Protein AF-0000000087413133 (afdb_homodimer)

Structure (mmCIF, N/CA/C/O backbone):
data_AF-0000000087413133-model_v1
#
loop_
_entity.id
_entity.type
_entity.pdbx_description
1 polymer 'Aminotransferase V'
#
loop_
_atom_site.group_PDB
_atom_site.id
_atom_site.type_symbol
_atom_site.label_atom_id
_atom_site.label_alt_id
_atom_site.label_comp_id
_atom_site.label_asym_id
_atom_site.label_entity_id
_atom_site.label_seq_id
_atom_site.pdbx_PDB_ins_code
_atom_site.Cartn_x
_atom_site.Cartn_y
_atom_site.Cartn_z
_atom_site.occupancy
_atom_site.B_iso_or_equiv
_atom_site.auth_seq_id
_atom_site.auth_comp_id
_atom_site.auth_asym_id
_atom_site.auth_atom_id
_atom_site.pdbx_PDB_model_num
ATOM 1 N N . MET A 1 1 ? 5.41 30.188 -11.672 1 93.44 1 MET A N 1
ATOM 2 C CA . MET A 1 1 ? 4.602 29.328 -10.82 1 93.44 1 MET A CA 1
ATOM 3 C C . MET A 1 1 ? 5.141 29.312 -9.398 1 93.44 1 MET A C 1
ATOM 5 O O . MET A 1 1 ? 6.34 29.141 -9.188 1 93.44 1 MET A O 1
ATOM 9 N N . ILE A 1 2 ? 4.328 29.734 -8.438 1 98 2 ILE A N 1
ATOM 10 C CA . ILE A 1 2 ? 4.648 29.672 -7.016 1 98 2 ILE A CA 1
ATOM 11 C C . ILE A 1 2 ? 3.85 28.547 -6.352 1 98 2 ILE A C 1
ATOM 13 O O . ILE A 1 2 ? 2.617 28.594 -6.32 1 98 2 ILE A O 1
ATOM 17 N N . TYR A 1 3 ? 4.539 27.5 -5.875 1 97.94 3 TYR A N 1
ATOM 18 C CA . TYR A 1 3 ? 3.891 26.344 -5.273 1 97.94 3 TYR A CA 1
ATOM 19 C C . TYR A 1 3 ? 4.043 26.359 -3.758 1 97.94 3 TYR A C 1
ATOM 21 O O . TYR A 1 3 ? 5.113 26.031 -3.232 1 97.94 3 TYR A O 1
ATOM 29 N N . PHE A 1 4 ? 2.949 26.656 -3.025 1 98.25 4 PHE A N 1
ATOM 30 C CA . PHE A 1 4 ? 2.922 26.75 -1.571 1 98.25 4 PHE A CA 1
ATOM 31 C C . PHE A 1 4 ? 1.966 25.734 -0.972 1 98.25 4 PHE A C 1
ATOM 33 O O . PHE A 1 4 ? 1.306 26 0.033 1 98.25 4 PHE A O 1
ATOM 40 N N . ASP A 1 5 ? 1.824 24.578 -1.614 1 97.69 5 ASP A N 1
ATOM 41 C CA . ASP A 1 5 ? 0.98 23.5 -1.133 1 97.69 5 ASP A CA 1
ATOM 42 C C . ASP A 1 5 ? 1.808 22.234 -0.857 1 97.69 5 ASP A C 1
ATOM 44 O O . ASP A 1 5 ? 1.371 21.125 -1.152 1 97.69 5 ASP A O 1
ATOM 48 N N . ASN A 1 6 ? 2.98 22.391 -0.258 1 97.94 6 ASN A N 1
ATOM 49 C CA . ASN A 1 6 ? 3.941 21.312 -0.059 1 97.94 6 ASN A CA 1
ATOM 50 C C . ASN A 1 6 ? 3.494 20.359 1.048 1 97.94 6 ASN A C 1
ATOM 52 O O . ASN A 1 6 ? 3.996 19.234 1.148 1 97.94 6 ASN A O 1
ATOM 56 N N . SER A 1 7 ? 2.545 20.75 1.895 1 97.5 7 SER A N 1
ATOM 57 C CA . SER A 1 7 ? 2.031 19.859 2.926 1 97.5 7 SER A CA 1
ATOM 58 C C . SER A 1 7 ? 0.991 18.891 2.357 1 97.5 7 SER A C 1
ATOM 60 O O . SER A 1 7 ? 0.641 17.906 2.998 1 97.5 7 SER A O 1
ATOM 62 N N . ALA A 1 8 ? 0.442 19.219 1.165 1 97.19 8 ALA A N 1
ATOM 63 C CA . ALA A 1 8 ? -0.363 18.234 0.439 1 97.19 8 ALA A CA 1
ATOM 64 C C . ALA A 1 8 ? 0.523 17.234 -0.281 1 97.19 8 ALA A C 1
ATOM 66 O O . ALA A 1 8 ? 0.269 16.016 -0.227 1 97.19 8 ALA A O 1
ATOM 67 N N . THR A 1 9 ? 1.498 17.75 -0.956 1 97.81 9 THR A N 1
ATOM 68 C CA . THR A 1 9 ? 2.506 16.906 -1.6 1 97.81 9 THR A CA 1
ATOM 69 C C . THR A 1 9 ? 3.666 17.766 -2.109 1 97.81 9 THR A C 1
ATOM 71 O O . THR A 1 9 ? 3.477 18.922 -2.49 1 97.81 9 THR A O 1
ATOM 74 N N . THR A 1 10 ? 4.836 17.266 -2.07 1 98.38 10 THR A N 1
ATOM 75 C CA . THR A 1 10 ? 6.004 17.938 -2.623 1 98.38 10 THR A CA 1
ATOM 76 C C . THR A 1 10 ? 6.297 17.438 -4.035 1 98.38 10 THR A C 1
ATOM 78 O O . THR A 1 10 ? 5.898 16.328 -4.402 1 98.38 10 THR A O 1
ATOM 81 N N . ARG A 1 11 ? 6.926 18.297 -4.809 1 97.88 11 ARG A N 1
ATOM 82 C CA . ARG A 1 11 ? 7.465 17.844 -6.086 1 97.88 11 ARG A CA 1
ATOM 83 C C . ARG A 1 11 ? 8.609 16.859 -5.871 1 97.88 11 ARG A C 1
ATOM 85 O O . ARG A 1 11 ? 9.562 17.141 -5.137 1 97.88 11 ARG A O 1
ATOM 92 N N . PRO A 1 12 ? 8.523 15.664 -6.504 1 98.56 12 PRO A N 1
ATOM 93 C CA . PRO A 1 12 ? 9.648 14.734 -6.336 1 98.56 12 PRO A CA 1
ATOM 94 C C . PRO A 1 12 ? 10.969 15.312 -6.836 1 98.56 12 PRO A C 1
ATOM 96 O O . PRO A 1 12 ? 11 15.992 -7.863 1 98.56 12 PRO A O 1
ATOM 99 N N . HIS A 1 13 ? 11.977 15.055 -6.043 1 98.62 13 HIS A N 1
ATOM 100 C CA . HIS A 1 13 ? 13.312 15.445 -6.492 1 98.62 13 HIS A CA 1
ATOM 101 C C . HIS A 1 13 ? 13.68 14.734 -7.793 1 98.62 13 HIS A C 1
ATOM 103 O O . HIS A 1 13 ? 13.438 13.531 -7.941 1 98.62 13 HIS A O 1
ATOM 109 N N . PRO A 1 14 ? 14.289 15.43 -8.773 1 98.25 14 PRO A N 1
ATOM 110 C CA . PRO A 1 14 ? 14.617 14.805 -10.055 1 98.25 14 PRO A CA 1
ATOM 111 C C . PRO A 1 14 ? 15.523 13.578 -9.898 1 98.25 14 PRO A C 1
ATOM 113 O O . PRO A 1 14 ? 15.359 12.586 -10.617 1 98.25 14 PRO A O 1
ATOM 116 N N . ASP A 1 15 ? 16.438 13.617 -8.961 1 98.5 15 ASP A N 1
ATOM 117 C CA . ASP A 1 15 ? 17.328 12.492 -8.727 1 98.5 15 ASP A CA 1
ATOM 118 C C . ASP A 1 15 ? 16.562 11.281 -8.203 1 98.5 15 ASP A C 1
ATOM 120 O O . ASP A 1 15 ? 16.938 10.133 -8.461 1 98.5 15 ASP A O 1
ATOM 124 N N . VAL A 1 16 ? 15.547 11.57 -7.438 1 98.81 16 VAL A N 1
ATOM 125 C CA . VAL A 1 16 ? 14.703 10.516 -6.883 1 98.81 16 VAL A CA 1
ATOM 126 C C . VAL A 1 16 ? 13.938 9.82 -8.008 1 98.81 16 VAL A C 1
ATOM 128 O O . VAL A 1 16 ? 13.867 8.586 -8.047 1 98.81 16 VAL A O 1
ATOM 131 N N . VAL A 1 17 ? 13.398 10.57 -8.977 1 98.75 17 VAL A N 1
ATOM 132 C CA . VAL A 1 17 ? 12.68 10.023 -10.117 1 98.75 17 VAL A CA 1
ATOM 133 C C . VAL A 1 17 ? 13.625 9.188 -10.977 1 98.75 17 VAL A C 1
ATOM 135 O O . VAL A 1 17 ? 13.273 8.094 -11.414 1 98.75 17 VAL A O 1
ATOM 138 N N . LYS A 1 18 ? 14.812 9.711 -11.172 1 98.56 18 LYS A N 1
ATOM 139 C CA . LYS A 1 18 ? 15.812 9.016 -11.977 1 98.56 18 LYS A CA 1
ATOM 140 C C . LYS A 1 18 ? 16.203 7.68 -11.344 1 98.56 18 LYS A C 1
ATOM 142 O O . LYS A 1 18 ? 16.297 6.664 -12.039 1 98.56 18 LYS A O 1
ATOM 147 N N . VAL A 1 19 ? 16.438 7.695 -10.062 1 98.56 19 VAL A N 1
ATOM 148 C CA . VAL A 1 19 ? 16.828 6.488 -9.336 1 98.56 19 VAL A CA 1
ATOM 149 C C . VAL A 1 19 ? 15.719 5.445 -9.438 1 98.56 19 VAL A C 1
ATOM 151 O O . VAL A 1 19 ? 15.992 4.258 -9.625 1 98.56 19 VAL A O 1
ATOM 154 N N . PHE A 1 20 ? 14.508 5.859 -9.328 1 98.75 20 PHE A N 1
ATOM 155 C CA . PHE A 1 20 ? 13.383 4.934 -9.469 1 98.75 20 PHE A CA 1
ATOM 156 C C . PHE A 1 20 ? 13.438 4.219 -10.812 1 98.75 20 PHE A C 1
ATOM 158 O O . PHE A 1 20 ? 13.328 2.992 -10.875 1 98.75 20 PHE A O 1
ATOM 165 N N . GLY A 1 21 ? 13.516 5.008 -11.883 1 98.5 21 GLY A N 1
ATOM 166 C CA . GLY A 1 21 ? 13.539 4.43 -13.219 1 98.5 21 GLY A CA 1
ATOM 167 C C . GLY A 1 21 ? 14.68 3.445 -13.414 1 98.5 21 GLY A C 1
ATOM 168 O O . GLY A 1 21 ? 14.477 2.363 -13.969 1 98.5 21 GLY A O 1
ATOM 169 N N . ASP A 1 22 ? 15.891 3.801 -12.93 1 98.38 22 ASP A N 1
ATOM 170 C CA . ASP A 1 22 ? 17.062 2.947 -13.062 1 98.38 22 ASP A CA 1
ATOM 171 C C . ASP A 1 22 ? 16.875 1.623 -12.32 1 98.38 22 ASP A C 1
ATOM 173 O O . ASP A 1 22 ? 17.125 0.553 -12.883 1 98.38 22 ASP A O 1
ATOM 177 N N . VAL A 1 23 ? 16.391 1.72 -11.141 1 98.69 23 VAL A N 1
ATOM 178 C CA . VAL A 1 23 ? 16.234 0.529 -10.312 1 98.69 23 VAL A CA 1
ATOM 179 C C . VAL A 1 23 ? 15.125 -0.351 -10.875 1 98.69 23 VAL A C 1
ATOM 181 O O . VAL A 1 23 ? 15.266 -1.574 -10.945 1 98.69 23 VAL A O 1
ATOM 184 N N . ALA A 1 24 ? 14.008 0.253 -11.305 1 98.56 24 ALA A N 1
ATOM 185 C CA . ALA A 1 24 ? 12.883 -0.49 -11.859 1 98.56 24 ALA A CA 1
ATOM 186 C C . ALA A 1 24 ? 13.305 -1.277 -13.102 1 98.56 24 ALA A C 1
ATOM 188 O O . ALA A 1 24 ? 12.805 -2.381 -13.336 1 98.56 24 ALA A O 1
ATOM 189 N N . SER A 1 25 ? 14.234 -0.739 -13.844 1 97.81 25 SER A N 1
ATOM 190 C CA . SER A 1 25 ? 14.648 -1.334 -15.109 1 97.81 25 SER A CA 1
AT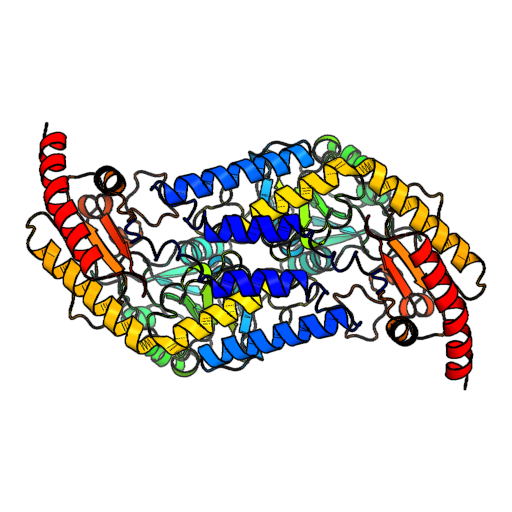OM 191 C C . SER A 1 25 ? 15.758 -2.357 -14.906 1 97.81 25 SER A C 1
ATOM 193 O O . SER A 1 25 ? 15.742 -3.43 -15.516 1 97.81 25 SER A O 1
ATOM 195 N N . GLN A 1 26 ? 16.641 -2.1 -13.945 1 97.25 26 GLN A N 1
ATOM 196 C CA . GLN A 1 26 ? 17.875 -2.877 -13.867 1 97.25 26 GLN A CA 1
ATOM 197 C C . GLN A 1 26 ? 17.781 -3.918 -12.75 1 97.25 26 GLN A C 1
ATOM 199 O O . GLN A 1 26 ? 18.5 -4.926 -12.781 1 97.25 26 GLN A O 1
ATOM 204 N N . TYR A 1 27 ? 17 -3.713 -11.781 1 97.31 27 TYR A N 1
ATOM 205 C CA . TYR A 1 27 ? 16.891 -4.59 -10.625 1 97.31 27 TYR A CA 1
ATOM 206 C C . TYR A 1 27 ? 15.453 -5.078 -10.445 1 97.31 27 TYR A C 1
ATOM 208 O O . TYR A 1 27 ? 14.883 -4.961 -9.359 1 97.31 27 TYR A O 1
ATOM 216 N N . PHE A 1 28 ? 14.93 -5.719 -11.5 1 95 28 PHE A N 1
ATOM 217 C CA . PHE A 1 28 ? 13.5 -6.016 -11.539 1 95 28 PHE A CA 1
ATOM 218 C C . PHE A 1 28 ? 13.203 -7.324 -10.812 1 95 28 PHE A C 1
ATOM 220 O O . PHE A 1 28 ? 12.039 -7.625 -10.523 1 95 28 PHE A O 1
ATOM 227 N N . GLY A 1 29 ? 14.203 -8.133 -10.445 1 95.94 29 GLY A N 1
ATOM 228 C CA . GLY A 1 29 ? 13.961 -9.422 -9.812 1 95.94 29 GLY A CA 1
ATOM 229 C C . GLY A 1 29 ? 13.203 -9.312 -8.5 1 95.94 29 GLY A C 1
ATOM 230 O O . GLY A 1 29 ? 13.32 -8.312 -7.793 1 95.94 29 GLY A O 1
ATOM 231 N N . ASN A 1 30 ? 12.422 -10.312 -8.195 1 96.12 30 ASN A N 1
ATOM 232 C CA . ASN A 1 30 ? 11.75 -10.406 -6.902 1 96.12 30 ASN A CA 1
ATOM 233 C C . ASN A 1 30 ? 12.742 -10.672 -5.777 1 96.12 30 ASN A C 1
ATOM 235 O O . ASN A 1 30 ? 13.469 -11.664 -5.805 1 96.12 30 ASN A O 1
ATOM 239 N N . PRO A 1 31 ? 12.727 -9.828 -4.75 1 96.81 31 PRO A N 1
ATOM 240 C CA . PRO A 1 31 ? 13.688 -10.039 -3.668 1 96.81 31 PRO A CA 1
ATOM 241 C C . PRO A 1 31 ? 13.562 -11.422 -3.027 1 96.81 31 PRO A C 1
ATOM 243 O O . PRO A 1 31 ? 14.508 -11.898 -2.4 1 96.81 31 PRO A O 1
ATOM 246 N N . SER A 1 32 ? 12.43 -12.062 -3.17 1 93.19 32 SER A N 1
ATOM 247 C CA . SER A 1 32 ? 12.18 -13.359 -2.547 1 93.19 32 SER A CA 1
ATOM 248 C C . SER A 1 32 ? 12.672 -14.5 -3.428 1 93.19 32 SER A C 1
ATOM 250 O O . SER A 1 32 ? 12.672 -15.664 -3.008 1 93.19 32 SER A O 1
ATOM 252 N N . SER A 1 33 ? 13.031 -14.211 -4.668 1 92.75 33 SER A N 1
ATOM 253 C CA . SER A 1 33 ? 13.547 -15.25 -5.551 1 92.75 33 SER A CA 1
ATOM 254 C C . SER A 1 33 ? 14.961 -15.672 -5.148 1 92.75 33 SER A C 1
ATOM 256 O O . SER A 1 33 ? 15.781 -14.828 -4.77 1 92.75 33 SER A O 1
ATOM 258 N N . LEU A 1 34 ? 15.297 -16.906 -5.312 1 89.69 34 LEU A N 1
ATOM 259 C CA . LEU A 1 34 ? 16.547 -17.484 -4.82 1 89.69 34 LEU A CA 1
ATOM 260 C C . LEU A 1 34 ? 17.688 -17.25 -5.812 1 89.69 34 LEU A C 1
ATOM 262 O O . LEU A 1 34 ? 18.859 -17.344 -5.457 1 89.69 34 LEU A O 1
ATOM 266 N N . HIS A 1 35 ? 17.328 -17 -7.027 1 92.06 35 HIS A N 1
ATOM 267 C CA . HIS A 1 35 ? 18.375 -16.797 -8.031 1 92.06 35 HIS A CA 1
ATOM 268 C C . HIS A 1 35 ? 19 -15.414 -7.902 1 92.06 35 HIS A C 1
ATOM 270 O O . HIS A 1 35 ? 18.516 -14.57 -7.152 1 92.06 35 HIS A O 1
ATOM 276 N N . HIS A 1 36 ? 19.984 -15.094 -8.656 1 93.25 36 HIS A N 1
ATOM 277 C CA . HIS A 1 36 ? 20.844 -13.938 -8.477 1 93.25 36 HIS A CA 1
ATOM 278 C C . HIS A 1 36 ? 20.094 -12.641 -8.734 1 93.25 36 HIS A C 1
ATOM 280 O O . HIS A 1 36 ? 20.375 -11.625 -8.094 1 93.25 36 HIS A O 1
ATOM 286 N N . LEU A 1 37 ? 19.172 -12.641 -9.641 1 94.69 37 LEU A N 1
ATOM 287 C CA . LEU A 1 37 ? 18.391 -11.43 -9.898 1 94.69 37 LEU A CA 1
ATOM 288 C C . LEU A 1 37 ? 17.594 -11.023 -8.656 1 94.69 37 LEU A C 1
ATOM 290 O O . LEU A 1 37 ? 17.516 -9.836 -8.336 1 94.69 37 LEU A O 1
ATOM 294 N N . GLY A 1 38 ? 17.031 -11.977 -7.969 1 95.31 38 GLY A N 1
ATOM 295 C CA . GLY A 1 38 ? 16.359 -11.719 -6.699 1 95.31 38 GLY A CA 1
ATOM 296 C C . GLY A 1 38 ? 17.312 -11.258 -5.613 1 95.31 38 GLY A C 1
ATOM 297 O O . GLY A 1 38 ? 17.016 -10.336 -4.852 1 95.31 38 GLY A O 1
ATOM 298 N N . GLY A 1 39 ? 18.438 -11.922 -5.594 1 96.12 39 GLY A N 1
ATOM 299 C CA . GLY A 1 39 ? 19.453 -11.555 -4.609 1 96.12 39 GLY A CA 1
ATOM 300 C C . GLY A 1 39 ? 19.922 -10.117 -4.738 1 96.12 39 GLY A C 1
ATOM 301 O O . GLY A 1 39 ? 20.094 -9.422 -3.734 1 96.12 39 GLY A O 1
ATOM 302 N N . LYS A 1 40 ? 20.109 -9.672 -5.953 1 97.25 40 LYS A N 1
ATOM 303 C CA . LYS A 1 40 ? 20.531 -8.297 -6.199 1 97.25 40 LYS A CA 1
ATOM 304 C C . LYS A 1 40 ? 19.469 -7.305 -5.738 1 97.25 40 LYS A C 1
ATOM 306 O O . LYS A 1 40 ? 19.781 -6.277 -5.137 1 97.25 40 LYS A O 1
ATOM 311 N N . ALA A 1 41 ? 18.266 -7.621 -6.047 1 97.88 41 ALA A N 1
ATOM 312 C CA . ALA A 1 41 ? 17.156 -6.781 -5.605 1 97.88 41 ALA A CA 1
ATOM 313 C C . ALA A 1 41 ? 17.062 -6.762 -4.082 1 97.88 41 ALA A C 1
ATOM 315 O O . ALA A 1 41 ? 16.828 -5.707 -3.484 1 97.88 41 ALA A O 1
ATOM 316 N N . ALA A 1 42 ? 17.234 -7.906 -3.469 1 97.94 42 ALA A N 1
ATOM 317 C CA . ALA A 1 42 ? 17.203 -8.008 -2.014 1 97.94 42 ALA A CA 1
ATOM 318 C C . ALA A 1 42 ? 18.297 -7.176 -1.375 1 97.94 42 ALA A C 1
ATOM 320 O O . ALA A 1 42 ? 18.094 -6.543 -0.338 1 97.94 42 ALA A O 1
ATOM 321 N N . GLN A 1 43 ? 19.453 -7.203 -1.971 1 98.25 43 GLN A N 1
ATOM 322 C CA . GLN A 1 43 ? 20.578 -6.422 -1.473 1 98.25 43 GLN A CA 1
ATOM 323 C C . GLN A 1 43 ? 20.266 -4.926 -1.523 1 98.25 43 GLN A C 1
ATOM 325 O O . GLN A 1 43 ? 20.578 -4.191 -0.584 1 98.25 43 GLN A O 1
ATOM 330 N N . LEU A 1 44 ? 19.703 -4.512 -2.592 1 98.44 44 LEU A N 1
ATOM 331 C CA . LEU A 1 44 ? 19.328 -3.109 -2.738 1 98.44 44 LEU A CA 1
ATOM 332 C C . LEU A 1 44 ? 18.281 -2.715 -1.702 1 98.44 44 LEU A C 1
ATOM 334 O O . LEU A 1 44 ? 18.328 -1.604 -1.166 1 98.44 44 LEU A O 1
ATOM 338 N N . LEU A 1 45 ? 17.359 -3.582 -1.502 1 98.62 45 LEU A N 1
ATOM 339 C CA . LEU A 1 45 ? 16.328 -3.367 -0.488 1 98.62 45 LEU A CA 1
ATOM 340 C C . LEU A 1 45 ? 16.953 -3.176 0.889 1 98.62 45 LEU A C 1
ATOM 342 O O . LEU A 1 45 ? 16.578 -2.258 1.624 1 98.62 45 LEU A O 1
ATOM 346 N N . GLU A 1 46 ? 17.875 -3.99 1.222 1 98.62 46 GLU A N 1
ATOM 347 C CA . GLU A 1 46 ? 18.547 -3.914 2.518 1 98.62 46 GLU A CA 1
ATOM 348 C C . GLU A 1 46 ? 19.391 -2.646 2.633 1 98.62 46 GLU A C 1
ATOM 350 O O . GLU A 1 46 ? 19.484 -2.053 3.707 1 98.62 46 GLU A O 1
ATOM 355 N N . GLN A 1 47 ? 20.016 -2.27 1.567 1 98.75 47 GLN A N 1
ATOM 356 C CA . GLN A 1 47 ? 20.781 -1.025 1.568 1 98.75 47 GLN A CA 1
ATOM 357 C C . GLN A 1 47 ? 19.859 0.178 1.799 1 98.75 47 GLN A C 1
ATOM 359 O O . GLN A 1 47 ? 20.203 1.089 2.555 1 98.75 47 GLN A O 1
ATOM 364 N N . ALA A 1 48 ? 18.766 0.161 1.132 1 98.88 48 ALA A N 1
ATOM 365 C CA . ALA A 1 48 ? 17.781 1.229 1.335 1 98.88 48 ALA A CA 1
ATOM 366 C C . ALA A 1 48 ? 17.297 1.261 2.781 1 98.88 48 ALA A C 1
ATOM 368 O O . ALA A 1 48 ? 17.125 2.336 3.357 1 98.88 48 ALA A O 1
ATOM 369 N N . ARG A 1 49 ? 17.062 0.09 3.342 1 98.88 49 ARG A N 1
ATOM 370 C CA . ARG A 1 49 ? 16.625 -0.021 4.734 1 98.88 49 ARG A CA 1
ATOM 371 C C . ARG A 1 49 ? 17.672 0.58 5.676 1 98.88 49 ARG A C 1
ATOM 373 O O . ARG A 1 49 ? 17.312 1.272 6.633 1 98.88 49 ARG A O 1
ATOM 380 N N . LYS A 1 50 ? 18.906 0.334 5.43 1 98.88 50 LYS A N 1
ATOM 381 C CA . LYS A 1 50 ? 20 0.882 6.234 1 98.88 50 LYS A CA 1
ATOM 382 C C . LYS A 1 50 ? 20.031 2.406 6.145 1 98.88 50 LYS A C 1
ATOM 384 O O . LYS A 1 50 ? 20.234 3.086 7.152 1 98.88 50 LYS A O 1
ATOM 389 N N . VAL A 1 51 ? 19.875 2.912 4.965 1 98.88 51 VAL A N 1
ATOM 390 C CA . VAL A 1 51 ? 19.859 4.359 4.77 1 98.88 51 VAL A CA 1
ATOM 391 C C . VAL A 1 51 ? 18.719 4.98 5.555 1 98.88 51 VAL A C 1
ATOM 393 O O . VAL A 1 51 ? 18.906 5.977 6.258 1 98.88 51 VAL A O 1
ATOM 396 N N . ALA A 1 52 ? 17.531 4.391 5.438 1 98.88 52 ALA A N 1
ATOM 397 C CA . ALA A 1 52 ? 16.359 4.895 6.16 1 98.88 52 ALA A CA 1
ATOM 398 C C . ALA A 1 52 ? 16.594 4.859 7.668 1 98.88 52 ALA A C 1
ATOM 400 O O . ALA A 1 52 ? 16.266 5.816 8.375 1 98.88 52 ALA A O 1
ATOM 401 N N . ALA A 1 53 ? 17.125 3.766 8.141 1 98.88 53 ALA A N 1
ATOM 402 C CA . ALA A 1 53 ? 17.406 3.602 9.562 1 98.88 53 ALA A CA 1
ATOM 403 C C . ALA A 1 53 ? 18.406 4.656 10.047 1 98.88 53 ALA A C 1
ATOM 405 O O . ALA A 1 53 ? 18.219 5.254 11.109 1 98.88 53 ALA A O 1
ATOM 406 N N . ASP A 1 54 ? 19.422 4.871 9.266 1 98.69 54 ASP A N 1
ATOM 407 C CA . ASP A 1 54 ? 20.438 5.875 9.602 1 98.69 54 ASP A CA 1
ATOM 408 C C . ASP A 1 54 ? 19.812 7.266 9.703 1 98.69 54 ASP A C 1
ATOM 410 O O . ASP A 1 54 ? 20.156 8.047 10.586 1 98.69 54 ASP A O 1
ATOM 414 N N . CYS A 1 55 ? 18.922 7.551 8.82 1 98.75 55 CYS A N 1
ATOM 415 C CA . CYS A 1 55 ? 18.266 8.852 8.781 1 98.75 55 CYS A CA 1
ATOM 416 C C . CYS A 1 55 ? 17.453 9.094 10.039 1 98.75 55 CYS A C 1
ATOM 418 O O . CYS A 1 55 ? 17.25 10.234 10.453 1 98.75 55 CYS A O 1
ATOM 420 N N . LEU A 1 56 ? 17 8.023 10.711 1 98.62 56 LEU A N 1
ATOM 421 C CA . LEU A 1 56 ? 16.156 8.141 11.891 1 98.62 56 LEU A CA 1
ATOM 422 C C . LEU A 1 56 ? 16.938 7.773 13.148 1 98.62 56 LEU A C 1
ATOM 424 O O . LEU A 1 56 ? 16.391 7.809 14.258 1 98.62 56 LEU A O 1
ATOM 428 N N . ASP A 1 57 ? 18.203 7.395 13 1 98.12 57 ASP A N 1
ATOM 429 C CA . ASP A 1 57 ? 19.062 6.969 14.094 1 98.12 57 ASP A CA 1
ATOM 430 C C . ASP A 1 57 ? 18.469 5.77 14.828 1 98.12 57 ASP A C 1
ATOM 432 O O . ASP A 1 57 ? 18.328 5.797 16.047 1 98.12 57 ASP A O 1
ATOM 436 N N . VAL A 1 58 ? 18.062 4.75 14.047 1 98.56 58 VAL A N 1
ATOM 437 C CA . VAL A 1 58 ? 17.531 3.506 14.586 1 98.56 58 VAL A CA 1
ATOM 438 C C . VAL A 1 58 ? 18.172 2.312 13.883 1 98.56 58 VAL A C 1
ATOM 440 O O . VAL A 1 58 ? 19.109 2.479 13.109 1 98.56 58 VAL A O 1
ATOM 443 N N . GLN A 1 59 ? 17.734 1.087 14.148 1 98.56 59 GLN A N 1
ATOM 444 C CA . GLN A 1 59 ? 18.297 -0.12 13.547 1 98.56 59 GLN A CA 1
ATOM 445 C C . GLN A 1 59 ? 17.531 -0.514 12.289 1 98.56 59 GLN A C 1
ATOM 447 O O . GLN A 1 59 ? 16.312 -0.36 12.227 1 98.56 59 GLN A O 1
ATOM 452 N N . PRO A 1 60 ? 18.234 -1.028 11.305 1 98.75 60 PRO A N 1
ATOM 453 C CA . PRO A 1 60 ? 17.578 -1.417 10.062 1 98.75 60 PRO A CA 1
ATOM 454 C C . PRO A 1 60 ? 16.391 -2.357 10.297 1 98.75 60 PRO A C 1
ATOM 456 O O . PRO A 1 60 ? 15.352 -2.215 9.648 1 98.75 60 PRO A O 1
ATOM 459 N N . ALA A 1 61 ? 16.484 -3.268 11.25 1 98.38 61 ALA A N 1
ATOM 460 C CA . ALA A 1 61 ? 15.445 -4.254 11.516 1 98.38 61 ALA A CA 1
ATOM 461 C C . ALA A 1 61 ? 14.172 -3.584 12.023 1 98.38 61 ALA A C 1
ATOM 463 O O . ALA A 1 61 ? 13.094 -4.191 12.023 1 98.38 61 ALA A O 1
ATOM 464 N N . GLU A 1 62 ? 14.25 -2.299 12.383 1 98.81 62 GLU A N 1
ATOM 465 C CA . GLU A 1 62 ? 13.125 -1.561 12.938 1 98.81 62 GLU A CA 1
ATOM 466 C C . GLU A 1 62 ? 12.367 -0.805 11.852 1 98.81 62 GLU A C 1
ATOM 468 O O . GLU A 1 62 ? 11.352 -0.167 12.117 1 98.81 62 GLU A O 1
ATOM 473 N N . ILE A 1 63 ? 12.875 -0.905 10.641 1 98.94 63 ILE A N 1
ATOM 474 C CA . ILE A 1 63 ? 12.273 -0.197 9.516 1 98.94 63 ILE A CA 1
ATOM 475 C C . ILE A 1 63 ? 11.398 -1.155 8.711 1 98.94 63 ILE A C 1
ATOM 477 O O . ILE A 1 63 ? 11.883 -2.164 8.195 1 98.94 63 ILE A O 1
ATOM 481 N N . ILE A 1 64 ? 10.086 -0.822 8.578 1 98.94 64 ILE A N 1
ATOM 482 C CA . ILE A 1 64 ? 9.148 -1.557 7.738 1 98.94 64 ILE A CA 1
ATOM 483 C C . ILE A 1 64 ? 8.633 -0.649 6.625 1 98.94 64 ILE A C 1
ATOM 485 O O . ILE A 1 64 ? 8.078 0.419 6.891 1 98.94 64 ILE A O 1
ATOM 489 N N . PHE A 1 65 ? 8.812 -1.062 5.402 1 98.94 65 PHE A N 1
ATOM 490 C CA . PHE A 1 65 ? 8.367 -0.245 4.277 1 98.94 65 PHE A CA 1
ATOM 491 C C . PHE A 1 65 ? 6.891 -0.471 3.996 1 98.94 65 PHE A C 1
ATOM 493 O O . PHE A 1 65 ? 6.402 -1.601 4.082 1 98.94 65 PHE A O 1
ATOM 500 N N . THR A 1 66 ? 6.148 0.596 3.76 1 98.88 66 THR A N 1
ATOM 501 C CA . THR A 1 66 ? 4.727 0.587 3.445 1 98.88 66 THR A CA 1
ATOM 502 C C . THR A 1 66 ? 4.449 1.391 2.178 1 98.88 66 THR A C 1
ATOM 504 O O . THR A 1 66 ? 5.379 1.835 1.501 1 98.88 66 THR A O 1
ATOM 507 N N . SER A 1 67 ? 3.184 1.547 1.844 1 98.81 67 SER A N 1
ATOM 508 C CA . SER A 1 67 ? 2.84 2.252 0.613 1 98.81 67 SER A CA 1
ATOM 509 C C . SER A 1 67 ? 2.549 3.725 0.882 1 98.81 67 SER A C 1
ATOM 511 O O . SER A 1 67 ? 2.162 4.461 -0.027 1 98.81 67 SER A O 1
ATOM 513 N N . GLY A 1 68 ? 2.695 4.211 2.121 1 98.75 68 GLY A N 1
ATOM 514 C CA . GLY A 1 68 ? 2.447 5.605 2.441 1 98.75 68 GLY A CA 1
ATOM 515 C C . GLY A 1 68 ? 2.139 5.836 3.908 1 98.75 68 GLY A C 1
ATOM 516 O O . GLY A 1 68 ? 2.002 4.883 4.676 1 98.75 68 GLY A O 1
ATOM 517 N N . GLY A 1 69 ? 2.002 7.078 4.254 1 98.81 69 GLY A N 1
ATOM 518 C CA . GLY A 1 69 ? 1.741 7.453 5.637 1 98.81 69 GLY A CA 1
ATOM 519 C C . GLY A 1 69 ? 0.415 6.93 6.152 1 98.81 69 GLY A C 1
ATOM 520 O O . GLY A 1 69 ? 0.319 6.5 7.305 1 98.81 69 GLY A O 1
ATOM 521 N N . THR A 1 70 ? -0.641 6.961 5.312 1 98.88 70 THR A N 1
ATOM 522 C CA . THR A 1 70 ? -1.957 6.48 5.719 1 98.88 70 THR A CA 1
ATOM 523 C C . THR A 1 70 ? -1.91 4.992 6.055 1 98.88 70 THR A C 1
ATOM 525 O O . THR A 1 70 ? -2.441 4.566 7.082 1 98.88 70 THR A O 1
ATOM 528 N N . GLU A 1 71 ? -1.242 4.215 5.238 1 98.94 71 GLU A N 1
ATOM 529 C CA . GLU A 1 71 ? -1.087 2.797 5.551 1 98.94 71 GLU A CA 1
ATOM 530 C C . GLU A 1 71 ? -0.287 2.598 6.836 1 98.94 71 GLU A C 1
ATOM 532 O O . GLU A 1 71 ? -0.629 1.747 7.66 1 98.94 71 GLU A O 1
ATOM 537 N N . SER A 1 72 ? 0.788 3.332 6.988 1 98.94 72 SER A N 1
ATOM 538 C CA . SER A 1 72 ? 1.625 3.215 8.18 1 98.94 72 SER A CA 1
ATOM 539 C C . SER A 1 72 ? 0.829 3.506 9.445 1 98.94 72 SER A C 1
ATOM 541 O O . SER A 1 72 ? 0.945 2.783 10.438 1 98.94 72 SER A O 1
ATOM 543 N N . ASN A 1 73 ? 0.021 4.59 9.414 1 98.94 73 ASN A N 1
ATOM 544 C CA . ASN A 1 73 ? -0.818 4.93 10.555 1 98.94 73 ASN A CA 1
ATOM 545 C C . ASN A 1 73 ? -1.817 3.82 10.867 1 98.94 73 ASN A C 1
ATOM 547 O O . ASN A 1 73 ? -1.98 3.434 12.031 1 98.94 73 ASN A O 1
ATOM 551 N N . ASN A 1 74 ? -2.504 3.334 9.82 1 98.94 74 ASN A N 1
ATOM 552 C CA . ASN A 1 74 ? -3.453 2.244 10.016 1 98.94 74 ASN A CA 1
ATOM 553 C C . ASN A 1 74 ? -2.773 1.006 10.594 1 98.94 74 ASN A C 1
ATOM 555 O O . ASN A 1 74 ? -3.289 0.387 11.531 1 98.94 74 ASN A O 1
ATOM 559 N N . ALA A 1 75 ? -1.619 0.647 9.984 1 98.94 75 ALA A N 1
ATOM 560 C CA . ALA A 1 75 ? -0.883 -0.532 10.43 1 98.94 75 ALA A CA 1
ATOM 561 C C . ALA A 1 75 ? -0.486 -0.406 11.898 1 98.94 75 ALA A C 1
ATOM 563 O O . ALA A 1 75 ? -0.567 -1.376 12.656 1 98.94 75 ALA A O 1
ATOM 564 N N . ALA A 1 76 ? -0.043 0.769 12.305 1 98.94 76 ALA A N 1
ATOM 565 C CA . ALA A 1 76 ? 0.386 0.995 13.68 1 98.94 76 ALA A CA 1
ATOM 566 C C . ALA A 1 76 ? -0.787 0.861 14.648 1 98.94 76 ALA A C 1
ATOM 568 O O . ALA A 1 76 ? -0.725 0.085 15.602 1 98.94 76 ALA A O 1
ATOM 569 N N . LEU A 1 77 ? -1.857 1.614 14.391 1 98.94 77 LEU A N 1
ATOM 570 C CA . LEU A 1 77 ? -2.969 1.687 15.336 1 98.94 77 LEU A CA 1
ATOM 571 C C . LEU A 1 77 ? -3.721 0.36 15.391 1 98.94 77 LEU A C 1
ATOM 573 O O . LEU A 1 77 ? -3.926 -0.196 16.469 1 98.94 77 LEU A O 1
ATOM 577 N N . LYS A 1 78 ? -4.105 -0.168 14.25 1 98.94 78 LYS A N 1
ATOM 578 C CA . LYS A 1 78 ? -4.84 -1.429 14.219 1 98.94 78 LYS A CA 1
ATOM 579 C C . LYS A 1 78 ? -3.957 -2.592 14.664 1 98.94 78 LYS A C 1
ATOM 581 O O . LYS A 1 78 ? -4.438 -3.541 15.289 1 98.94 78 LYS A O 1
ATOM 586 N N . GLY A 1 79 ? -2.684 -2.518 14.258 1 98.88 79 GLY A N 1
ATOM 587 C CA . GLY A 1 79 ? -1.749 -3.555 14.664 1 98.88 79 GLY A CA 1
ATOM 588 C C . GLY A 1 79 ? -1.636 -3.697 16.172 1 98.88 79 GLY A C 1
ATOM 589 O O . GLY A 1 79 ? -1.683 -4.809 16.703 1 98.88 79 GLY A O 1
ATOM 590 N N . VAL A 1 80 ? -1.457 -2.557 16.859 1 98.88 80 VAL A N 1
ATOM 591 C CA . VAL A 1 80 ? -1.378 -2.582 18.312 1 98.88 80 VAL A CA 1
ATOM 592 C C . VAL A 1 80 ? -2.717 -3.029 18.906 1 98.88 80 VAL A C 1
ATOM 594 O O . VAL A 1 80 ? -2.758 -3.875 19.797 1 98.88 80 VAL A O 1
ATOM 597 N N . ALA A 1 81 ? -3.826 -2.449 18.422 1 98.81 81 ALA A N 1
ATOM 598 C CA . ALA A 1 81 ? -5.156 -2.74 18.953 1 98.81 81 ALA A CA 1
ATOM 599 C C . ALA A 1 81 ? -5.445 -4.238 18.922 1 98.81 81 ALA A C 1
ATOM 601 O O . ALA A 1 81 ? -5.867 -4.82 19.922 1 98.81 81 ALA A O 1
ATOM 602 N N . LEU A 1 82 ? -5.164 -4.863 17.781 1 98.38 82 LEU A N 1
ATOM 603 C CA . LEU A 1 82 ? -5.484 -6.277 17.609 1 98.38 82 LEU A CA 1
ATOM 604 C C . LEU A 1 82 ? -4.5 -7.152 18.375 1 98.38 82 LEU A C 1
ATOM 606 O O . LEU A 1 82 ? -4.898 -8.141 18.984 1 98.38 82 LEU A O 1
ATOM 610 N N . GLN A 1 83 ? -3.256 -6.789 18.312 1 98.38 83 GLN A N 1
ATOM 611 C CA . GLN A 1 83 ? -2.213 -7.598 18.938 1 98.38 83 GLN A CA 1
ATOM 612 C C . GLN A 1 83 ? -2.404 -7.672 20.438 1 98.38 83 GLN A C 1
ATOM 614 O O . GLN A 1 83 ? -2.145 -8.711 21.062 1 98.38 83 GLN A O 1
ATOM 619 N N . TYR A 1 84 ? -2.867 -6.574 21.016 1 98.38 84 TYR A N 1
ATOM 620 C CA . TYR A 1 84 ? -2.889 -6.488 22.469 1 98.38 84 TYR A CA 1
ATOM 621 C C . TYR A 1 84 ? -4.316 -6.352 22.984 1 98.38 84 TYR A C 1
ATOM 623 O O . TYR A 1 84 ? -4.543 -5.789 24.062 1 98.38 84 TYR A O 1
ATOM 631 N N . ARG A 1 85 ? -5.277 -6.828 22.234 1 96.75 85 ARG A N 1
ATOM 632 C CA . ARG A 1 85 ? -6.695 -6.688 22.547 1 96.75 85 ARG A CA 1
ATOM 633 C C . ARG A 1 85 ? -7.031 -7.355 23.875 1 96.75 85 ARG A C 1
ATOM 635 O O . ARG A 1 85 ? -7.984 -6.953 24.547 1 96.75 85 ARG A O 1
ATOM 642 N N . ALA A 1 86 ? -6.285 -8.32 24.312 1 97 86 ALA A N 1
ATOM 643 C CA . ALA A 1 86 ? -6.531 -9.023 25.578 1 97 86 ALA A CA 1
ATOM 644 C C . ALA A 1 86 ? -6.047 -8.195 26.766 1 97 86 ALA A C 1
ATOM 646 O O . ALA A 1 86 ? -6.527 -8.367 27.875 1 97 86 ALA A O 1
ATOM 647 N N . ARG A 1 87 ? -5.102 -7.281 26.516 1 97.44 87 ARG A N 1
ATOM 648 C CA . ARG A 1 87 ? -4.531 -6.453 27.578 1 97.44 87 ARG A CA 1
ATOM 649 C C . ARG A 1 87 ? -5.434 -5.262 27.891 1 97.44 87 ARG A C 1
ATOM 651 O O . ARG A 1 87 ? -5.535 -4.84 29.047 1 97.44 87 ARG A O 1
ATOM 658 N N . GLY A 1 88 ? -5.992 -4.68 26.891 1 97.94 88 GLY A N 1
ATOM 659 C CA . GLY A 1 88 ? -6.859 -3.521 27.031 1 97.94 88 GLY A CA 1
ATOM 660 C C . GLY A 1 88 ? -7.43 -3.035 25.719 1 97.94 88 GLY A C 1
ATOM 661 O O . GLY A 1 88 ? -6.938 -3.406 24.656 1 97.94 88 GLY A O 1
ATOM 662 N N . LYS A 1 89 ? -8.43 -2.246 25.859 1 98.44 89 LYS A N 1
ATOM 663 C CA . LYS A 1 89 ? -9.109 -1.756 24.656 1 98.44 89 LYS A CA 1
ATOM 664 C C . LYS A 1 89 ? -9.289 -0.241 24.703 1 98.44 89 LYS A C 1
ATOM 666 O O . LYS A 1 89 ? -10.258 0.291 24.172 1 98.44 89 LYS A O 1
ATOM 671 N N . HIS A 1 90 ? -8.367 0.459 25.438 1 98.94 90 HIS A N 1
ATOM 672 C CA . HIS A 1 90 ? -8.43 1.914 25.5 1 98.94 90 HIS A CA 1
ATOM 673 C C . HIS A 1 90 ? -7.27 2.551 24.734 1 98.94 90 HIS A C 1
ATOM 675 O O . HIS A 1 90 ? -6.125 2.109 24.859 1 98.94 90 HIS A O 1
ATOM 681 N N . ILE A 1 91 ? -7.559 3.541 23.906 1 98.94 91 ILE A N 1
ATOM 682 C CA . ILE A 1 91 ? -6.594 4.289 23.109 1 98.94 91 ILE A CA 1
ATOM 683 C C . ILE A 1 91 ? -6.734 5.781 23.391 1 98.94 91 ILE A C 1
ATOM 685 O O . ILE A 1 91 ? -7.848 6.289 23.547 1 98.94 91 ILE A O 1
ATOM 689 N N . VAL A 1 92 ? -5.637 6.508 23.5 1 98.94 92 VAL A N 1
ATOM 690 C CA . VAL A 1 92 ? -5.613 7.957 23.672 1 98.94 92 VAL A CA 1
ATOM 691 C C . VAL A 1 92 ? -5.039 8.609 22.406 1 98.94 92 VAL A C 1
ATOM 693 O O . VAL A 1 92 ? -3.984 8.195 21.922 1 98.94 92 VAL A O 1
ATOM 696 N N . THR A 1 93 ? -5.719 9.508 21.859 1 98.94 93 THR A N 1
ATOM 697 C CA . THR A 1 93 ? -5.258 10.297 20.734 1 98.94 93 THR A CA 1
ATOM 698 C C . THR A 1 93 ? -5.68 11.758 20.891 1 98.94 93 THR A C 1
ATOM 700 O O . THR A 1 93 ? -6.004 12.203 21.984 1 98.94 93 THR A O 1
ATOM 703 N N . SER A 1 94 ? -5.48 12.57 19.891 1 98.81 94 SER A N 1
ATOM 704 C CA . SER A 1 94 ? -5.871 13.969 19.984 1 98.81 94 SER A CA 1
ATOM 705 C C . SER A 1 94 ? -6.984 14.305 19 1 98.81 94 SER A C 1
ATOM 707 O O . SER A 1 94 ? -7.172 13.602 18 1 98.81 94 SER A O 1
ATOM 709 N N . SER A 1 95 ? -7.691 15.352 19.25 1 98.31 95 SER A N 1
ATOM 710 C CA . SER A 1 95 ? -8.812 15.789 18.422 1 98.31 95 SER A CA 1
ATOM 711 C C . SER A 1 95 ? -8.328 16.438 17.125 1 98.31 95 SER A C 1
ATOM 713 O O . SER A 1 95 ? -9.117 16.656 16.203 1 98.31 95 SER A O 1
ATOM 715 N N . VAL A 1 96 ? -7.027 16.609 17 1 98.12 96 VAL A N 1
ATOM 716 C CA . VAL A 1 96 ? -6.539 17.375 15.844 1 98.12 96 VAL A CA 1
ATOM 717 C C . VAL A 1 96 ? -5.746 16.453 14.914 1 98.12 96 VAL A C 1
ATOM 719 O O . VAL A 1 96 ? -5.008 16.938 14.047 1 98.12 96 VAL A O 1
ATOM 722 N N . GLU A 1 97 ? -5.91 15.164 15.109 1 98.56 97 GLU A N 1
ATOM 723 C CA . GLU A 1 97 ? -5.125 14.211 14.328 1 98.56 97 GLU A CA 1
ATOM 724 C C . GLU A 1 97 ? -5.516 14.242 12.852 1 98.56 97 GLU A C 1
ATOM 726 O O . GLU A 1 97 ? -6.633 14.641 12.508 1 98.56 97 GLU A O 1
ATOM 731 N N . HIS A 1 98 ? -4.543 13.883 12.031 1 98.12 98 HIS A N 1
ATOM 732 C CA . HIS A 1 98 ? -4.828 13.617 10.625 1 98.12 98 HIS A CA 1
ATOM 733 C C . HIS A 1 98 ? -5.949 12.602 10.469 1 98.12 98 HIS A C 1
ATOM 735 O O . HIS A 1 98 ? -6.133 11.734 11.328 1 98.12 98 HIS A O 1
ATOM 741 N N . ALA A 1 99 ? -6.648 12.672 9.383 1 97.94 99 ALA A N 1
ATOM 742 C CA . ALA A 1 99 ? -7.785 11.797 9.109 1 97.94 99 ALA A CA 1
ATOM 743 C C . ALA A 1 99 ? -7.383 10.328 9.211 1 97.94 99 ALA A C 1
ATOM 745 O O . ALA A 1 99 ? -8.172 9.492 9.641 1 97.94 99 ALA A O 1
ATOM 746 N N . SER A 1 100 ? -6.18 9.953 8.789 1 98.62 100 SER A N 1
ATOM 747 C CA . SER A 1 100 ? -5.742 8.562 8.766 1 98.62 100 SER A CA 1
ATOM 748 C C . SER A 1 100 ? -5.602 8.008 10.188 1 98.62 100 SER A C 1
ATOM 750 O O . SER A 1 100 ? -5.625 6.793 10.383 1 98.62 100 SER A O 1
ATOM 752 N N . VAL A 1 101 ? -5.371 8.844 11.148 1 98.88 101 VAL A N 1
ATOM 753 C CA . VAL A 1 101 ? -5.355 8.414 12.547 1 98.88 101 VAL A CA 1
ATOM 754 C C . VAL A 1 101 ? -6.754 8.531 13.141 1 98.88 101 VAL A C 1
ATOM 756 O O . VAL A 1 101 ? -7.254 7.586 13.758 1 98.88 101 VAL A O 1
ATOM 759 N N . TYR A 1 102 ? -7.395 9.68 12.906 1 98.75 102 TYR A N 1
ATOM 760 C CA . TYR A 1 102 ? -8.703 9.977 13.477 1 98.75 102 TYR A CA 1
ATOM 761 C C . TYR A 1 102 ? -9.734 8.945 13.031 1 98.75 102 TYR A C 1
ATOM 763 O O . TYR A 1 102 ? -10.445 8.375 13.859 1 98.75 102 TYR A O 1
ATOM 771 N N . GLU A 1 103 ? -9.844 8.672 11.742 1 98.69 103 GLU A N 1
ATOM 772 C CA . GLU A 1 103 ? -10.836 7.746 11.203 1 98.69 103 GLU A CA 1
ATOM 773 C C . GLU A 1 103 ? -10.508 6.305 11.594 1 98.69 103 GLU A C 1
ATOM 775 O O . GLU A 1 103 ? -11.406 5.488 11.781 1 98.69 103 GLU A O 1
ATOM 780 N N . THR A 1 104 ? -9.234 5.969 11.68 1 98.88 104 THR A N 1
ATOM 781 C CA . THR A 1 104 ? -8.844 4.652 12.18 1 98.88 104 THR A CA 1
ATOM 782 C C . THR A 1 104 ? -9.367 4.43 13.594 1 98.88 104 THR A C 1
ATOM 784 O O . THR A 1 104 ? -9.891 3.355 13.906 1 98.88 104 THR A O 1
ATOM 787 N N . CYS A 1 105 ? -9.203 5.457 14.438 1 98.94 105 CYS A N 1
ATOM 788 C CA . CYS A 1 105 ? -9.719 5.367 15.805 1 98.94 105 CYS A CA 1
ATOM 789 C C . CYS A 1 105 ? -11.234 5.195 15.797 1 98.94 105 CYS A C 1
ATOM 791 O O . CYS A 1 105 ? -11.773 4.406 16.578 1 98.94 105 CYS A O 1
ATOM 793 N N . LYS A 1 106 ? -11.922 5.93 14.906 1 98.81 106 LYS A N 1
ATOM 794 C CA . LYS A 1 106 ? -13.375 5.781 14.797 1 98.81 106 LYS A CA 1
ATOM 795 C C . LYS A 1 106 ? -13.75 4.355 14.398 1 98.81 106 LYS A C 1
ATOM 797 O O . LYS A 1 106 ? -14.711 3.791 14.93 1 98.81 106 LYS A O 1
ATOM 802 N N . GLN A 1 107 ? -13.047 3.771 13.492 1 98.62 107 GLN A N 1
ATOM 803 C CA . GLN A 1 107 ? -13.289 2.393 13.078 1 98.62 107 GLN A CA 1
ATOM 804 C C . GLN A 1 107 ? -13.047 1.423 14.227 1 98.62 107 GLN A C 1
ATOM 806 O O . GLN A 1 107 ? -13.789 0.453 14.398 1 98.62 107 GLN A O 1
ATOM 811 N N . LEU A 1 108 ? -11.977 1.665 14.977 1 98.75 108 LEU A N 1
ATOM 812 C CA . LEU A 1 108 ? -11.68 0.82 16.125 1 98.75 108 LEU A CA 1
ATOM 813 C C . LEU A 1 108 ? -12.789 0.917 17.172 1 98.75 108 LEU A C 1
ATOM 815 O O . LEU A 1 108 ? -13.109 -0.073 17.828 1 98.75 108 LEU A O 1
ATOM 819 N N . GLU A 1 109 ? -13.391 2.154 17.328 1 98.81 109 GLU A N 1
ATOM 820 C CA . GLU A 1 109 ? -14.531 2.295 18.234 1 98.81 109 GLU A CA 1
ATOM 821 C C . GLU A 1 109 ? -15.688 1.396 17.797 1 98.81 109 GLU A C 1
ATOM 823 O O . GLU A 1 109 ? -16.359 0.788 18.641 1 98.81 109 GLU A O 1
ATOM 828 N N . GLU A 1 110 ? -15.883 1.259 16.5 1 97.12 110 GLU A N 1
ATOM 829 C CA . GLU A 1 110 ? -16.922 0.375 15.969 1 97.12 110 GLU A CA 1
ATOM 830 C C . GLU A 1 110 ? -16.625 -1.083 16.312 1 97.12 110 GLU A C 1
ATOM 832 O O . GLU A 1 110 ? -17.547 -1.915 16.344 1 97.12 110 GLU A O 1
ATOM 837 N N . LEU A 1 111 ? -15.406 -1.353 16.609 1 95.44 111 LEU A N 1
ATOM 838 C CA . LEU A 1 111 ? -14.992 -2.723 16.891 1 95.44 111 LEU A CA 1
ATOM 839 C C . LEU A 1 111 ? -14.898 -2.965 18.391 1 95.44 111 LEU A C 1
ATOM 841 O O . LEU A 1 111 ? -14.344 -3.975 18.828 1 95.44 111 LEU A O 1
ATOM 845 N N . GLY A 1 112 ? -15.266 -1.972 19.188 1 97.31 112 GLY A N 1
ATOM 846 C CA . GLY A 1 112 ? -15.414 -2.195 20.609 1 97.31 112 GLY A CA 1
ATOM 847 C C . GLY A 1 112 ? -14.328 -1.52 21.438 1 97.31 112 GLY A C 1
ATOM 848 O O . GLY A 1 112 ? -14.258 -1.698 22.656 1 97.31 112 GLY A O 1
ATOM 849 N N . TYR A 1 113 ? -13.492 -0.735 20.828 1 98.75 113 TYR A N 1
ATOM 850 C CA . TYR A 1 113 ? -12.484 0.02 21.562 1 98.75 113 TYR A CA 1
ATOM 851 C C . TYR A 1 113 ? -13.055 1.337 22.078 1 98.75 113 TYR A C 1
ATOM 853 O O . TYR A 1 113 ? -14.055 1.838 21.547 1 98.75 113 TYR A O 1
ATOM 861 N N . GLU A 1 114 ? -12.508 1.812 23.125 1 98.88 114 GLU A N 1
ATOM 862 C CA . GLU A 1 114 ? -12.797 3.154 23.625 1 98.88 114 GLU A CA 1
ATOM 863 C C . GLU A 1 114 ? -11.641 4.109 23.328 1 98.88 114 GLU A C 1
ATOM 865 O O . GLU A 1 114 ? -10.477 3.777 23.562 1 98.88 114 GLU A O 1
ATOM 870 N N . VAL A 1 115 ? -11.953 5.234 22.797 1 98.94 115 VAL A N 1
ATOM 871 C CA . VAL A 1 115 ? -10.914 6.184 22.438 1 98.94 115 VAL A CA 1
ATOM 872 C C . VAL A 1 115 ? -11.133 7.504 23.172 1 98.94 115 VAL A C 1
ATOM 874 O O . VAL A 1 115 ? -12.25 8.039 23.172 1 98.94 115 VAL A O 1
ATOM 877 N N . THR A 1 116 ? -10.133 8.008 23.828 1 98.94 116 THR A N 1
ATOM 878 C CA . THR A 1 116 ? -10.133 9.359 24.375 1 98.94 116 THR A CA 1
ATOM 879 C C . THR A 1 116 ? -9.477 10.336 23.406 1 98.94 116 THR A C 1
ATOM 881 O O . THR A 1 116 ? -8.305 10.188 23.062 1 98.94 116 THR A O 1
ATOM 884 N N . TYR A 1 117 ? -10.211 11.266 22.984 1 98.88 117 TYR A N 1
ATOM 885 C CA . TYR A 1 117 ? -9.703 12.344 22.141 1 98.88 117 TYR A CA 1
ATOM 886 C C . TYR A 1 117 ? -9.328 13.555 22.984 1 98.88 117 TYR A C 1
ATOM 888 O O . TYR A 1 117 ? -10.203 14.273 23.469 1 98.88 117 TYR A O 1
ATOM 896 N N . LEU A 1 118 ? -8.07 13.859 23.078 1 98.88 118 LEU A N 1
ATOM 897 C CA . LEU A 1 118 ? -7.574 14.938 23.922 1 98.88 118 LEU A CA 1
ATOM 898 C C . LEU A 1 118 ? -7.922 16.297 23.312 1 98.88 118 LEU A C 1
ATOM 900 O O . LEU A 1 118 ? -7.848 16.484 22.094 1 98.88 118 LEU A O 1
ATOM 904 N N . PRO A 1 119 ? -8.328 17.234 24.156 1 98.06 119 PRO A N 1
ATOM 905 C CA . PRO A 1 119 ? -8.43 18.609 23.688 1 98.06 119 PRO A CA 1
ATOM 906 C C . PRO A 1 119 ? -7.066 19.266 23.438 1 98.06 119 PRO A C 1
ATOM 908 O O . PRO A 1 119 ? -6.031 18.672 23.766 1 98.06 119 PRO A O 1
ATOM 911 N N . THR A 1 120 ? -7.074 20.359 22.828 1 98 120 THR A N 1
ATOM 912 C CA . THR A 1 120 ? -5.844 21.109 22.578 1 98 120 THR A CA 1
ATOM 913 C C . THR A 1 120 ? -5.996 22.562 23.031 1 98 120 THR A C 1
ATOM 915 O O . THR A 1 120 ? -7.098 23 23.359 1 98 120 THR A O 1
ATOM 918 N N . ASP A 1 121 ? -4.875 23.266 23.141 1 96 121 ASP A N 1
ATOM 919 C CA . ASP A 1 121 ? -4.938 24.719 23.328 1 96 121 ASP A CA 1
ATOM 920 C C . ASP A 1 121 ? -5.305 25.422 22.016 1 96 121 ASP A C 1
ATOM 922 O O . ASP A 1 121 ? -5.68 24.766 21.031 1 96 121 ASP A O 1
ATOM 926 N N . ALA A 1 122 ? -5.203 26.672 22 1 93.44 122 ALA A N 1
ATOM 927 C CA . ALA A 1 122 ? -5.672 27.469 20.859 1 93.44 122 ALA A CA 1
ATOM 928 C C . ALA A 1 122 ? -4.766 27.281 19.656 1 93.44 122 ALA A C 1
ATOM 930 O O . ALA A 1 122 ? -5.152 27.609 18.516 1 93.44 122 ALA A O 1
ATOM 931 N N . ASN A 1 123 ? -3.584 26.75 19.859 1 95.75 123 ASN A N 1
ATOM 932 C CA . ASN A 1 123 ? -2.664 26.5 18.766 1 95.75 123 ASN A CA 1
ATOM 933 C C . ASN A 1 123 ? -2.781 25.062 18.266 1 95.75 123 ASN A C 1
ATOM 935 O O . ASN A 1 123 ? -2.051 24.641 17.359 1 95.75 123 ASN A O 1
ATOM 939 N N . GLY A 1 124 ? -3.684 24.281 18.844 1 97.56 124 GLY A N 1
ATOM 940 C CA . GLY A 1 124 ? -3.824 22.891 18.453 1 97.56 124 GLY A CA 1
ATOM 941 C C . GLY A 1 124 ? -2.805 21.984 19.109 1 97.56 124 GLY A C 1
ATOM 942 O O . GLY A 1 124 ? -2.494 20.906 18.594 1 97.56 124 GLY A O 1
ATOM 943 N N . ARG A 1 125 ? -2.242 22.375 20.234 1 98.38 125 ARG A N 1
ATOM 944 C CA . ARG A 1 125 ? -1.204 21.609 20.906 1 98.38 125 ARG A CA 1
ATOM 945 C C . ARG A 1 125 ? -1.772 20.875 22.125 1 98.38 125 ARG A C 1
ATOM 947 O O . ARG A 1 125 ? -2.516 21.469 22.922 1 98.38 125 ARG A O 1
ATOM 954 N N . VAL A 1 126 ? -1.436 19.656 22.266 1 98.5 126 VAL A N 1
ATOM 955 C CA . VAL A 1 126 ? -1.903 18.859 23.391 1 98.5 126 VAL A CA 1
ATOM 956 C C . VAL A 1 126 ? -1.084 19.188 24.641 1 98.5 126 VAL A C 1
ATOM 958 O O . VAL A 1 126 ? 0.105 19.5 24.547 1 98.5 126 VAL A O 1
ATOM 961 N N . ARG A 1 127 ? -1.743 19.141 25.797 1 98.06 127 ARG A N 1
ATOM 962 C CA . ARG A 1 127 ? -1.037 19.266 27.062 1 98.06 127 ARG A CA 1
ATOM 963 C C . ARG A 1 127 ? -0.623 17.891 27.594 1 98.06 127 ARG A C 1
ATOM 965 O O . ARG A 1 127 ? -1.432 16.953 27.625 1 98.06 127 ARG A O 1
ATOM 972 N N . VAL A 1 128 ? 0.603 17.812 27.984 1 98.62 128 VAL A N 1
ATOM 973 C CA . VAL A 1 128 ? 1.132 16.562 28.5 1 98.62 128 VAL A CA 1
ATOM 974 C C . VAL A 1 128 ? 0.302 16.094 29.703 1 98.62 128 VAL A C 1
ATOM 976 O O . VAL A 1 128 ? 0.055 14.898 29.859 1 98.62 128 VAL A O 1
ATOM 979 N N . GLU A 1 129 ? -0.151 17.047 30.5 1 98.38 129 GLU A N 1
ATOM 980 C CA . GLU A 1 129 ? -0.963 16.734 31.672 1 98.38 129 GLU A CA 1
ATOM 981 C C . GLU A 1 129 ? -2.275 16.062 31.266 1 98.38 129 GLU A C 1
ATOM 983 O O . GLU A 1 129 ? -2.791 15.203 31.984 1 98.38 129 GLU A O 1
ATOM 988 N N . ASP A 1 130 ? -2.824 16.469 30.188 1 98.75 130 ASP A N 1
ATOM 989 C CA . ASP A 1 130 ? -4.062 15.859 29.703 1 98.75 130 ASP A CA 1
ATOM 990 C C . ASP A 1 130 ? -3.84 14.422 29.25 1 98.75 130 ASP A C 1
ATOM 992 O O . ASP A 1 130 ? -4.727 13.578 29.391 1 98.75 130 ASP A O 1
ATOM 996 N N . VAL A 1 131 ? -2.648 14.141 28.688 1 98.88 131 VAL A N 1
ATOM 997 C CA . VAL A 1 131 ? -2.299 12.758 28.359 1 98.88 131 VAL A CA 1
ATOM 998 C C . VAL A 1 131 ? -2.295 11.914 29.625 1 98.88 131 VAL A C 1
ATOM 1000 O O . VAL A 1 131 ? -2.92 10.852 29.672 1 98.88 131 VAL A O 1
ATOM 1003 N N . LYS A 1 132 ? -1.618 12.422 30.594 1 98.75 132 LYS A N 1
ATOM 1004 C CA . LYS A 1 132 ? -1.512 11.703 31.859 1 98.75 132 LYS A CA 1
ATOM 1005 C C . LYS A 1 132 ? -2.891 11.414 32.438 1 98.75 132 LYS A C 1
ATOM 1007 O O . LYS A 1 132 ? -3.168 10.289 32.875 1 98.75 132 LYS A O 1
ATOM 1012 N N . ARG A 1 133 ? -3.721 12.383 32.438 1 98.69 133 ARG A N 1
ATOM 1013 C CA . ARG A 1 133 ? -5.051 12.266 33.031 1 98.69 133 ARG A CA 1
ATOM 1014 C C . ARG A 1 133 ? -5.906 11.266 32.25 1 98.69 133 ARG A C 1
ATOM 1016 O O . ARG A 1 133 ? -6.801 10.641 32.812 1 98.69 133 ARG A O 1
ATOM 1023 N N . ALA A 1 134 ? -5.613 11.078 31 1 98.81 134 ALA A N 1
ATOM 1024 C CA . ALA A 1 134 ? -6.426 10.219 30.141 1 98.81 134 ALA A CA 1
ATOM 1025 C C . ALA A 1 134 ? -6.012 8.758 30.266 1 98.81 134 ALA A C 1
ATOM 1027 O O . ALA A 1 134 ? -6.754 7.859 29.875 1 98.81 134 ALA A O 1
ATOM 1028 N N . LEU A 1 135 ? -4.855 8.5 30.797 1 98.75 135 LEU A N 1
ATOM 1029 C CA . LEU A 1 135 ? -4.348 7.137 30.891 1 98.75 135 LEU A CA 1
ATOM 1030 C C . LEU A 1 135 ? -5.164 6.324 31.891 1 98.75 135 LEU A C 1
ATOM 1032 O O . LEU A 1 135 ? -5.559 6.84 32.938 1 98.75 135 LEU A O 1
ATOM 1036 N N . ARG A 1 136 ? -5.418 5.168 31.5 1 98.44 136 ARG A N 1
ATOM 1037 C CA . ARG A 1 136 ? -6.105 4.16 32.312 1 98.44 136 ARG A CA 1
ATOM 1038 C C . ARG A 1 136 ? -5.289 2.873 32.375 1 98.44 136 ARG A C 1
ATOM 1040 O O . ARG A 1 136 ? -4.293 2.719 31.672 1 98.44 136 ARG A O 1
ATOM 1047 N N . ASP A 1 137 ? -5.734 1.901 33.219 1 98 137 ASP A N 1
ATOM 1048 C CA . ASP A 1 137 ? -5.062 0.612 33.375 1 98 137 ASP A CA 1
ATOM 1049 C C . ASP A 1 137 ? -5.152 -0.193 32.062 1 98 137 ASP A C 1
ATOM 1051 O O . ASP A 1 137 ? -4.27 -1.003 31.766 1 98 137 ASP A O 1
ATOM 1055 N N . ASP A 1 138 ? -6.223 0.07 31.312 1 98.5 138 ASP A N 1
ATOM 1056 C CA . ASP A 1 138 ? -6.434 -0.728 30.109 1 98.5 138 ASP A CA 1
ATOM 1057 C C . ASP A 1 138 ? -6.012 0.042 28.859 1 98.5 138 ASP A C 1
ATOM 1059 O O . ASP A 1 138 ? -6.348 -0.35 27.75 1 98.5 138 ASP A O 1
ATOM 1063 N N . THR A 1 139 ? -5.297 1.201 29.031 1 98.88 139 THR A N 1
ATOM 1064 C CA . THR A 1 139 ? -4.754 1.921 27.891 1 98.88 139 THR A CA 1
ATOM 1065 C C . THR A 1 139 ? -3.609 1.14 27.25 1 98.88 139 THR A C 1
ATOM 1067 O O . THR A 1 139 ? -2.668 0.739 27.938 1 98.88 139 THR A O 1
ATOM 1070 N N . ILE A 1 140 ? -3.695 0.942 25.953 1 98.88 140 ILE A N 1
ATOM 1071 C CA . ILE A 1 140 ? -2.664 0.139 25.312 1 98.88 140 ILE A CA 1
ATOM 1072 C C . ILE A 1 140 ? -1.896 0.996 24.297 1 98.88 140 ILE A C 1
ATOM 1074 O O . ILE A 1 140 ? -0.827 0.602 23.828 1 98.88 140 ILE A O 1
ATOM 1078 N N . LEU A 1 141 ? -2.432 2.164 23.969 1 98.94 141 LEU A N 1
ATOM 1079 C CA . LEU A 1 141 ? -1.827 2.955 22.891 1 98.94 141 LEU A CA 1
ATOM 1080 C C . LEU A 1 141 ? -2.092 4.441 23.109 1 98.94 141 LEU A C 1
ATOM 1082 O O . LEU A 1 141 ? -3.207 4.836 23.453 1 98.94 141 LEU A O 1
ATOM 1086 N N . VAL A 1 142 ? -1.106 5.27 22.984 1 99 142 VAL A N 1
ATOM 1087 C CA . VAL A 1 142 ? -1.179 6.715 22.812 1 99 142 VAL A CA 1
ATOM 1088 C C . VAL A 1 142 ? -0.669 7.094 21.422 1 99 142 VAL A C 1
ATOM 1090 O O . VAL A 1 142 ? 0.44 6.715 21.031 1 99 142 VAL A O 1
ATOM 1093 N N . SER A 1 143 ? -1.479 7.738 20.641 1 98.94 143 SER A N 1
ATOM 1094 C CA . SER A 1 143 ? -1.108 8.188 19.297 1 98.94 143 SER A CA 1
ATOM 1095 C C . SER A 1 143 ? -1.254 9.703 19.156 1 98.94 143 SER A C 1
ATOM 1097 O O . SER A 1 143 ? -2.367 10.227 19.219 1 98.94 143 SER A O 1
ATOM 1099 N N . ILE A 1 144 ? -0.156 10.422 19 1 98.94 144 ILE A N 1
ATOM 1100 C CA . ILE A 1 144 ? -0.131 11.875 18.859 1 98.94 144 ILE A CA 1
ATOM 1101 C C . ILE A 1 144 ? 0.763 12.266 17.688 1 98.94 144 ILE A C 1
ATOM 1103 O O . ILE A 1 144 ? 1.913 11.836 17.609 1 98.94 144 ILE A O 1
ATOM 1107 N N . MET A 1 145 ? 0.273 13.062 16.766 1 98.81 145 MET A N 1
ATOM 1108 C CA . MET A 1 145 ? 1.059 13.445 15.594 1 98.81 145 MET A CA 1
ATOM 1109 C C . MET A 1 145 ? 2.201 14.375 15.992 1 98.81 145 MET A C 1
ATOM 1111 O O . MET A 1 145 ? 2.129 15.055 17.016 1 98.81 145 MET A O 1
ATOM 1115 N N . HIS A 1 146 ? 3.24 14.438 15.18 1 98.81 146 HIS A N 1
ATOM 1116 C CA . HIS A 1 146 ? 4.398 15.289 15.438 1 98.81 146 HIS A CA 1
ATOM 1117 C C . HIS A 1 146 ? 4.109 16.734 15.062 1 98.81 146 HIS A C 1
ATOM 1119 O O . HIS A 1 146 ? 4.238 17.641 15.898 1 98.81 146 HIS A O 1
ATOM 1125 N N . VAL A 1 147 ? 3.664 16.922 13.828 1 98.75 147 VAL A N 1
ATOM 1126 C CA . VAL A 1 147 ? 3.348 18.25 13.305 1 98.75 147 VAL A CA 1
ATOM 1127 C C . VAL A 1 147 ? 1.948 18.25 12.695 1 98.75 147 VAL A C 1
ATOM 1129 O O . VAL A 1 147 ? 1.618 17.375 11.891 1 98.75 147 VAL A O 1
ATOM 1132 N N . ASN A 1 148 ? 1.131 19.141 13.172 1 98.19 148 ASN A N 1
ATOM 1133 C CA . ASN A 1 148 ? -0.189 19.266 12.562 1 98.19 148 ASN A CA 1
ATOM 1134 C C . ASN A 1 148 ? -0.102 19.859 11.156 1 98.19 148 ASN A C 1
ATOM 1136 O O . ASN A 1 148 ? 0.488 20.922 10.953 1 98.19 148 ASN A O 1
ATOM 1140 N N . SER A 1 149 ? -0.687 19.188 10.242 1 96.38 149 SER A N 1
ATOM 1141 C CA . SER A 1 149 ? -0.521 19.547 8.836 1 96.38 149 SER A CA 1
ATOM 1142 C C . SER A 1 149 ? -1.329 20.781 8.477 1 96.38 149 SER A C 1
ATOM 1144 O O . SER A 1 149 ? -1.116 21.391 7.422 1 96.38 149 SER A O 1
ATOM 1146 N N . GLU A 1 150 ? -2.209 21.266 9.266 1 96.44 150 GLU A N 1
ATOM 1147 C CA . GLU A 1 150 ? -3.021 22.453 8.992 1 96.44 150 GLU A CA 1
ATOM 1148 C C . GLU A 1 150 ? -2.475 23.672 9.711 1 96.44 150 GLU A C 1
ATOM 1150 O O . GLU A 1 150 ? -2.197 24.703 9.086 1 96.44 150 GLU A O 1
ATOM 1155 N N . LEU A 1 151 ? -2.141 23.469 10.992 1 97.44 151 LEU A N 1
ATOM 1156 C CA . LEU A 1 151 ? -1.811 24.609 11.844 1 97.44 151 LEU A CA 1
ATOM 1157 C C . LEU A 1 151 ? -0.3 24.781 11.953 1 97.44 151 LEU A C 1
ATOM 1159 O O . LEU A 1 151 ? 0.176 25.844 12.375 1 97.44 151 LEU A O 1
ATOM 1163 N N . GLY A 1 152 ? 0.429 23.75 11.617 1 97.88 152 GLY A N 1
ATOM 1164 C CA . GLY A 1 152 ? 1.876 23.797 11.75 1 97.88 152 GLY A CA 1
ATOM 1165 C C . GLY A 1 152 ? 2.35 23.656 13.188 1 97.88 152 GLY A C 1
ATOM 1166 O O . GLY A 1 152 ? 3.504 23.938 13.5 1 97.88 152 GLY A O 1
ATOM 1167 N N . THR A 1 153 ? 1.487 23.203 14.062 1 98.62 153 THR A N 1
ATOM 1168 C CA . THR A 1 153 ? 1.813 23.078 15.477 1 98.62 153 THR A CA 1
ATOM 1169 C C . THR A 1 153 ? 2.668 21.844 15.734 1 98.62 153 THR A C 1
ATOM 1171 O O . THR A 1 153 ? 2.314 20.734 15.305 1 98.62 153 THR A O 1
ATOM 1174 N N . ILE A 1 154 ? 3.787 21.969 16.391 1 98.69 154 ILE A N 1
ATOM 1175 C CA . ILE A 1 154 ? 4.625 20.859 16.828 1 98.69 154 ILE A CA 1
ATOM 1176 C C . ILE A 1 154 ? 4.109 20.328 18.172 1 98.69 154 ILE A C 1
ATOM 1178 O O . ILE A 1 154 ? 3.969 21.094 19.125 1 98.69 154 ILE A O 1
ATOM 1182 N N . GLN A 1 155 ? 3.789 19.125 18.25 1 98.81 155 GLN A N 1
ATOM 1183 C CA . GLN A 1 155 ? 3.285 18.5 19.484 1 98.81 155 GLN A CA 1
ATOM 1184 C C . GLN A 1 155 ? 4.43 18.125 20.422 1 98.81 155 GLN A C 1
ATOM 1186 O O . GLN A 1 155 ? 5.57 17.969 19.984 1 98.81 155 GLN A O 1
ATOM 1191 N N . PRO A 1 156 ? 4.184 18.016 21.688 1 98.56 156 PRO A N 1
ATOM 1192 C CA . PRO A 1 156 ? 5.238 17.734 22.656 1 98.56 156 PRO A CA 1
ATOM 1193 C C . PRO A 1 156 ? 5.582 16.25 22.766 1 98.56 156 PRO A C 1
ATOM 1195 O O . PRO A 1 156 ? 5.457 15.664 23.844 1 98.56 156 PRO A O 1
ATOM 1198 N N . ILE A 1 157 ? 6.121 15.688 21.719 1 98.81 157 ILE A N 1
ATOM 1199 C CA . ILE A 1 157 ? 6.34 14.258 21.562 1 98.81 157 ILE A CA 1
ATOM 1200 C C . ILE A 1 157 ? 7.383 13.781 22.578 1 98.81 157 ILE A C 1
ATOM 1202 O O . ILE A 1 157 ? 7.207 12.75 23.234 1 98.81 157 ILE A O 1
ATOM 1206 N N . GLU A 1 158 ? 8.492 14.531 22.688 1 98.38 158 GLU A N 1
ATOM 1207 C CA . GLU A 1 158 ? 9.547 14.148 23.625 1 98.38 158 GLU A CA 1
ATOM 1208 C C . GLU A 1 158 ? 9.016 14.094 25.062 1 98.38 158 GLU A C 1
ATOM 1210 O O . GLU A 1 158 ? 9.32 13.156 25.797 1 98.38 158 GLU A O 1
ATOM 1215 N N . GLU A 1 159 ? 8.266 15.109 25.453 1 98.62 159 GLU A N 1
ATOM 1216 C CA . GLU A 1 159 ? 7.699 15.18 26.797 1 98.62 159 GLU A CA 1
ATOM 1217 C C . GLU A 1 159 ? 6.711 14.047 27.031 1 98.62 159 GLU A C 1
ATOM 1219 O O . GLU A 1 159 ? 6.68 13.461 28.125 1 98.62 159 GLU A O 1
ATOM 1224 N N . ILE A 1 160 ? 5.887 13.727 26.047 1 98.88 160 ILE A N 1
ATOM 1225 C CA . ILE A 1 160 ? 4.93 12.625 26.156 1 98.88 160 ILE A CA 1
ATOM 1226 C C . ILE A 1 160 ? 5.676 11.305 26.297 1 98.88 160 ILE A C 1
ATOM 1228 O O . ILE A 1 160 ? 5.301 10.453 27.109 1 98.88 160 ILE A O 1
ATOM 1232 N N . GLY A 1 161 ? 6.723 11.141 25.5 1 98.69 161 GLY A N 1
ATOM 1233 C CA . GLY A 1 161 ? 7.543 9.945 25.609 1 98.69 161 GLY A CA 1
ATOM 1234 C C . GLY A 1 161 ? 8.117 9.758 27 1 98.69 161 GLY A C 1
ATOM 1235 O O . GLY A 1 161 ? 8.125 8.648 27.531 1 98.69 161 GLY A O 1
ATOM 1236 N N . ARG A 1 162 ? 8.625 10.812 27.578 1 98.31 162 ARG A N 1
ATOM 1237 C CA . ARG A 1 162 ? 9.156 10.766 28.938 1 98.31 162 ARG A CA 1
ATOM 1238 C C . ARG A 1 162 ? 8.07 10.352 29.922 1 98.31 162 ARG A C 1
ATOM 1240 O O . ARG A 1 162 ? 8.328 9.555 30.828 1 98.31 162 ARG A O 1
ATOM 1247 N N . LEU A 1 163 ? 6.922 10.953 29.797 1 98.56 163 LEU A N 1
ATOM 1248 C CA . LEU A 1 163 ? 5.789 10.609 30.656 1 98.56 163 LEU A CA 1
ATOM 1249 C C . LEU A 1 163 ? 5.473 9.117 30.547 1 98.56 163 LEU A C 1
ATOM 1251 O O . LEU A 1 163 ? 5.273 8.453 31.578 1 98.56 163 LEU A O 1
ATOM 1255 N N . LEU A 1 164 ? 5.469 8.531 29.344 1 98.62 164 LEU A N 1
ATOM 1256 C CA . LEU A 1 164 ? 5.004 7.172 29.094 1 98.62 164 LEU A CA 1
ATOM 1257 C C . LEU A 1 164 ? 6.039 6.148 29.531 1 98.62 164 LEU A C 1
ATOM 1259 O O . LEU A 1 164 ? 5.738 4.957 29.641 1 98.62 164 LEU A O 1
ATOM 1263 N N . ALA A 1 165 ? 7.266 6.637 29.812 1 97.94 165 ALA A N 1
ATOM 1264 C CA . ALA A 1 165 ? 8.289 5.746 30.344 1 97.94 165 ALA A CA 1
ATOM 1265 C C . ALA A 1 165 ? 7.812 5.066 31.625 1 97.94 165 ALA A C 1
ATOM 1267 O O . ALA A 1 165 ? 8.227 3.951 31.938 1 97.94 165 ALA A O 1
ATOM 1268 N N . ALA A 1 166 ? 6.91 5.695 32.344 1 97.62 166 ALA A N 1
ATOM 1269 C CA . ALA A 1 166 ? 6.371 5.164 33.594 1 97.62 166 ALA A CA 1
ATOM 1270 C C . ALA A 1 166 ? 5.223 4.191 33.312 1 97.62 166 ALA A C 1
ATOM 1272 O O . ALA A 1 166 ? 4.734 3.527 34.219 1 97.62 166 ALA A O 1
ATOM 1273 N N . TYR A 1 167 ? 4.82 4.066 32.125 1 97.88 167 TYR A N 1
ATOM 1274 C CA . TYR A 1 167 ? 3.711 3.207 31.734 1 97.88 167 TYR A CA 1
ATOM 1275 C C . TYR A 1 167 ? 4.145 2.215 30.672 1 97.88 167 TYR A C 1
ATOM 1277 O O . TYR A 1 167 ? 3.691 2.287 29.516 1 97.88 167 TYR A O 1
ATOM 1285 N N . PRO A 1 168 ? 4.84 1.195 30.984 1 94.44 168 PRO A N 1
ATOM 1286 C CA . PRO A 1 168 ? 5.512 0.321 30.016 1 94.44 168 PRO A CA 1
ATOM 1287 C C . PRO A 1 168 ? 4.535 -0.508 29.188 1 94.44 168 PRO A C 1
ATOM 1289 O O . PRO A 1 168 ? 4.914 -1.062 28.156 1 94.44 168 PRO A O 1
ATOM 1292 N N . LYS A 1 169 ? 3.326 -0.551 29.547 1 96.12 169 LYS A N 1
ATOM 1293 C CA . LYS A 1 169 ? 2.35 -1.331 28.797 1 96.12 169 LYS A CA 1
ATOM 1294 C C . LYS A 1 169 ? 1.729 -0.5 27.672 1 96.12 169 LYS A C 1
ATOM 1296 O O . LYS A 1 169 ? 1.064 -1.042 26.797 1 96.12 169 LYS A O 1
ATOM 1301 N N . VAL A 1 170 ? 1.925 0.774 27.734 1 98.69 170 VAL A N 1
ATOM 1302 C CA . VAL A 1 170 ? 1.321 1.682 26.766 1 98.69 170 VAL A CA 1
ATOM 1303 C C . VAL A 1 170 ? 2.305 1.949 25.625 1 98.69 170 VAL A C 1
ATOM 1305 O O . VAL A 1 170 ? 3.422 2.416 25.859 1 98.69 170 VAL A O 1
ATOM 1308 N N . TYR A 1 171 ? 1.9 1.602 24.422 1 98.88 171 TYR A N 1
ATOM 1309 C CA . TYR A 1 171 ? 2.734 1.9 23.266 1 98.88 171 TYR A CA 1
ATOM 1310 C C . TYR A 1 171 ? 2.508 3.328 22.797 1 98.88 171 TYR A C 1
ATOM 1312 O O . TYR A 1 171 ? 1.407 3.867 22.922 1 98.88 171 TYR A O 1
ATOM 1320 N N . PHE A 1 172 ? 3.529 3.955 22.234 1 98.94 172 PHE A N 1
ATOM 1321 C CA . PHE A 1 172 ? 3.496 5.34 21.781 1 98.94 172 PHE A CA 1
ATOM 1322 C C . PHE A 1 172 ? 3.701 5.426 20.281 1 98.94 172 PHE A C 1
ATOM 1324 O O . PHE A 1 172 ? 4.781 5.102 19.781 1 98.94 172 PHE A O 1
ATOM 1331 N N . HIS A 1 173 ? 2.672 5.816 19.578 1 99 173 HIS A N 1
ATOM 1332 C CA . HIS A 1 173 ? 2.732 6.031 18.141 1 99 173 HIS A CA 1
ATOM 1333 C C . HIS A 1 173 ? 2.793 7.52 17.797 1 99 173 HIS A C 1
ATOM 1335 O O . HIS A 1 173 ? 2.084 8.32 18.406 1 99 173 HIS A O 1
ATOM 1341 N N . VAL A 1 174 ? 3.623 7.867 16.812 1 98.94 174 VAL A N 1
ATOM 1342 C CA . VAL A 1 174 ? 3.746 9.242 16.359 1 98.94 174 VAL A CA 1
ATOM 1343 C C . VAL A 1 174 ? 3.594 9.297 14.836 1 98.94 174 VAL A C 1
ATOM 1345 O O . VAL A 1 174 ? 4.371 8.672 14.109 1 98.94 174 VAL A O 1
ATOM 1348 N N . ASP A 1 175 ? 2.58 9.984 14.375 1 98.94 175 ASP A N 1
ATOM 1349 C CA . ASP A 1 175 ? 2.506 10.352 12.961 1 98.94 175 ASP A CA 1
ATOM 1350 C C . ASP A 1 175 ? 3.473 11.492 12.641 1 98.94 175 ASP A C 1
ATOM 1352 O O . ASP A 1 175 ? 3.189 12.656 12.922 1 98.94 175 ASP A O 1
ATOM 1356 N N . ALA A 1 176 ? 4.574 11.164 11.992 1 98.88 176 ALA A N 1
ATOM 1357 C CA . ALA A 1 176 ? 5.621 12.156 11.734 1 98.88 176 ALA A CA 1
ATOM 1358 C C . ALA A 1 176 ? 5.672 12.531 10.258 1 98.88 176 ALA A C 1
ATOM 1360 O O . ALA A 1 176 ? 6.688 13.039 9.773 1 98.88 176 ALA A O 1
ATOM 1361 N N . VAL A 1 177 ? 4.637 12.336 9.531 1 98.75 177 VAL A N 1
ATOM 1362 C CA . VAL A 1 177 ? 4.551 12.5 8.086 1 98.75 177 VAL A CA 1
ATOM 1363 C C . VAL A 1 177 ? 4.938 13.922 7.699 1 98.75 177 VAL A C 1
ATOM 1365 O O . VAL A 1 177 ? 5.656 14.133 6.719 1 98.75 177 VAL A O 1
ATOM 1368 N N . GLN A 1 178 ? 4.52 14.898 8.484 1 98.38 178 GLN A N 1
ATOM 1369 C CA . GLN A 1 178 ? 4.785 16.297 8.148 1 98.38 178 GLN A CA 1
ATOM 1370 C C . GLN A 1 178 ? 6.082 16.781 8.781 1 98.38 178 GLN A C 1
ATOM 1372 O O . GLN A 1 178 ? 6.602 17.844 8.422 1 98.38 178 GLN A O 1
ATOM 1377 N N . GLY A 1 179 ? 6.656 16.047 9.711 1 98.38 179 GLY A N 1
ATOM 1378 C CA . GLY A 1 179 ? 7.789 16.516 10.492 1 98.38 179 GLY A CA 1
ATOM 1379 C C . GLY A 1 179 ? 9.125 16.156 9.875 1 98.38 179 GLY A C 1
ATOM 1380 O O . GLY A 1 179 ? 10.109 16.891 10.031 1 98.38 179 GLY A O 1
ATOM 1381 N N . TYR A 1 180 ? 9.227 15.023 9.211 1 98.56 180 TYR A N 1
ATOM 1382 C CA . TYR A 1 180 ? 10.508 14.555 8.695 1 98.56 180 TYR A CA 1
ATOM 1383 C C . TYR A 1 180 ? 11.055 15.508 7.633 1 98.56 180 TYR A C 1
ATOM 1385 O O . TYR A 1 180 ? 10.312 15.945 6.75 1 98.56 180 TYR A O 1
ATOM 1393 N N . GLY A 1 181 ? 12.258 15.727 7.676 1 97.5 181 GLY A N 1
ATOM 1394 C CA . GLY A 1 181 ? 12.93 16.578 6.707 1 97.5 181 GLY A CA 1
ATOM 1395 C C . GLY A 1 181 ? 12.805 18.062 7.023 1 97.5 181 GLY A C 1
ATOM 1396 O O . GLY A 1 181 ? 13.406 18.891 6.352 1 97.5 181 GLY A O 1
ATOM 1397 N N . LYS A 1 182 ? 11.953 18.406 8.023 1 98.19 182 LYS A N 1
ATOM 1398 C CA . LYS A 1 182 ? 11.742 19.781 8.422 1 98.19 182 LYS A CA 1
ATOM 1399 C C . LYS A 1 182 ? 12.227 20.031 9.844 1 98.19 182 LYS A C 1
ATOM 1401 O O . LYS A 1 182 ? 12.648 21.141 10.18 1 98.19 182 LYS A O 1
ATOM 1406 N N . LEU A 1 183 ? 12.086 19.016 10.688 1 97.88 183 LEU A N 1
ATOM 1407 C CA . LEU A 1 183 ? 12.484 19.031 12.094 1 97.88 183 LEU A CA 1
ATOM 1408 C C . LEU A 1 183 ? 13.352 17.828 12.438 1 97.88 183 LEU A C 1
ATOM 1410 O O . LEU A 1 183 ? 13.289 16.797 11.758 1 97.88 183 LEU A O 1
ATOM 1414 N N . PRO A 1 184 ? 14.18 18 13.422 1 96.25 184 PRO A N 1
ATOM 1415 C CA . PRO A 1 184 ? 14.859 16.797 13.906 1 96.25 184 PRO A CA 1
ATOM 1416 C C . PRO A 1 184 ? 13.891 15.734 14.406 1 96.25 184 PRO A C 1
ATOM 1418 O O . PRO A 1 184 ? 12.883 16.062 15.039 1 96.25 184 PRO A O 1
ATOM 1421 N N . LEU A 1 185 ? 14.156 14.531 14.07 1 96.88 185 LEU A N 1
ATOM 1422 C CA . LEU A 1 185 ? 13.336 13.391 14.469 1 96.88 185 LEU A CA 1
ATOM 1423 C C . LEU A 1 185 ? 14.211 12.25 14.984 1 96.88 185 LEU A C 1
ATOM 1425 O O . LEU A 1 185 ? 14.984 11.664 14.219 1 96.88 185 LEU A O 1
ATOM 1429 N N . THR A 1 186 ? 14.156 11.945 16.234 1 96.62 186 THR A N 1
ATOM 1430 C CA . THR A 1 186 ? 14.883 10.852 16.859 1 96.62 186 THR A CA 1
ATOM 1431 C C . THR A 1 186 ? 13.953 9.992 17.703 1 96.62 186 THR A C 1
ATOM 1433 O O . THR A 1 186 ? 13.938 10.086 18.922 1 96.62 186 THR A O 1
ATOM 1436 N N . PRO A 1 187 ? 13.234 9.133 17.031 1 98.06 187 PRO A N 1
ATOM 1437 C CA . PRO A 1 187 ? 12.18 8.391 17.734 1 98.06 187 PRO A CA 1
ATOM 1438 C C . PRO A 1 187 ? 12.719 7.551 18.891 1 98.06 187 PRO A C 1
ATOM 1440 O O . PRO A 1 187 ? 12.102 7.492 19.953 1 98.06 187 PRO A O 1
ATOM 1443 N N . GLY A 1 188 ? 13.859 6.922 18.734 1 96.62 188 GLY A N 1
ATOM 1444 C CA . GLY A 1 188 ? 14.438 6.137 19.812 1 96.62 188 GLY A CA 1
ATOM 1445 C C . GLY A 1 188 ? 14.672 6.941 21.078 1 96.62 188 GLY A C 1
ATOM 1446 O O . GLY A 1 188 ? 14.336 6.5 22.172 1 96.62 188 GLY A O 1
ATOM 1447 N N . LYS A 1 189 ? 15.188 8.172 20.953 1 96.56 189 LYS A N 1
ATOM 1448 C CA . LYS A 1 189 ? 15.508 9.031 22.078 1 96.56 189 LYS A CA 1
ATOM 1449 C C . LYS A 1 189 ? 14.242 9.578 22.734 1 96.56 189 LYS A C 1
ATOM 1451 O O . LYS A 1 189 ? 14.25 9.906 23.922 1 96.56 189 LYS A O 1
ATOM 1456 N N . TRP A 1 190 ? 13.148 9.648 21.984 1 97.94 190 TRP A N 1
ATOM 1457 C CA . TRP A 1 190 ? 11.914 10.258 22.469 1 97.94 190 TRP A CA 1
ATOM 1458 C C . TRP A 1 190 ? 10.992 9.211 23.078 1 97.94 190 TRP A C 1
ATOM 1460 O O . TRP A 1 190 ? 9.867 9.516 23.469 1 97.94 190 TRP A O 1
ATOM 1470 N N . GLY A 1 191 ? 11.438 7.93 23.094 1 97.75 191 GLY A N 1
ATOM 1471 C CA . GLY A 1 191 ? 10.602 6.871 23.641 1 97.75 191 GLY A CA 1
ATOM 1472 C C . GLY A 1 191 ? 9.453 6.484 22.734 1 97.75 191 GLY A C 1
ATOM 1473 O O . GLY A 1 191 ? 8.453 5.922 23.188 1 97.75 191 GLY A O 1
ATOM 1474 N N . VAL A 1 192 ? 9.555 6.809 21.484 1 98.88 192 VAL A N 1
ATOM 1475 C CA . VAL A 1 192 ? 8.547 6.461 20.5 1 98.88 192 VAL A CA 1
ATOM 1476 C C . VAL A 1 192 ? 8.672 4.984 20.125 1 98.88 192 VAL A C 1
ATOM 1478 O O . VAL A 1 192 ? 9.781 4.48 19.922 1 98.88 192 VAL A O 1
ATOM 1481 N N . ASP A 1 193 ? 7.531 4.246 20.094 1 98.94 193 ASP A N 1
ATOM 1482 C CA . ASP A 1 193 ? 7.523 2.83 19.734 1 98.94 193 ASP A CA 1
ATOM 1483 C C . ASP A 1 193 ? 7.238 2.631 18.25 1 98.94 193 ASP A C 1
ATOM 1485 O O . ASP A 1 193 ? 7.715 1.669 17.656 1 98.94 193 ASP A O 1
ATOM 1489 N N . LEU A 1 194 ? 6.379 3.447 17.734 1 98.94 194 LEU A N 1
ATOM 1490 C CA . LEU A 1 194 ? 5.945 3.396 16.344 1 98.94 194 LEU A CA 1
ATOM 1491 C C . LEU A 1 194 ? 5.945 4.789 15.727 1 98.94 194 LEU A C 1
ATOM 1493 O O . LEU A 1 194 ? 5.539 5.762 16.375 1 98.94 194 LEU A O 1
ATOM 1497 N N . LEU A 1 195 ? 6.434 4.922 14.523 1 98.94 195 LEU A N 1
ATOM 1498 C CA . LEU A 1 195 ? 6.477 6.211 13.836 1 98.94 195 LEU A CA 1
ATOM 1499 C C . LEU A 1 195 ? 6.199 6.043 12.344 1 98.94 195 LEU A C 1
ATOM 1501 O O . LEU A 1 195 ? 6.762 5.156 11.703 1 98.94 195 LEU A O 1
ATOM 1505 N N . SER A 1 196 ? 5.359 6.879 11.789 1 98.94 196 SER A N 1
ATOM 1506 C CA . SER A 1 196 ? 4.926 6.785 10.398 1 98.94 196 SER A CA 1
ATOM 1507 C C . SER A 1 196 ? 5.531 7.898 9.547 1 98.94 196 SER A C 1
ATOM 1509 O O . SER A 1 196 ? 5.609 9.047 9.992 1 98.94 196 SER A O 1
ATOM 1511 N N . LEU A 1 197 ? 5.973 7.574 8.352 1 98.94 197 LEU A N 1
ATOM 1512 C CA . LEU A 1 197 ? 6.457 8.539 7.371 1 98.94 197 LEU A CA 1
ATOM 1513 C C . LEU A 1 197 ? 5.809 8.297 6.012 1 98.94 197 LEU A C 1
ATOM 1515 O O . LEU A 1 197 ? 5.281 7.215 5.754 1 98.94 197 LEU A O 1
ATOM 1519 N N . SER A 1 198 ? 5.812 9.289 5.168 1 98.75 198 SER A N 1
ATOM 1520 C CA . SER A 1 198 ? 5.34 9.219 3.791 1 98.75 198 SER A CA 1
ATOM 1521 C C . SER A 1 198 ? 6.297 9.938 2.842 1 98.75 198 SER A C 1
ATOM 1523 O O . SER A 1 198 ? 6.574 11.125 3.008 1 98.75 198 SER A O 1
ATOM 1525 N N . ALA A 1 199 ? 6.699 9.297 1.817 1 98.88 199 ALA A N 1
ATOM 1526 C CA . ALA A 1 199 ? 7.781 9.766 0.953 1 98.88 199 ALA A CA 1
ATOM 1527 C C . ALA A 1 199 ? 7.387 11.055 0.232 1 98.88 199 ALA A C 1
ATOM 1529 O O . ALA A 1 199 ? 8.211 11.953 0.066 1 98.88 199 ALA A O 1
ATOM 1530 N N . HIS A 1 200 ? 6.121 11.188 -0.164 1 98.56 200 HIS A N 1
ATOM 1531 C CA . HIS A 1 200 ? 5.742 12.289 -1.047 1 98.56 200 HIS A CA 1
ATOM 1532 C C . HIS A 1 200 ? 5.641 13.602 -0.281 1 98.56 200 HIS A C 1
ATOM 1534 O O . HIS A 1 200 ? 5.285 14.633 -0.854 1 98.56 200 HIS A O 1
ATOM 1540 N N . LYS A 1 201 ? 6.008 13.594 1.028 1 98.62 201 LYS A N 1
ATOM 1541 C CA . LYS A 1 201 ? 6 14.828 1.816 1 98.62 201 LYS A CA 1
ATOM 1542 C C . LYS A 1 201 ? 7.41 15.398 1.953 1 98.62 201 LYS A C 1
ATOM 1544 O O . LYS A 1 201 ? 7.594 16.484 2.518 1 98.62 201 LYS A O 1
ATOM 1549 N N . PHE A 1 202 ? 8.383 14.656 1.461 1 98.62 202 PHE A N 1
ATOM 1550 C CA . PHE A 1 202 ? 9.758 15.141 1.532 1 98.62 202 PHE A CA 1
ATOM 1551 C C . PHE A 1 202 ? 10.492 14.875 0.222 1 98.62 202 PHE A C 1
ATOM 1553 O O . PHE A 1 202 ? 11.617 14.383 0.224 1 98.62 202 PHE A O 1
ATOM 1560 N N . HIS A 1 203 ? 9.773 15.117 -0.866 1 98.69 203 HIS A N 1
ATOM 1561 C CA . HIS A 1 203 ? 10.297 15.141 -2.229 1 98.69 203 HIS A CA 1
ATOM 1562 C C . HIS A 1 203 ? 10.617 13.734 -2.719 1 98.69 203 HIS A C 1
ATOM 1564 O O . HIS A 1 203 ? 11.492 13.555 -3.572 1 98.69 203 HIS A O 1
ATOM 1570 N N . GLY A 1 204 ? 10.023 12.742 -2.088 1 98.75 204 GLY A N 1
ATOM 1571 C CA . GLY A 1 204 ? 9.984 11.383 -2.6 1 98.75 204 GLY A CA 1
ATOM 1572 C C . GLY A 1 204 ? 8.781 11.109 -3.482 1 98.75 204 GLY A C 1
ATOM 1573 O O . GLY A 1 204 ? 8.086 12.039 -3.891 1 98.75 204 GLY A O 1
ATOM 1574 N N . LEU A 1 205 ? 8.586 9.883 -3.809 1 98.62 205 LEU A N 1
ATOM 1575 C CA . LEU A 1 205 ? 7.52 9.477 -4.719 1 98.62 205 LEU A CA 1
ATOM 1576 C C . LEU A 1 205 ? 6.297 9 -3.941 1 98.62 205 LEU A C 1
ATOM 1578 O O . LEU A 1 205 ? 6.43 8.492 -2.826 1 98.62 205 LEU A O 1
ATOM 1582 N N . ARG A 1 206 ? 5.109 9.211 -4.512 1 97.56 206 ARG A N 1
ATOM 1583 C CA . ARG A 1 206 ? 3.889 8.625 -3.967 1 97.56 206 ARG A CA 1
ATOM 1584 C C . ARG A 1 206 ? 3.943 7.102 -4.012 1 97.56 206 ARG A C 1
ATOM 1586 O O . ARG A 1 206 ? 4.629 6.527 -4.859 1 97.56 206 ARG A O 1
ATOM 1593 N N . GLY A 1 207 ? 3.215 6.473 -3.062 1 98 207 GLY A N 1
ATOM 1594 C CA . GLY A 1 207 ? 3.15 5.02 -3.061 1 98 207 GLY A CA 1
ATOM 1595 C C . GLY A 1 207 ? 4.211 4.379 -2.186 1 98 207 GLY A C 1
ATOM 1596 O O . GLY A 1 207 ? 4.391 3.158 -2.215 1 98 207 GLY A O 1
ATOM 1597 N N . CYS A 1 208 ? 4.91 5.207 -1.425 1 98.56 208 CYS A N 1
ATOM 1598 C CA . CYS A 1 208 ? 5.938 4.676 -0.541 1 98.56 208 CYS A CA 1
ATOM 1599 C C . CYS A 1 208 ? 5.906 5.371 0.815 1 98.56 208 CYS A C 1
ATOM 1601 O O . CYS A 1 208 ? 5.695 6.582 0.891 1 98.56 208 CYS A O 1
ATOM 1603 N N . GLY A 1 209 ? 6.055 4.672 1.85 1 98.75 209 GLY A N 1
ATOM 1604 C CA . GLY A 1 209 ? 6.18 5.125 3.225 1 98.75 209 GLY A CA 1
ATOM 1605 C C . GLY A 1 209 ? 6.934 4.148 4.109 1 98.75 209 GLY A C 1
ATOM 1606 O O . GLY A 1 209 ? 7.535 3.191 3.615 1 98.75 209 GLY A O 1
ATOM 1607 N N . LEU A 1 210 ? 7.055 4.43 5.32 1 98.69 210 LEU A N 1
ATOM 1608 C CA . LEU A 1 210 ? 7.688 3.498 6.246 1 98.69 210 LEU A CA 1
ATOM 1609 C C . LEU A 1 210 ? 7.078 3.617 7.641 1 98.69 210 LEU A C 1
ATOM 1611 O O . LEU A 1 210 ? 6.523 4.66 7.992 1 98.69 210 LEU A O 1
ATOM 1615 N N . LEU A 1 211 ? 7.055 2.562 8.305 1 98.94 211 LEU A N 1
ATOM 1616 C CA . LEU A 1 211 ? 6.695 2.443 9.711 1 98.94 211 LEU A CA 1
ATOM 1617 C C . LEU A 1 211 ? 7.887 1.977 10.539 1 98.94 211 LEU A C 1
ATOM 1619 O O . LEU A 1 211 ? 8.422 0.888 10.312 1 98.94 211 LEU A O 1
ATOM 1623 N N . TYR A 1 212 ? 8.352 2.902 11.375 1 98.94 212 TYR A N 1
ATOM 1624 C CA . TYR A 1 212 ? 9.312 2.49 12.391 1 98.94 212 TYR A CA 1
ATOM 1625 C C . TYR A 1 212 ? 8.625 1.677 13.484 1 98.94 212 TYR A C 1
ATOM 1627 O O . TYR A 1 212 ? 7.598 2.088 14.023 1 98.94 212 TYR A O 1
ATOM 1635 N N . ILE A 1 213 ? 9.125 0.521 13.781 1 98.94 213 ILE A N 1
ATOM 1636 C CA . ILE A 1 213 ? 8.695 -0.338 14.875 1 98.94 213 ILE A CA 1
ATOM 1637 C C . ILE A 1 213 ? 9.867 -0.629 15.805 1 98.94 213 ILE A C 1
ATOM 1639 O O . ILE A 1 213 ? 10.789 -1.362 15.438 1 98.94 213 ILE A O 1
ATOM 1643 N N . ARG A 1 214 ? 9.812 -0.088 16.938 1 98.81 214 ARG A N 1
ATOM 1644 C CA . ARG A 1 214 ? 10.898 -0.306 17.891 1 98.81 214 ARG A CA 1
ATOM 1645 C C . ARG A 1 214 ? 11.117 -1.794 18.141 1 98.81 214 ARG A C 1
ATOM 1647 O O . ARG A 1 214 ? 10.148 -2.555 18.25 1 98.81 214 ARG A O 1
ATOM 1654 N N . ARG A 1 215 ? 12.383 -2.186 18.281 1 97.56 215 ARG A N 1
ATOM 1655 C CA . ARG A 1 215 ? 12.703 -3.58 18.562 1 97.56 215 ARG A CA 1
ATOM 1656 C C . ARG A 1 215 ? 11.906 -4.09 19.766 1 97.56 215 ARG A C 1
ATOM 1658 O O . ARG A 1 215 ? 11.812 -3.408 20.781 1 97.56 215 ARG A O 1
ATOM 1665 N N . GLY A 1 216 ? 11.328 -5.262 19.578 1 97.19 216 GLY A N 1
ATOM 1666 C CA . GLY A 1 216 ? 10.586 -5.871 20.672 1 97.19 216 GLY A CA 1
ATOM 1667 C C . GLY A 1 216 ? 9.094 -5.621 20.594 1 97.19 216 GLY A C 1
ATOM 1668 O O . GLY A 1 216 ? 8.305 -6.328 21.219 1 97.19 216 GLY A O 1
ATOM 1669 N N . VAL A 1 217 ? 8.664 -4.57 19.906 1 98.31 217 VAL A N 1
ATOM 1670 C CA . VAL A 1 217 ? 7.242 -4.293 19.734 1 98.31 217 VAL A CA 1
ATOM 1671 C C . VAL A 1 217 ? 6.66 -5.219 18.672 1 98.31 217 VAL A C 1
ATOM 1673 O O . VAL A 1 217 ? 7.238 -5.371 17.578 1 98.31 217 VAL A O 1
ATOM 1676 N N . MET A 1 218 ? 5.582 -5.875 18.922 1 98.31 218 MET A N 1
ATOM 1677 C CA . MET A 1 218 ? 4.895 -6.754 17.984 1 98.31 218 MET A CA 1
ATOM 1678 C C . MET A 1 218 ? 3.576 -6.133 17.531 1 98.31 218 MET A C 1
ATOM 1680 O O . MET A 1 218 ? 2.871 -5.512 18.328 1 98.31 218 MET A O 1
ATOM 1684 N N . LEU A 1 219 ? 3.322 -6.25 16.281 1 98.75 219 LEU A N 1
ATOM 1685 C CA . LEU A 1 219 ? 2.061 -5.797 15.711 1 98.75 219 LEU A CA 1
ATOM 1686 C C . LEU A 1 219 ? 1.341 -6.941 15.008 1 98.75 219 LEU A C 1
ATOM 1688 O O . LEU A 1 219 ? 1.98 -7.793 14.383 1 98.75 219 LEU A O 1
ATOM 1692 N N . SER A 1 220 ? 0.025 -7.051 15.164 1 98.69 220 SER A N 1
ATOM 1693 C CA . SER A 1 220 ? -0.738 -7.84 14.203 1 98.69 220 SER A CA 1
ATOM 1694 C C . SER A 1 220 ? -0.674 -7.227 12.805 1 98.69 220 SER A C 1
ATOM 1696 O O . SER A 1 220 ? -0.968 -6.043 12.625 1 98.69 220 SER A O 1
ATOM 1698 N N . PRO A 1 221 ? -0.243 -7.973 11.828 1 98.81 221 PRO A N 1
ATOM 1699 C CA . PRO A 1 221 ? -0.086 -7.371 10.5 1 98.81 221 PRO A CA 1
ATOM 1700 C C . PRO A 1 221 ? -1.414 -6.918 9.898 1 98.81 221 PRO A C 1
ATOM 1702 O O . PRO A 1 221 ? -2.396 -7.664 9.93 1 98.81 221 PRO A O 1
ATOM 1705 N N . LEU A 1 222 ? -1.409 -5.672 9.414 1 98.88 222 LEU A N 1
ATOM 1706 C CA . LEU A 1 222 ? -2.562 -5.164 8.68 1 98.88 222 LEU A CA 1
ATOM 1707 C C . LEU A 1 222 ? -2.734 -5.906 7.359 1 98.88 222 LEU A C 1
ATOM 1709 O O . LEU A 1 222 ? -3.848 -6.301 7.008 1 98.88 222 LEU A O 1
ATOM 1713 N N . ILE A 1 223 ? -1.664 -6.039 6.605 1 98.88 223 ILE A N 1
ATOM 1714 C CA . ILE A 1 223 ? -1.569 -6.773 5.352 1 98.88 223 ILE A CA 1
ATOM 1715 C C . ILE A 1 223 ? -0.712 -8.023 5.547 1 98.88 223 ILE A C 1
ATOM 1717 O O . ILE A 1 223 ? 0.509 -7.93 5.691 1 98.88 223 ILE A O 1
ATOM 1721 N N . ILE A 1 224 ? -1.343 -9.18 5.488 1 98.69 224 ILE A N 1
ATOM 1722 C CA . ILE A 1 224 ? -0.664 -10.438 5.789 1 98.69 224 ILE A CA 1
ATOM 1723 C C . ILE A 1 224 ? -0.589 -11.297 4.527 1 98.69 224 ILE A C 1
ATOM 1725 O O . ILE A 1 224 ? -1.394 -11.133 3.607 1 98.69 224 ILE A O 1
ATOM 1729 N N . GLY A 1 225 ? 0.434 -12.156 4.418 1 97.81 225 GLY A N 1
ATOM 1730 C CA . GLY A 1 225 ? 0.61 -13.008 3.254 1 97.81 225 GLY A CA 1
ATOM 1731 C C . GLY A 1 225 ? 1.931 -13.758 3.254 1 97.81 225 GLY A C 1
ATOM 1732 O O . GLY A 1 225 ? 2.234 -14.492 4.199 1 97.81 225 GLY A O 1
ATOM 1733 N N . GLY A 1 226 ? 2.807 -13.383 2.311 1 95.75 226 GLY A N 1
ATOM 1734 C CA . GLY A 1 226 ? 4.008 -14.148 2.006 1 95.75 226 GLY A CA 1
ATOM 1735 C C . GLY A 1 226 ? 5.121 -13.938 3.016 1 95.75 226 GLY A C 1
ATOM 1736 O O . GLY A 1 226 ? 6.156 -14.602 2.955 1 95.75 226 GLY A O 1
ATOM 1737 N N . GLY A 1 227 ? 4.949 -13.055 3.941 1 96.56 227 GLY A N 1
ATOM 1738 C CA . GLY A 1 227 ? 5.902 -12.938 5.031 1 96.56 227 GLY A CA 1
ATOM 1739 C C . GLY A 1 227 ? 6.922 -11.828 4.812 1 96.56 227 GLY A C 1
ATOM 1740 O O . GLY A 1 227 ? 7.828 -11.648 5.629 1 96.56 227 GLY A O 1
ATOM 1741 N N . GLN A 1 228 ? 6.82 -11.023 3.727 1 96.38 228 GLN A N 1
ATOM 1742 C CA . GLN A 1 228 ? 7.742 -9.922 3.463 1 96.38 228 GLN A CA 1
ATOM 1743 C C . GLN A 1 228 ? 7.77 -8.938 4.629 1 96.38 228 GLN A C 1
ATOM 1745 O O . GLN A 1 228 ? 6.871 -8.945 5.473 1 96.38 228 GLN A O 1
ATOM 1750 N N . GLU A 1 229 ? 8.867 -8.086 4.699 1 97.94 229 GLU A N 1
ATOM 1751 C CA . GLU A 1 229 ? 9.031 -7.043 5.703 1 97.94 229 GLU A CA 1
ATOM 1752 C C . GLU A 1 229 ? 8.859 -7.602 7.113 1 97.94 229 GLU A C 1
ATOM 1754 O O . GLU A 1 229 ? 8.078 -7.074 7.906 1 97.94 229 GLU A O 1
ATOM 1759 N N . SER A 1 230 ? 9.5 -8.719 7.375 1 96.44 230 SER A N 1
ATOM 1760 C CA . SER A 1 230 ? 9.523 -9.375 8.68 1 96.44 230 SER A CA 1
ATOM 1761 C C . SER A 1 230 ? 8.125 -9.773 9.133 1 96.44 230 SER A C 1
ATOM 1763 O O . SER A 1 230 ? 7.816 -9.734 10.32 1 96.44 230 SER A O 1
ATOM 1765 N N . SER A 1 231 ? 7.199 -9.992 8.117 1 97.25 231 SER A N 1
ATOM 1766 C CA . SER A 1 231 ? 5.836 -10.477 8.305 1 97.25 231 SER A CA 1
ATOM 1767 C C . SER A 1 231 ? 4.93 -9.375 8.852 1 97.25 231 SER A C 1
ATOM 1769 O O . SER A 1 231 ? 3.785 -9.641 9.227 1 97.25 231 SER A O 1
ATOM 1771 N N . TYR A 1 232 ? 5.453 -8.133 8.852 1 98.44 232 TYR A N 1
ATOM 1772 C CA . TYR A 1 232 ? 4.625 -7.02 9.312 1 98.44 232 TYR A CA 1
ATOM 1773 C C . TYR A 1 232 ? 3.811 -6.438 8.164 1 98.44 232 TYR A C 1
ATOM 1775 O O . TYR A 1 232 ? 2.748 -5.848 8.383 1 98.44 232 TYR A O 1
ATOM 1783 N N . ARG A 1 233 ? 4.332 -6.551 7 1 98.69 233 ARG A N 1
ATOM 1784 C CA . ARG A 1 233 ? 3.68 -6.004 5.812 1 98.69 233 ARG A CA 1
ATOM 1785 C C . ARG A 1 233 ? 3.986 -6.848 4.582 1 98.69 233 ARG A C 1
ATOM 1787 O O . ARG A 1 233 ? 4.914 -6.543 3.83 1 98.69 233 ARG A O 1
ATOM 1794 N N . SER A 1 234 ? 3.133 -7.789 4.27 1 98.5 234 SER A N 1
ATOM 1795 C CA . SER A 1 234 ? 3.369 -8.742 3.189 1 98.5 234 SER A CA 1
ATOM 1796 C C . SER A 1 234 ? 3.107 -8.109 1.828 1 98.5 234 SER A C 1
ATOM 1798 O O . SER A 1 234 ? 2.484 -7.047 1.74 1 98.5 234 SER A O 1
ATOM 1800 N N . GLY A 1 235 ? 3.566 -8.805 0.763 1 97.81 235 GLY A N 1
ATOM 1801 C CA . GLY A 1 235 ? 3.521 -8.367 -0.622 1 97.81 235 GLY A CA 1
ATOM 1802 C C . GLY A 1 235 ? 4.895 -8.102 -1.208 1 97.81 235 GLY A C 1
ATOM 1803 O O . GLY A 1 235 ? 5.793 -7.625 -0.511 1 97.81 235 GLY A O 1
ATOM 1804 N N . THR A 1 236 ? 5.031 -8.367 -2.496 1 97.44 236 THR A N 1
ATOM 1805 C CA . THR A 1 236 ? 6.312 -8.117 -3.145 1 97.44 236 THR A CA 1
ATOM 1806 C C . THR A 1 236 ? 6.762 -6.676 -2.916 1 97.44 236 THR A C 1
ATOM 1808 O O . THR A 1 236 ? 6.016 -5.734 -3.197 1 97.44 236 THR A O 1
ATOM 1811 N N . GLU A 1 237 ? 7.941 -6.539 -2.395 1 98.38 237 GLU A N 1
ATOM 1812 C CA . GLU A 1 237 ? 8.438 -5.223 -2.002 1 98.38 237 GLU A CA 1
ATOM 1813 C C . GLU A 1 237 ? 8.648 -4.328 -3.221 1 98.38 237 GLU A C 1
ATOM 1815 O O . GLU A 1 237 ? 9.133 -4.785 -4.258 1 98.38 237 GLU A O 1
ATOM 1820 N N . ASN A 1 238 ? 8.242 -3.092 -3.109 1 98.56 238 ASN A N 1
ATOM 1821 C CA . ASN A 1 238 ? 8.445 -2.059 -4.121 1 98.56 238 ASN A CA 1
ATOM 1822 C C . ASN A 1 238 ? 9.875 -1.516 -4.086 1 98.56 238 ASN A C 1
ATOM 1824 O O . ASN A 1 238 ? 10.086 -0.351 -3.742 1 98.56 238 ASN A O 1
ATOM 1828 N N . VAL A 1 239 ? 10.836 -2.303 -4.516 1 98.75 239 VAL A N 1
ATOM 1829 C CA . VAL A 1 239 ? 12.266 -2.016 -4.371 1 98.75 239 VAL A CA 1
ATOM 1830 C C . VAL A 1 239 ? 12.586 -0.67 -5.016 1 98.75 239 VAL A C 1
ATOM 1832 O O . VAL A 1 239 ? 13.227 0.184 -4.395 1 98.75 239 VAL A O 1
ATOM 1835 N N . PRO A 1 240 ? 12.148 -0.392 -6.297 1 98.81 240 PRO A N 1
ATOM 1836 C CA . PRO A 1 240 ? 12.469 0.92 -6.863 1 98.81 240 PRO A CA 1
ATOM 1837 C C . PRO A 1 240 ? 11.922 2.074 -6.027 1 98.81 240 PRO A C 1
ATOM 1839 O O . PRO A 1 240 ? 12.617 3.08 -5.832 1 98.81 240 PRO A O 1
ATOM 1842 N N . GLY A 1 241 ? 10.688 1.949 -5.543 1 98.81 241 GLY A N 1
ATOM 1843 C CA . GLY A 1 241 ? 10.094 2.979 -4.703 1 98.81 241 GLY A CA 1
ATOM 1844 C C . GLY A 1 241 ? 10.836 3.174 -3.391 1 98.81 241 GLY A C 1
ATOM 1845 O O . GLY A 1 241 ? 11.062 4.309 -2.961 1 98.81 241 GLY A O 1
ATOM 1846 N N . VAL A 1 242 ? 11.219 2.051 -2.76 1 98.88 242 VAL A N 1
ATOM 1847 C CA . VAL A 1 242 ? 11.898 2.057 -1.468 1 98.88 242 VAL A CA 1
ATOM 1848 C C . VAL A 1 242 ? 13.266 2.707 -1.606 1 98.88 242 VAL A C 1
ATOM 1850 O O . VAL A 1 242 ? 13.656 3.537 -0.781 1 98.88 242 VAL A O 1
ATOM 1853 N N . VAL A 1 243 ? 13.969 2.332 -2.656 1 98.88 243 VAL A N 1
ATOM 1854 C CA . VAL A 1 243 ? 15.297 2.887 -2.9 1 98.88 243 VAL A CA 1
ATOM 1855 C C . VAL A 1 243 ? 15.188 4.383 -3.184 1 98.88 243 VAL A C 1
ATOM 1857 O O . VAL A 1 243 ? 15.984 5.18 -2.674 1 98.88 243 VAL A O 1
ATOM 1860 N N . ALA A 1 244 ? 14.227 4.754 -3.963 1 98.94 244 ALA A N 1
ATOM 1861 C CA . ALA A 1 244 ? 13.984 6.164 -4.258 1 98.94 244 ALA A CA 1
ATOM 1862 C C . ALA A 1 244 ? 13.648 6.938 -2.986 1 98.94 244 ALA A C 1
ATOM 1864 O O . ALA A 1 244 ? 14.125 8.062 -2.791 1 98.94 244 ALA A O 1
ATOM 1865 N N . MET A 1 245 ? 12.828 6.395 -2.133 1 98.88 245 MET A N 1
ATOM 1866 C CA . MET A 1 245 ? 12.469 7.055 -0.882 1 98.88 245 MET A CA 1
ATOM 1867 C C . MET A 1 245 ? 13.688 7.238 0.011 1 98.88 245 MET A C 1
ATOM 1869 O O . MET A 1 245 ? 13.867 8.297 0.623 1 98.88 245 MET A O 1
ATOM 1873 N N . ALA A 1 246 ? 14.5 6.18 0.09 1 98.94 246 ALA A N 1
ATOM 1874 C CA . ALA A 1 246 ? 15.719 6.273 0.892 1 98.94 246 ALA A CA 1
ATOM 1875 C C . ALA A 1 246 ? 16.609 7.41 0.404 1 98.94 246 ALA A C 1
ATOM 1877 O O . ALA A 1 246 ? 17.203 8.133 1.209 1 98.94 246 ALA A O 1
ATOM 1878 N N . LYS A 1 247 ? 16.703 7.555 -0.903 1 98.88 247 LYS A N 1
ATOM 1879 C CA . LYS A 1 247 ? 17.469 8.664 -1.469 1 98.88 247 LYS A CA 1
ATOM 1880 C C . LYS A 1 247 ? 16.891 10.008 -1.038 1 98.88 247 LYS A C 1
ATOM 1882 O O . LYS A 1 247 ? 17.625 10.906 -0.637 1 98.88 247 LYS A O 1
ATOM 1887 N N . ALA A 1 248 ? 15.602 10.148 -1.113 1 98.94 248 ALA A N 1
ATOM 1888 C CA . ALA A 1 248 ? 14.945 11.375 -0.687 1 98.94 248 ALA A CA 1
ATOM 1889 C C . ALA A 1 248 ? 15.195 11.656 0.792 1 98.94 248 ALA A C 1
ATOM 1891 O O . ALA A 1 248 ? 15.453 12.797 1.183 1 98.94 248 ALA A O 1
ATOM 1892 N N . MET A 1 249 ? 15.117 10.609 1.62 1 98.88 249 MET A N 1
ATOM 1893 C CA . MET A 1 249 ? 15.352 10.75 3.055 1 98.88 249 MET A CA 1
ATOM 1894 C C . MET A 1 249 ? 16.75 11.289 3.328 1 98.88 249 MET A C 1
ATOM 1896 O O . MET A 1 249 ? 16.922 12.195 4.145 1 98.88 249 MET A O 1
ATOM 1900 N N . ARG A 1 250 ? 17.672 10.742 2.623 1 98.75 250 ARG A N 1
ATOM 1901 C CA . ARG A 1 250 ? 19.047 11.164 2.812 1 98.75 250 ARG A CA 1
ATOM 1902 C C . ARG A 1 250 ? 19.25 12.617 2.404 1 98.75 250 ARG A C 1
ATOM 1904 O O . ARG A 1 250 ? 19.891 13.391 3.115 1 98.75 250 ARG A O 1
ATOM 1911 N N . ILE A 1 251 ? 18.688 13.008 1.271 1 98.62 251 ILE A N 1
ATOM 1912 C CA . ILE A 1 251 ? 18.781 14.383 0.784 1 98.62 251 ILE A CA 1
ATOM 1913 C C . ILE A 1 251 ? 18.234 15.344 1.833 1 98.62 251 ILE A C 1
ATOM 1915 O O . ILE A 1 251 ? 18.859 16.359 2.156 1 98.62 251 ILE A O 1
ATOM 1919 N N . MET A 1 252 ? 17.078 15.016 2.432 1 98.38 252 MET A N 1
ATOM 1920 C CA . MET A 1 252 ? 16.438 15.883 3.414 1 98.38 252 MET A CA 1
ATOM 1921 C C . MET A 1 252 ? 17.234 15.922 4.711 1 98.38 252 MET A C 1
ATOM 1923 O O . MET A 1 252 ? 17.359 16.969 5.336 1 98.38 252 MET A O 1
ATOM 1927 N N . ARG A 1 253 ? 17.734 14.766 5.109 1 98.06 253 ARG A N 1
ATOM 1928 C CA . ARG A 1 253 ? 18.516 14.688 6.336 1 98.06 253 ARG A CA 1
ATOM 1929 C C . ARG A 1 253 ? 19.781 15.523 6.223 1 98.06 253 ARG A C 1
ATOM 1931 O O . ARG A 1 253 ? 20.125 16.266 7.141 1 98.06 253 ARG A O 1
ATOM 1938 N N . ASP A 1 254 ? 20.469 15.461 5.105 1 97.94 254 ASP A N 1
ATOM 1939 C CA . ASP A 1 254 ? 21.734 16.141 4.902 1 97.94 254 ASP A CA 1
ATOM 1940 C C . ASP A 1 254 ? 21.562 17.656 4.871 1 97.94 254 ASP A C 1
ATOM 1942 O O . ASP A 1 254 ? 22.469 18.406 5.227 1 97.94 254 ASP A O 1
ATOM 1946 N N . GLY A 1 255 ? 20.391 18.125 4.473 1 98.06 255 GLY A N 1
ATOM 1947 C CA . GLY A 1 255 ? 20.141 19.547 4.387 1 98.06 255 GLY A CA 1
ATOM 1948 C C . GLY A 1 255 ? 19.25 20.062 5.5 1 98.06 255 GLY A C 1
ATOM 1949 O O . GLY A 1 255 ? 18.766 21.203 5.445 1 98.06 255 GLY A O 1
ATOM 1950 N N . LEU A 1 256 ? 19.062 19.328 6.566 1 98.38 256 LEU A N 1
ATOM 1951 C CA . LEU A 1 256 ? 18.016 19.578 7.551 1 98.38 256 LEU A CA 1
ATOM 1952 C C . LEU A 1 256 ? 18.203 20.953 8.195 1 98.38 256 LEU A C 1
ATOM 1954 O O . LEU A 1 256 ? 17.266 21.766 8.211 1 98.38 256 LEU A O 1
ATOM 1958 N N . ASP A 1 257 ? 19.359 21.312 8.688 1 98 257 ASP A N 1
ATOM 1959 C CA . ASP A 1 257 ? 19.609 22.547 9.422 1 98 257 ASP A CA 1
ATOM 1960 C C . ASP A 1 257 ? 19.406 23.766 8.523 1 98 257 ASP A C 1
ATOM 1962 O O . ASP A 1 257 ? 18.703 24.719 8.898 1 98 257 ASP A O 1
ATOM 1966 N N . THR A 1 258 ? 20 23.703 7.328 1 98.19 258 THR A N 1
ATOM 1967 C CA . THR A 1 258 ? 19.906 24.797 6.379 1 98.19 258 THR A CA 1
ATOM 1968 C C . THR A 1 258 ? 18.453 24.984 5.914 1 98.19 258 THR A C 1
ATOM 1970 O O . THR A 1 258 ? 17.953 26.109 5.852 1 98.19 258 THR A O 1
ATOM 1973 N N . ASN A 1 259 ? 17.812 23.859 5.613 1 98.06 259 ASN A N 1
ATOM 1974 C CA . ASN A 1 259 ? 16.422 23.906 5.148 1 98.06 259 ASN A CA 1
ATOM 1975 C C . ASN A 1 259 ? 15.492 24.438 6.227 1 98.06 259 ASN A C 1
ATOM 1977 O O . ASN A 1 259 ? 14.594 25.234 5.938 1 98.06 259 ASN A O 1
ATOM 1981 N N . HIS A 1 260 ? 15.703 23.969 7.438 1 97.75 260 HIS A N 1
ATOM 1982 C CA . HIS A 1 260 ? 14.906 24.422 8.57 1 97.75 260 HIS A CA 1
ATOM 1983 C C . HIS A 1 260 ? 15 25.938 8.734 1 97.75 260 HIS A C 1
ATOM 1985 O O . HIS A 1 260 ? 13.977 26.625 8.844 1 97.75 260 HIS A O 1
ATOM 1991 N N . LYS A 1 261 ? 16.172 26.5 8.789 1 97.56 261 LYS A N 1
ATOM 1992 C CA . LYS A 1 261 ? 16.391 27.938 8.953 1 97.56 261 LYS A CA 1
ATOM 1993 C C . LYS A 1 261 ? 15.773 28.734 7.805 1 97.56 261 LYS A C 1
ATOM 1995 O O . LYS A 1 261 ? 15.148 29.766 8.023 1 97.56 261 LYS A O 1
ATOM 2000 N N . HIS A 1 262 ? 15.984 28.172 6.621 1 98.5 262 HIS A N 1
ATOM 2001 C CA . HIS A 1 262 ? 15.469 28.828 5.426 1 98.5 262 HIS A CA 1
ATOM 2002 C C . HIS A 1 262 ? 13.945 28.891 5.441 1 98.5 262 HIS A C 1
ATOM 2004 O O . HIS A 1 262 ? 13.367 29.969 5.246 1 98.5 262 HIS A O 1
ATOM 2010 N N . MET A 1 263 ? 13.289 27.797 5.734 1 98.31 263 MET A N 1
ATOM 2011 C CA . MET A 1 263 ? 11.828 27.75 5.746 1 98.31 263 MET A CA 1
ATOM 2012 C C . MET A 1 263 ? 11.266 28.594 6.883 1 98.31 263 MET A C 1
ATOM 2014 O O . MET A 1 263 ? 10.219 29.234 6.73 1 98.31 263 MET A O 1
ATOM 2018 N N . LYS A 1 264 ? 11.953 28.578 8.016 1 97.69 264 LYS A N 1
ATOM 2019 C CA . LYS A 1 264 ? 11.539 29.438 9.125 1 97.69 264 LYS A CA 1
ATOM 2020 C C . LYS A 1 264 ? 11.562 30.906 8.719 1 97.69 264 LYS A C 1
ATOM 2022 O O . LYS A 1 264 ? 10.664 31.672 9.07 1 97.69 264 LYS A O 1
ATOM 2027 N N . LYS A 1 265 ? 12.594 31.297 8.008 1 97.94 265 LYS A N 1
ATOM 2028 C CA . LYS A 1 265 ? 12.703 32.656 7.504 1 97.94 265 LYS A CA 1
ATOM 2029 C C . LYS A 1 265 ? 11.531 33 6.582 1 97.94 265 LYS A C 1
ATOM 2031 O O . LYS A 1 265 ? 10.953 34.094 6.68 1 97.94 265 LYS A O 1
ATOM 2036 N N . LEU A 1 266 ? 11.234 32.094 5.645 1 98.38 266 LEU A N 1
ATOM 2037 C CA . LEU A 1 266 ? 10.109 32.312 4.738 1 98.38 266 LEU A CA 1
ATOM 2038 C C . LEU A 1 266 ? 8.805 32.438 5.512 1 98.38 266 LEU A C 1
ATOM 2040 O O . LEU A 1 266 ? 8 33.344 5.234 1 98.38 266 LEU A O 1
ATOM 2044 N N . ARG A 1 267 ? 8.586 31.562 6.473 1 97.94 267 ARG A N 1
ATOM 2045 C CA . ARG A 1 267 ? 7.375 31.562 7.281 1 97.94 267 ARG A CA 1
ATOM 2046 C C . ARG A 1 267 ? 7.211 32.875 8.023 1 97.94 267 ARG A C 1
ATOM 2048 O O . ARG A 1 267 ? 6.129 33.469 8.016 1 97.94 267 ARG A O 1
ATOM 2055 N N . ASN A 1 268 ? 8.266 33.344 8.656 1 97.19 268 ASN A N 1
ATOM 2056 C CA . ASN A 1 268 ? 8.227 34.594 9.398 1 97.19 268 ASN A CA 1
ATOM 2057 C C . ASN A 1 268 ? 7.941 35.781 8.469 1 97.19 268 ASN A C 1
ATOM 2059 O O . ASN A 1 268 ? 7.207 36.688 8.844 1 97.19 268 ASN A O 1
ATOM 2063 N N . ARG A 1 269 ? 8.516 35.719 7.34 1 97 269 ARG A N 1
ATOM 2064 C CA . ARG A 1 269 ? 8.32 36.812 6.367 1 97 269 ARG A CA 1
ATOM 2065 C C . ARG A 1 269 ? 6.859 36.906 5.93 1 97 269 ARG A C 1
ATOM 2067 O O . ARG A 1 269 ? 6.309 38 5.797 1 97 269 ARG A O 1
ATOM 2074 N N . ILE A 1 270 ? 6.227 35.781 5.738 1 96.94 270 ILE A N 1
ATOM 2075 C CA . ILE A 1 270 ? 4.82 35.75 5.352 1 96.94 270 ILE A CA 1
ATOM 2076 C C . ILE A 1 270 ? 3.963 36.281 6.496 1 96.94 270 ILE A C 1
ATOM 2078 O O . ILE A 1 270 ? 3.031 37.062 6.27 1 96.94 270 ILE A O 1
ATOM 2082 N N . ILE A 1 271 ? 4.262 35.844 7.695 1 96.94 271 ILE A N 1
ATOM 2083 C CA . ILE A 1 271 ? 3.496 36.281 8.859 1 96.94 271 ILE A CA 1
ATOM 2084 C C . ILE A 1 271 ? 3.621 37.781 9.016 1 96.94 271 ILE A C 1
ATOM 2086 O O . ILE A 1 271 ? 2.623 38.469 9.227 1 96.94 271 ILE A O 1
ATOM 2090 N N . ASP A 1 272 ? 4.812 38.312 8.828 1 96.06 272 ASP A N 1
ATOM 2091 C CA . ASP A 1 272 ? 5.039 39.75 8.922 1 96.06 272 ASP A CA 1
ATOM 2092 C C . ASP A 1 272 ? 4.281 40.5 7.824 1 96.06 272 ASP A C 1
ATOM 2094 O O . ASP A 1 272 ? 3.688 41.531 8.078 1 96.06 272 ASP A O 1
ATOM 2098 N N . GLY A 1 273 ? 4.367 39.938 6.656 1 95.44 273 GLY A N 1
ATOM 2099 C CA . GLY A 1 273 ? 3.703 40.562 5.523 1 95.44 273 GLY A CA 1
ATOM 2100 C C . GLY A 1 273 ? 2.193 40.625 5.664 1 95.44 273 GLY A C 1
ATOM 2101 O O . GLY A 1 273 ? 1.558 41.594 5.289 1 95.44 273 GLY A O 1
ATOM 2102 N N . LEU A 1 274 ? 1.621 39.594 6.254 1 94.31 274 LEU A N 1
ATOM 2103 C CA . LEU A 1 274 ? 0.17 39.5 6.367 1 94.31 274 LEU A CA 1
ATOM 2104 C C . LEU A 1 274 ? -0.327 40.156 7.637 1 94.31 274 LEU A C 1
ATOM 2106 O O . LEU A 1 274 ? -1.499 40.531 7.727 1 94.31 274 LEU A O 1
ATOM 2110 N N . ALA A 1 275 ? 0.511 40.25 8.633 1 90.31 275 ALA A N 1
ATOM 2111 C CA . ALA A 1 275 ? 0.148 40.844 9.914 1 90.31 275 ALA A CA 1
ATOM 2112 C C . ALA A 1 275 ? -0.297 42.312 9.727 1 90.31 275 ALA A C 1
ATOM 2114 O O . ALA A 1 275 ? -1.085 42.812 10.516 1 90.31 275 ALA A O 1
ATOM 2115 N N . SER A 1 276 ? 0.142 42.844 8.703 1 85.75 276 SER A N 1
ATOM 2116 C CA . SER A 1 276 ? -0.179 44.25 8.438 1 85.75 276 SER A CA 1
ATOM 2117 C C . SER A 1 276 ? -1.609 44.406 7.934 1 85.75 276 SER A C 1
ATOM 2119 O O . SER A 1 276 ? -2.15 45.531 7.91 1 85.75 276 SER A O 1
ATOM 2121 N N . LEU A 1 277 ? -2.17 43.312 7.625 1 89.38 277 LEU A N 1
ATOM 2122 C CA . LEU A 1 277 ? -3.535 43.312 7.109 1 89.38 277 LEU A CA 1
ATOM 2123 C C . LEU A 1 277 ? -4.539 43.062 8.234 1 89.38 277 LEU A C 1
ATOM 2125 O O . LEU A 1 277 ? -4.711 41.906 8.672 1 89.38 277 LEU A O 1
ATOM 2129 N N . ALA A 1 278 ? -5.273 44.062 8.578 1 85.38 278 ALA A N 1
ATOM 2130 C CA . ALA A 1 278 ? -6.156 44.031 9.742 1 85.38 278 ALA A CA 1
ATOM 2131 C C . ALA A 1 278 ? -7.207 42.938 9.586 1 85.38 278 ALA A C 1
ATOM 2133 O O . ALA A 1 278 ? -7.656 42.344 10.578 1 85.38 278 ALA A O 1
ATOM 2134 N N . TYR A 1 279 ? -7.52 42.562 8.414 1 88.12 279 TYR A N 1
ATOM 2135 C CA . TYR A 1 279 ? -8.586 41.625 8.156 1 88.12 279 TYR A CA 1
ATOM 2136 C C . TYR A 1 279 ? -8.055 40.188 8.133 1 88.12 279 TYR A C 1
ATOM 2138 O O . TYR A 1 279 ? -8.812 39.219 7.977 1 88.12 279 TYR A O 1
ATOM 2146 N N . CYS A 1 280 ? -6.77 40.031 8.273 1 94 280 CYS A N 1
ATOM 2147 C CA . CYS A 1 280 ? -6.137 38.719 8.25 1 94 280 CYS A CA 1
ATOM 2148 C C . CYS A 1 280 ? -5.953 38.188 9.672 1 94 280 CYS A C 1
ATOM 2150 O O . CYS A 1 280 ? -5.516 38.938 10.562 1 94 280 CYS A O 1
ATOM 2152 N N . LYS A 1 281 ? -6.348 36.969 9.898 1 95.69 281 LYS A N 1
ATOM 2153 C CA . LYS A 1 281 ? -6.168 36.312 11.195 1 95.69 281 LYS A CA 1
ATOM 2154 C C . LYS A 1 281 ? -5.254 35.094 11.078 1 95.69 281 LYS A C 1
ATOM 2156 O O . LYS A 1 281 ? -5.516 34.188 10.281 1 95.69 281 LYS A O 1
ATOM 2161 N N . LEU A 1 282 ? -4.195 35.094 11.859 1 96.06 282 LEU A N 1
ATOM 2162 C CA . LEU A 1 282 ? -3.295 33.938 11.922 1 96.06 282 LEU A CA 1
ATOM 2163 C C . LEU A 1 282 ? -3.922 32.812 12.719 1 96.06 282 LEU A C 1
ATOM 2165 O O . LEU A 1 282 ? -4.52 33.031 13.773 1 96.06 282 LEU A O 1
ATOM 2169 N N . ASN A 1 283 ? -3.92 31.594 12.219 1 96.25 283 ASN A N 1
ATOM 2170 C CA . ASN A 1 283 ? -4.328 30.391 12.93 1 96.25 283 ASN A CA 1
ATOM 2171 C C . ASN A 1 283 ? -3.129 29.531 13.305 1 96.25 283 ASN A C 1
ATOM 2173 O O . ASN A 1 283 ? -2.324 29.172 12.445 1 96.25 283 ASN A O 1
ATOM 2177 N N . GLY A 1 284 ? -2.988 29.172 14.578 1 95.44 284 GLY A N 1
ATOM 2178 C CA . GLY A 1 284 ? -1.853 28.375 15.008 1 95.44 284 GLY A CA 1
ATOM 2179 C C . GLY A 1 284 ? -0.739 29.203 15.625 1 95.44 284 GLY A C 1
ATOM 2180 O O . GLY A 1 284 ? -0.96 30.344 16.047 1 95.44 284 GLY A O 1
ATOM 2181 N N . PRO A 1 285 ? 0.472 28.641 15.688 1 96.31 285 PRO A N 1
ATOM 2182 C CA . PRO A 1 285 ? 1.56 29.297 16.422 1 96.31 285 PRO A CA 1
ATOM 2183 C C . PRO A 1 285 ? 2.115 30.516 15.695 1 96.31 285 PRO A C 1
ATOM 2185 O O . PRO A 1 285 ? 2.215 30.516 14.469 1 96.31 285 PRO A O 1
ATOM 2188 N N . GLY A 1 286 ? 2.514 31.484 16.516 1 93.69 286 GLY A N 1
ATOM 2189 C CA . GLY A 1 286 ? 3.121 32.688 15.977 1 93.69 286 GLY A CA 1
ATOM 2190 C C . GLY A 1 286 ? 4.594 32.531 15.656 1 93.69 286 GLY A C 1
ATOM 2191 O O . GLY A 1 286 ? 5.148 31.422 15.805 1 93.69 286 GLY A O 1
ATOM 2192 N N . LYS A 1 287 ? 5.254 33.531 15.242 1 88.75 287 LYS A N 1
ATOM 2193 C CA . LYS A 1 287 ? 6.609 33.531 14.695 1 88.75 287 LYS A CA 1
ATOM 2194 C C . LYS A 1 287 ? 7.625 33.062 15.734 1 88.75 287 LYS A C 1
ATOM 2196 O O . LYS A 1 287 ? 8.57 32.375 15.406 1 88.75 287 LYS A O 1
ATOM 2201 N N . GLU A 1 288 ? 7.395 33.406 16.969 1 86.12 288 GLU A N 1
ATOM 2202 C CA . GLU A 1 288 ? 8.461 33.156 17.938 1 86.12 288 GLU A CA 1
ATOM 2203 C C . GLU A 1 288 ? 8.125 31.984 18.844 1 86.12 288 GLU A C 1
ATOM 2205 O O . GLU A 1 288 ? 8.875 31.672 19.766 1 86.12 288 GLU A O 1
ATOM 2210 N N . GLU A 1 289 ? 7.148 31.297 18.438 1 89.81 289 GLU A N 1
ATOM 2211 C CA . GLU A 1 289 ? 6.766 30.172 19.297 1 89.81 289 GLU A CA 1
ATOM 2212 C C . GLU A 1 289 ? 7.562 28.922 18.938 1 89.81 289 GLU A C 1
ATOM 2214 O O . GLU A 1 289 ? 7.742 28.594 17.766 1 89.81 289 GLU A O 1
ATOM 2219 N N . ALA A 1 290 ? 7.988 28.234 19.969 1 91.38 290 ALA A N 1
ATOM 2220 C CA . ALA A 1 290 ? 8.797 27.031 19.797 1 91.38 290 ALA A CA 1
ATOM 2221 C C . ALA A 1 290 ? 7.988 25.906 19.156 1 91.38 290 ALA A C 1
ATOM 2223 O O . ALA A 1 290 ? 8.555 25.016 18.531 1 91.38 290 ALA A O 1
ATOM 2224 N N . SER A 1 291 ? 6.711 25.984 19.281 1 96.5 291 SER A N 1
ATOM 2225 C CA . SER A 1 291 ? 5.836 24.938 18.766 1 96.5 291 SER A CA 1
ATOM 2226 C C . SER A 1 291 ? 5.453 25.203 17.312 1 96.5 291 SER A C 1
ATOM 2228 O O . SER A 1 291 ? 4.566 24.531 16.766 1 96.5 291 SER A O 1
ATOM 2230 N N . ALA A 1 292 ? 6.109 26.125 16.688 1 97.56 292 ALA A N 1
ATOM 2231 C CA . ALA A 1 292 ? 5.789 26.469 15.312 1 97.56 292 ALA A CA 1
ATOM 2232 C C . ALA A 1 292 ? 6.695 25.719 14.336 1 97.56 292 ALA A C 1
ATOM 2234 O O . ALA A 1 292 ? 7.914 25.906 14.336 1 97.56 292 ALA A O 1
ATOM 2235 N N . ALA A 1 293 ? 6.09 24.828 13.523 1 98.12 293 ALA A N 1
ATOM 2236 C CA . ALA A 1 293 ? 6.859 24.203 12.453 1 98.12 293 ALA A CA 1
ATOM 2237 C C . ALA A 1 293 ? 7.352 25.234 11.445 1 98.12 293 ALA A C 1
ATOM 2239 O O . ALA A 1 293 ? 6.676 26.234 11.188 1 98.12 293 ALA A O 1
ATOM 2240 N N . PRO A 1 294 ? 8.445 25.062 10.859 1 98.12 294 PRO A N 1
ATOM 2241 C CA . PRO A 1 294 ? 9.055 26.094 10.023 1 98.12 294 PRO A CA 1
ATOM 2242 C C . PRO A 1 294 ? 8.375 26.219 8.656 1 98.12 294 PRO A C 1
ATOM 2244 O O . PRO A 1 294 ? 8.602 27.203 7.945 1 98.12 294 PRO A O 1
ATOM 2247 N N . HIS A 1 295 ? 7.504 25.266 8.258 1 98.19 295 HIS A N 1
ATOM 2248 C CA . HIS A 1 295 ? 7.145 25.203 6.848 1 98.19 295 HIS A CA 1
ATOM 2249 C C . HIS A 1 295 ? 5.648 25.406 6.648 1 98.19 295 HIS A C 1
ATOM 2251 O O . HIS A 1 295 ? 5.145 25.297 5.527 1 98.19 295 HIS A O 1
ATOM 2257 N N . ILE A 1 296 ? 4.898 25.672 7.703 1 98 296 ILE A N 1
ATOM 2258 C CA . ILE A 1 296 ? 3.451 25.766 7.555 1 98 296 ILE A CA 1
ATOM 2259 C C . ILE A 1 296 ? 2.939 27.031 8.219 1 98 296 ILE A C 1
ATOM 2261 O O . ILE A 1 296 ? 3.312 27.344 9.352 1 98 296 ILE A O 1
ATOM 2265 N N . VAL A 1 297 ? 2.117 27.781 7.523 1 96.94 297 VAL A N 1
ATOM 2266 C CA . VAL A 1 297 ? 1.38 28.922 8.07 1 96.94 297 VAL A CA 1
ATOM 2267 C C . VAL A 1 297 ? -0.09 28.812 7.668 1 96.94 297 VAL A C 1
ATOM 2269 O O . VAL A 1 297 ? -0.407 28.5 6.523 1 96.94 297 VAL A O 1
ATOM 2272 N N . ASN A 1 298 ? -0.941 29.016 8.602 1 97.19 298 ASN A N 1
ATOM 2273 C CA . ASN A 1 298 ? -2.381 29.016 8.367 1 97.19 298 ASN A CA 1
ATOM 2274 C C . ASN A 1 298 ? -3.004 30.375 8.719 1 97.19 298 ASN A C 1
ATOM 2276 O O . ASN A 1 298 ? -2.668 30.969 9.742 1 97.19 298 ASN A O 1
ATOM 2280 N N . PHE A 1 299 ? -3.809 30.906 7.859 1 96.25 299 PHE A N 1
ATOM 2281 C CA . PHE A 1 299 ? -4.453 32.188 8.094 1 96.25 299 PHE A CA 1
ATOM 2282 C C . PHE A 1 299 ? -5.879 32.188 7.551 1 96.25 299 PHE A C 1
ATOM 2284 O O . PHE A 1 299 ? -6.242 31.328 6.75 1 96.25 299 PHE A O 1
ATOM 2291 N N . SER A 1 300 ? -6.656 33.125 8.023 1 95.75 300 SER A N 1
ATOM 2292 C CA . SER A 1 300 ? -8.039 33.25 7.59 1 95.75 300 SER A CA 1
ATOM 2293 C C . SER A 1 300 ? -8.359 34.688 7.199 1 95.75 300 SER A C 1
ATOM 2295 O O . SER A 1 300 ? -7.762 35.625 7.734 1 95.75 300 SER A O 1
ATOM 2297 N N . PHE A 1 301 ? -9.195 34.844 6.246 1 94.25 301 PHE A N 1
ATOM 2298 C CA . PHE A 1 301 ? -9.859 36.125 5.902 1 94.25 301 PHE A CA 1
ATOM 2299 C C . PHE A 1 301 ? -11.359 36 6.145 1 94.25 301 PHE A C 1
ATOM 2301 O O . PHE A 1 301 ? -12.141 35.875 5.203 1 94.25 301 PHE A O 1
ATOM 2308 N N . PRO A 1 302 ? -11.711 36.25 7.445 1 92.62 302 PRO A N 1
ATOM 2309 C CA . PRO A 1 302 ? -13.133 36.062 7.762 1 92.62 302 PRO A CA 1
ATOM 2310 C C . PRO A 1 302 ? -14.047 36.875 6.863 1 92.62 302 PRO A C 1
ATOM 2312 O O . PRO A 1 302 ? -13.766 38.062 6.598 1 92.62 302 PRO A O 1
ATOM 2315 N N . GLY A 1 303 ? -15.125 36.25 6.445 1 89.75 303 GLY A N 1
ATOM 2316 C CA . GLY A 1 303 ? -16.078 36.906 5.586 1 89.75 303 GLY A CA 1
ATOM 2317 C C . GLY A 1 303 ? -15.852 36.656 4.113 1 89.75 303 GLY A C 1
ATOM 2318 O O . GLY A 1 303 ? -16.719 36.938 3.279 1 89.75 303 GLY A O 1
ATOM 2319 N N . ILE A 1 304 ? -14.719 36.125 3.785 1 92.12 304 ILE A N 1
ATOM 2320 C CA . ILE A 1 304 ? -14.414 35.781 2.404 1 92.12 304 ILE A CA 1
ATOM 2321 C C . ILE A 1 304 ? -14.258 34.25 2.283 1 92.12 304 ILE A C 1
ATOM 2323 O O . ILE A 1 304 ? -13.523 33.625 3.055 1 92.12 304 ILE A O 1
ATOM 2327 N N . LYS A 1 305 ? -14.922 33.719 1.305 1 90.81 305 LYS A N 1
ATOM 2328 C CA . LYS A 1 305 ? -14.805 32.281 1.1 1 90.81 305 LYS A CA 1
ATOM 2329 C C . LYS A 1 305 ? -13.383 31.875 0.707 1 90.81 305 LYS A C 1
ATOM 2331 O O . LYS A 1 305 ? -12.812 32.469 -0.219 1 90.81 305 LYS A O 1
ATOM 2336 N N . ALA A 1 306 ? -12.844 30.906 1.39 1 93.12 306 ALA A N 1
ATOM 2337 C CA . ALA A 1 306 ? -11.469 30.469 1.174 1 93.12 306 ALA A CA 1
ATOM 2338 C C . ALA A 1 306 ? -11.242 30.062 -0.282 1 93.12 306 ALA A C 1
ATOM 2340 O O . ALA A 1 306 ? -10.203 30.391 -0.863 1 93.12 306 ALA A O 1
ATOM 2341 N N . GLU A 1 307 ? -12.188 29.344 -0.901 1 92.75 307 GLU A N 1
ATOM 2342 C CA . GLU A 1 307 ? -12.055 28.859 -2.268 1 92.75 307 GLU A CA 1
ATOM 2343 C C . GLU A 1 307 ? -11.945 30 -3.266 1 92.75 307 GLU A C 1
ATOM 2345 O O . GLU A 1 307 ? -11.258 29.891 -4.281 1 92.75 307 GLU A O 1
ATOM 2350 N N . VAL A 1 308 ? -12.602 31.062 -2.975 1 92.88 308 VAL A N 1
ATOM 2351 C CA . VAL A 1 308 ? -12.57 32.219 -3.855 1 92.88 308 VAL A CA 1
ATOM 2352 C C . VAL A 1 308 ? -11.172 32.844 -3.848 1 92.88 308 VAL A C 1
ATOM 2354 O O . VAL A 1 308 ? -10.641 33.188 -4.902 1 92.88 308 VAL A O 1
ATOM 2357 N N . VAL A 1 309 ? -10.648 32.969 -2.656 1 94.25 309 VAL A N 1
ATOM 2358 C CA . VAL A 1 309 ? -9.297 33.5 -2.533 1 94.25 309 VAL A CA 1
ATOM 2359 C C . VAL A 1 309 ? -8.312 32.562 -3.24 1 94.25 309 VAL A C 1
ATOM 2361 O O . VAL A 1 309 ? -7.434 33.031 -3.977 1 94.25 309 VAL A O 1
ATOM 2364 N N . LEU A 1 310 ? -8.422 31.281 -3.01 1 95 310 LEU A N 1
ATOM 2365 C CA . LEU A 1 310 ? -7.559 30.281 -3.607 1 95 310 LEU A CA 1
ATOM 2366 C C . LEU A 1 310 ? -7.551 30.391 -5.129 1 95 310 LEU A C 1
ATOM 2368 O O . LEU A 1 310 ? -6.484 30.438 -5.746 1 95 310 LEU A O 1
ATOM 2372 N N . HIS A 1 311 ? -8.695 30.516 -5.738 1 94 311 HIS A N 1
ATOM 2373 C CA . HIS A 1 311 ? -8.805 30.578 -7.191 1 94 311 HIS A CA 1
ATOM 2374 C C . HIS A 1 311 ? -8.273 31.906 -7.727 1 94 311 HIS A C 1
ATOM 2376 O O . HIS A 1 311 ? -7.691 31.953 -8.812 1 94 311 HIS A O 1
ATOM 2382 N N . ALA A 1 312 ? -8.508 32.969 -6.977 1 95.12 312 ALA A N 1
ATOM 2383 C CA . ALA A 1 312 ? -7.969 34.25 -7.383 1 95.12 312 ALA A CA 1
ATOM 2384 C C . ALA A 1 312 ? -6.445 34.219 -7.426 1 95.12 312 ALA A C 1
ATOM 2386 O O . ALA A 1 312 ? -5.832 34.812 -8.328 1 95.12 312 ALA A O 1
ATOM 2387 N N . LEU A 1 313 ? -5.887 33.594 -6.449 1 96.81 313 LEU A N 1
ATOM 2388 C CA . LEU A 1 313 ? -4.434 33.469 -6.41 1 96.81 313 LEU A CA 1
ATOM 2389 C C . LEU A 1 313 ? -3.938 32.562 -7.52 1 96.81 313 LEU A C 1
ATOM 2391 O O . LEU A 1 313 ? -2.869 32.781 -8.094 1 96.81 313 LEU A O 1
ATOM 2395 N N . GLU A 1 314 ? -4.695 31.531 -7.734 1 95.69 314 GLU A N 1
ATOM 2396 C CA . GLU A 1 314 ? -4.363 30.578 -8.789 1 95.69 314 GLU A CA 1
ATOM 2397 C C . GLU A 1 314 ? -4.254 31.266 -10.148 1 95.69 314 GLU A C 1
ATOM 2399 O O . GLU A 1 314 ? -3.424 30.891 -10.977 1 95.69 314 GLU A O 1
ATOM 2404 N N . GLU A 1 315 ? -5.062 32.25 -10.406 1 95.62 315 GLU A N 1
ATOM 2405 C CA . GLU A 1 315 ? -5.008 33.031 -11.641 1 95.62 315 GLU A CA 1
ATOM 2406 C C . GLU A 1 315 ? -3.666 33.719 -11.781 1 95.62 315 GLU A C 1
ATOM 2408 O O . GLU A 1 315 ? -3.27 34.094 -12.891 1 95.62 315 GLU A O 1
ATOM 2413 N N . LYS A 1 316 ? -3.049 33.969 -10.68 1 96.69 316 LYS A N 1
ATOM 2414 C CA . LYS A 1 316 ? -1.725 34.562 -10.68 1 96.69 316 LYS A CA 1
ATOM 2415 C C . LYS A 1 316 ? -0.627 33.531 -10.586 1 96.69 316 LYS A C 1
ATOM 2417 O O . LYS A 1 316 ? 0.519 33.844 -10.258 1 96.69 316 LYS A O 1
ATOM 2422 N N . ASP A 1 317 ? -0.985 32.219 -10.688 1 97.31 317 ASP A N 1
ATOM 2423 C CA . ASP A 1 317 ? -0.093 31.062 -10.688 1 97.31 317 ASP A CA 1
ATOM 2424 C C . ASP A 1 317 ? 0.519 30.828 -9.312 1 97.31 317 ASP A C 1
ATOM 2426 O O . ASP A 1 317 ? 1.692 30.469 -9.195 1 97.31 317 ASP A O 1
ATOM 2430 N N . ILE A 1 318 ? -0.249 31.219 -8.289 1 98.12 318 ILE A N 1
ATOM 2431 C CA . ILE A 1 318 ? 0.105 30.938 -6.902 1 98.12 318 ILE A CA 1
ATOM 2432 C C . ILE A 1 318 ? -0.81 29.844 -6.344 1 98.12 318 ILE A C 1
ATOM 2434 O O . ILE A 1 318 ? -2.031 30 -6.316 1 98.12 318 ILE A O 1
ATOM 2438 N N . TYR A 1 319 ? -0.201 28.75 -5.895 1 97.56 319 TYR A N 1
ATOM 2439 C CA . TYR A 1 319 ? -0.969 27.578 -5.473 1 97.56 319 TYR A CA 1
ATOM 2440 C C . TYR A 1 319 ? -0.839 27.359 -3.971 1 97.56 319 TYR A C 1
ATOM 2442 O O . TYR A 1 319 ? 0.259 27.109 -3.465 1 97.56 319 TYR A O 1
ATOM 2450 N N . ILE A 1 320 ? -1.927 27.484 -3.275 1 97.06 320 ILE A N 1
ATOM 2451 C CA . ILE A 1 320 ? -2.012 27.234 -1.838 1 97.06 320 ILE A CA 1
ATOM 2452 C C . ILE A 1 320 ? -3.139 26.25 -1.542 1 97.06 320 ILE A C 1
ATOM 2454 O O . ILE A 1 320 ? -3.652 25.594 -2.451 1 97.06 320 ILE A O 1
ATOM 2458 N N . SER A 1 321 ? -3.426 26.031 -0.286 1 94.88 321 SER A N 1
ATOM 2459 C CA . SER A 1 321 ? -4.422 25.016 0.052 1 94.88 321 SER A CA 1
ATOM 2460 C C . SER A 1 321 ? -5.527 25.594 0.926 1 94.88 321 SER A C 1
ATOM 2462 O O . SER A 1 321 ? -5.324 26.609 1.597 1 94.88 321 SER A O 1
ATOM 2464 N N . THR A 1 322 ? -6.719 25.125 0.557 1 81.38 322 THR A N 1
ATOM 2465 C CA . THR A 1 322 ? -7.828 25.297 1.483 1 81.38 322 THR A CA 1
ATOM 2466 C C . THR A 1 322 ? -8.141 23.984 2.209 1 81.38 322 THR A C 1
ATOM 2468 O O . THR A 1 322 ? -7.676 22.922 1.805 1 81.38 322 THR A O 1
ATOM 2471 N N . ARG A 1 323 ? -8.68 23.688 3.16 1 66.38 323 ARG A N 1
ATOM 2472 C CA . ARG A 1 323 ? -9.055 22.531 3.953 1 66.38 323 ARG A CA 1
ATOM 2473 C C . ARG A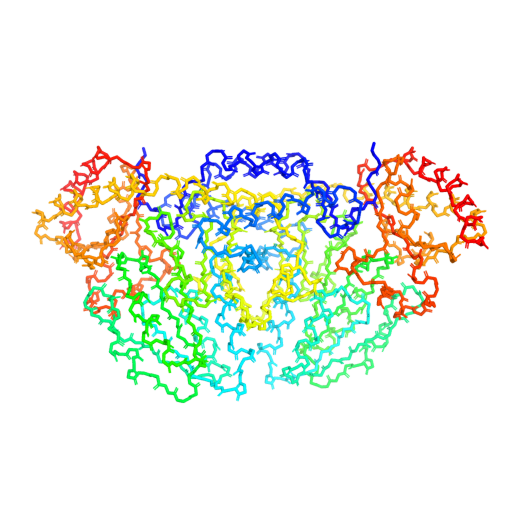 1 323 ? -8.07 21.391 3.746 1 66.38 323 ARG A C 1
ATOM 2475 O O . ARG A 1 323 ? -7.375 21.328 2.727 1 66.38 323 ARG A O 1
ATOM 2482 N N . SER A 1 324 ? -7.812 20.703 4.691 1 49.31 324 SER A N 1
ATOM 2483 C CA . SER A 1 324 ? -7.02 19.531 4.363 1 49.31 324 SER A CA 1
ATOM 2484 C C . SER A 1 324 ? -7.523 18.859 3.086 1 49.31 324 SER A C 1
ATOM 2486 O O . SER A 1 324 ? -8.734 18.75 2.871 1 49.31 324 SER A O 1
ATOM 2488 N N . ALA A 1 325 ? -6.867 19.141 1.991 1 42.88 325 ALA A N 1
ATOM 2489 C CA . ALA A 1 325 ? -7.152 18.562 0.677 1 42.88 325 ALA A CA 1
ATOM 2490 C C . ALA A 1 325 ? -8.031 17.328 0.798 1 42.88 325 ALA A C 1
ATOM 2492 O O . ALA A 1 325 ? -8.734 16.969 -0.144 1 42.88 325 ALA A O 1
ATOM 2493 N N . CYS A 1 326 ? -7.895 16.531 1.881 1 43.88 326 CYS A N 1
ATOM 2494 C CA . CYS A 1 326 ? -8.602 15.258 1.99 1 43.88 326 CYS A CA 1
ATOM 2495 C C . CYS A 1 326 ? -10.109 15.484 2.061 1 43.88 326 CYS A C 1
ATOM 2497 O O . CYS A 1 326 ? -10.883 14.555 1.827 1 43.88 326 CYS A O 1
ATOM 2499 N N . SER A 1 327 ? -10.625 16.75 2.672 1 43.72 327 SER A N 1
ATOM 2500 C CA . SER A 1 327 ? -12.047 16.984 2.902 1 43.72 327 SER A CA 1
ATOM 2501 C C . SER A 1 327 ? -12.602 18.016 1.923 1 43.72 327 SER A C 1
ATOM 2503 O O . SER A 1 327 ? -13.656 18.594 2.168 1 43.72 327 SER A O 1
ATOM 2505 N N . SER A 1 328 ? -12.18 18.359 0.873 1 41.62 328 SER A N 1
ATOM 2506 C CA . SER A 1 328 ? -12.477 19.531 0.071 1 41.62 328 SER A CA 1
ATOM 2507 C C . SER A 1 328 ? -13.914 19.516 -0.433 1 41.62 328 SER A C 1
ATOM 2509 O O . SER A 1 328 ? -14.422 20.531 -0.916 1 41.62 328 SER A O 1
ATOM 2511 N N . LYS A 1 329 ? -14.586 18.453 -0.571 1 47.91 329 LYS A N 1
ATOM 2512 C CA . LYS A 1 329 ? -15.859 18.469 -1.272 1 47.91 329 LYS A CA 1
ATOM 2513 C C . LYS A 1 329 ? -16.984 18.984 -0.363 1 47.91 329 LYS A C 1
ATOM 2515 O O . LYS A 1 329 ? -18.094 19.266 -0.825 1 47.91 329 LYS A O 1
ATOM 2520 N N . SER A 1 330 ? -16.734 19 0.88 1 52.12 330 SER A N 1
ATOM 2521 C CA . SER A 1 330 ? -17.844 19.406 1.742 1 52.12 330 SER A CA 1
ATOM 2522 C C . SER A 1 330 ? -17.594 20.797 2.318 1 52.12 330 SER A C 1
ATOM 2524 O O . SER A 1 330 ? -16.453 21.172 2.596 1 52.12 330 SER A O 1
ATOM 2526 N N . ASN A 1 331 ? -18.422 21.797 2.045 1 61.34 331 ASN A N 1
ATOM 2527 C CA . ASN A 1 331 ? -18.438 23.141 2.623 1 61.34 331 ASN A CA 1
ATOM 2528 C C . ASN A 1 331 ? -18.312 23.094 4.145 1 61.34 331 ASN A C 1
ATOM 2530 O O . ASN A 1 331 ? -18.703 24.031 4.832 1 61.34 331 ASN A O 1
ATOM 2534 N N . LYS A 1 332 ? -17.719 22.031 4.617 1 78.19 332 LYS A N 1
ATOM 2535 C CA . LYS A 1 332 ? -17.625 21.906 6.066 1 78.19 332 LYS A CA 1
ATOM 2536 C C . LYS A 1 332 ? -16.281 22.453 6.566 1 78.19 332 LYS A C 1
ATOM 2538 O O . LYS A 1 332 ? -15.242 22.203 5.957 1 78.19 332 LYS A O 1
ATOM 2543 N N . PRO A 1 333 ? -16.391 23.219 7.648 1 88.25 333 PRO A N 1
ATOM 2544 C CA . PRO A 1 333 ? -15.164 23.75 8.242 1 88.25 333 PRO A CA 1
ATOM 2545 C C . PRO A 1 333 ? -14.211 22.641 8.695 1 88.25 333 PRO A C 1
ATOM 2547 O O . PRO A 1 333 ? -14.625 21.5 8.883 1 88.25 333 PRO A O 1
ATOM 2550 N N . SER A 1 334 ? -12.977 23 8.758 1 91.69 334 SER A N 1
ATOM 2551 C CA . SER A 1 334 ? -11.938 22.078 9.195 1 91.69 334 SER A CA 1
ATOM 2552 C C . SER A 1 334 ? -12.211 21.562 10.602 1 91.69 334 SER A C 1
ATOM 2554 O O . SER A 1 334 ? -12.359 22.344 11.547 1 91.69 334 SER A O 1
ATOM 2556 N N . ARG A 1 335 ? -12.289 20.25 10.727 1 93.12 335 ARG A N 1
ATOM 2557 C CA . ARG A 1 335 ? -12.43 19.625 12.031 1 93.12 335 ARG A CA 1
ATOM 2558 C C . ARG A 1 335 ? -11.266 20 12.953 1 93.12 335 ARG A C 1
ATOM 2560 O O . ARG A 1 335 ? -11.461 20.203 14.156 1 93.12 335 ARG A O 1
ATOM 2567 N N . VAL A 1 336 ? -10.102 20.156 12.422 1 95.69 336 VAL A N 1
ATOM 2568 C CA . VAL A 1 336 ? -8.875 20.438 13.164 1 95.69 336 VAL A CA 1
ATOM 2569 C C . VAL A 1 336 ? -8.938 21.859 13.742 1 95.69 336 VAL A C 1
ATOM 2571 O O . VAL A 1 336 ? -8.648 22.062 14.93 1 95.69 336 VAL A O 1
ATOM 2574 N N . LEU A 1 337 ? -9.305 22.844 12.906 1 96.25 337 LEU A N 1
ATOM 2575 C CA . LEU A 1 337 ? -9.398 24.219 13.367 1 96.25 337 LEU A CA 1
ATOM 2576 C C . LEU A 1 337 ? -10.477 24.375 14.438 1 96.25 337 LEU A C 1
ATOM 2578 O O . LEU A 1 337 ? -10.273 25.047 15.445 1 96.25 337 LEU A O 1
ATOM 2582 N N . LEU A 1 338 ? -11.594 23.688 14.18 1 96.44 338 LEU A N 1
ATOM 2583 C CA . LEU A 1 338 ? -12.664 23.719 15.172 1 96.44 338 LEU A CA 1
ATOM 2584 C C . LEU A 1 338 ? -12.203 23.109 16.484 1 96.44 338 LEU A C 1
ATOM 2586 O O . LEU A 1 338 ? -12.492 23.656 17.562 1 96.44 338 LEU A O 1
ATOM 2590 N N . ALA A 1 339 ? -11.484 22.047 16.406 1 95.94 339 ALA A N 1
ATOM 2591 C CA . ALA A 1 339 ? -10.984 21.375 17.594 1 95.94 339 ALA A CA 1
ATOM 2592 C C . ALA A 1 339 ? -10 22.25 18.359 1 95.94 339 ALA A C 1
ATOM 2594 O O . ALA A 1 339 ? -9.883 22.141 19.578 1 95.94 339 ALA A O 1
ATOM 2595 N N . ALA A 1 340 ? -9.328 23.125 17.656 1 95.75 340 ALA A N 1
ATOM 2596 C CA . ALA A 1 340 ? -8.367 24.031 18.281 1 95.75 340 ALA A CA 1
ATOM 2597 C C . ALA A 1 340 ? -9.07 25.25 18.859 1 95.75 340 ALA A C 1
ATOM 2599 O O . ALA A 1 340 ? -8.414 26.172 19.375 1 95.75 340 ALA A O 1
ATOM 2600 N N . GLY A 1 341 ? -10.398 25.375 18.688 1 95.5 341 GLY A N 1
ATOM 2601 C CA . GLY A 1 341 ? -11.172 26.438 19.312 1 95.5 341 GLY A CA 1
ATOM 2602 C C . GLY A 1 341 ? -11.406 27.625 18.391 1 95.5 341 GLY A C 1
ATOM 2603 O O . GLY A 1 341 ? -11.906 28.656 18.812 1 95.5 341 GLY A O 1
ATOM 2604 N N . ILE A 1 342 ? -11.016 27.469 17.188 1 95.19 342 ILE A N 1
ATOM 2605 C CA . ILE A 1 342 ? -11.266 28.516 16.203 1 95.19 342 ILE A CA 1
ATOM 2606 C C . ILE A 1 342 ? -12.734 28.5 15.789 1 95.19 342 ILE A C 1
ATOM 2608 O O . ILE A 1 342 ? -13.305 27.422 15.547 1 95.19 342 ILE A O 1
ATOM 2612 N N . ASP A 1 343 ? -13.344 29.672 15.781 1 94.38 343 ASP A N 1
ATOM 2613 C CA . ASP A 1 343 ? -14.773 29.719 15.484 1 94.38 343 ASP A CA 1
ATOM 2614 C C . ASP A 1 343 ? -15.055 29.328 14.039 1 94.38 343 ASP A C 1
ATOM 2616 O O . ASP A 1 343 ? -14.148 29.328 13.203 1 94.38 343 ASP A O 1
ATOM 2620 N N . GLU A 1 344 ? -16.266 29.047 13.727 1 94.25 344 GLU A N 1
ATOM 2621 C CA . GLU A 1 344 ? -16.688 28.469 12.461 1 94.25 344 GLU A CA 1
ATOM 2622 C C . GLU A 1 344 ? -16.375 29.406 11.289 1 94.25 344 GLU A C 1
ATOM 2624 O O . GLU A 1 344 ? -15.898 28.953 10.242 1 94.25 344 GLU A O 1
ATOM 2629 N N . GLU A 1 345 ? -16.688 30.641 11.5 1 92.69 345 GLU A N 1
ATOM 2630 C CA . GLU A 1 345 ? -16.469 31.609 10.422 1 92.69 345 GLU A CA 1
ATOM 2631 C C . GLU A 1 345 ? -15 31.688 10.031 1 92.69 345 GLU A C 1
ATOM 2633 O O . GLU A 1 345 ? -14.664 31.656 8.852 1 92.69 345 GLU A O 1
ATOM 2638 N N . ARG A 1 346 ? -14.188 31.797 11 1 94.31 346 ARG A N 1
ATOM 2639 C CA . ARG A 1 346 ? -12.742 31.828 10.781 1 94.31 346 ARG A CA 1
ATOM 2640 C C . ARG A 1 346 ? -12.242 30.516 10.203 1 94.31 346 ARG A C 1
ATOM 2642 O O . ARG A 1 346 ? -11.43 30.516 9.266 1 94.31 346 ARG A O 1
ATOM 2649 N N . ALA A 1 347 ? -12.75 29.422 10.688 1 94.94 347 ALA A N 1
ATOM 2650 C CA . ALA A 1 347 ? -12.328 28.109 10.219 1 94.94 347 ALA A CA 1
ATOM 2651 C C . ALA A 1 347 ? -12.719 27.891 8.758 1 94.94 347 ALA A C 1
ATOM 2653 O O . ALA A 1 347 ? -11.961 27.312 7.984 1 94.94 347 ALA A O 1
ATOM 2654 N N . LYS A 1 348 ? -13.836 28.406 8.344 1 92.62 348 LYS A N 1
ATOM 2655 C CA . LYS A 1 348 ? -14.336 28.234 6.984 1 92.62 348 LYS A CA 1
ATOM 2656 C C . LYS A 1 348 ? -13.5 29.031 5.988 1 92.62 348 LYS A C 1
ATOM 2658 O O . LYS A 1 348 ? -13.445 28.688 4.805 1 92.62 348 LYS A O 1
ATOM 2663 N N . SER A 1 349 ? -12.844 30.062 6.477 1 93.75 349 SER A N 1
ATOM 2664 C CA . SER A 1 349 ? -12.086 30.953 5.602 1 93.75 349 SER A CA 1
ATOM 2665 C C . SER A 1 349 ? -10.594 30.656 5.668 1 93.75 349 SER A C 1
ATOM 2667 O O . SER A 1 349 ? -9.773 31.422 5.156 1 93.75 349 SER A O 1
ATOM 2669 N N . ALA A 1 350 ? -10.211 29.547 6.242 1 95.88 350 ALA A N 1
ATOM 2670 C CA . ALA A 1 350 ? -8.812 29.219 6.5 1 95.88 350 ALA A CA 1
ATOM 2671 C C . ALA A 1 350 ? -8.078 28.859 5.207 1 95.88 350 ALA A C 1
ATOM 2673 O O . ALA A 1 350 ? -8.641 28.188 4.34 1 95.88 350 ALA A O 1
ATOM 2674 N N . LEU A 1 351 ? -6.91 29.359 5.062 1 96.25 351 LEU A N 1
ATOM 2675 C CA . LEU A 1 351 ? -5.961 29.062 3.994 1 96.25 351 LEU A CA 1
ATOM 2676 C C . LEU A 1 351 ? -4.609 28.641 4.566 1 96.25 351 LEU A C 1
ATOM 2678 O O . LEU A 1 351 ? -4.199 29.125 5.625 1 96.25 351 LEU A O 1
ATOM 2682 N N . ARG A 1 352 ? -3.973 27.734 3.889 1 97.31 352 ARG A N 1
ATOM 2683 C CA . ARG A 1 35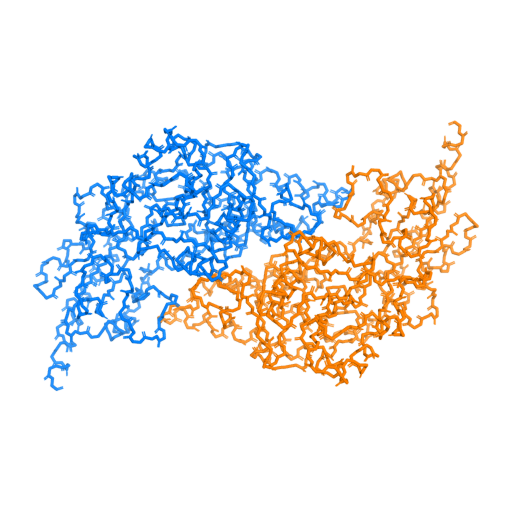2 ? -2.68 27.25 4.355 1 97.31 352 ARG A CA 1
ATOM 2684 C C . ARG A 1 352 ? -1.605 27.438 3.289 1 97.31 352 ARG A C 1
ATOM 2686 O O . ARG A 1 352 ? -1.815 27.094 2.123 1 97.31 352 ARG A O 1
ATOM 2693 N N . VAL A 1 353 ? -0.553 27.984 3.721 1 97.5 353 VAL A N 1
ATOM 2694 C CA . VAL A 1 353 ? 0.672 28.047 2.932 1 97.5 353 VAL A CA 1
ATOM 2695 C C . VAL A 1 353 ? 1.705 27.078 3.514 1 97.5 353 VAL A C 1
ATOM 2697 O O . VAL A 1 353 ? 1.944 27.062 4.723 1 97.5 353 VAL A O 1
ATOM 2700 N N . SER A 1 354 ? 2.266 26.25 2.697 1 98.06 354 SER A N 1
ATOM 2701 C CA . SER A 1 354 ? 3.332 25.344 3.115 1 98.06 354 SER A CA 1
ATOM 2702 C C . SER A 1 354 ? 4.52 25.406 2.16 1 98.06 354 SER A C 1
ATOM 2704 O O . SER A 1 354 ? 4.34 25.406 0.94 1 98.06 354 SER A O 1
ATOM 2706 N N . PHE A 1 355 ? 5.719 25.375 2.775 1 96 355 PHE A N 1
ATOM 2707 C CA . PHE A 1 355 ? 6.961 25.625 2.053 1 96 355 PHE A CA 1
ATOM 2708 C C . PHE A 1 355 ? 7.754 24.328 1.892 1 96 355 PHE A C 1
ATOM 2710 O O . PHE A 1 355 ? 7.527 23.359 2.621 1 96 355 PHE A O 1
ATOM 2717 N N . SER A 1 356 ? 8.594 24.359 0.874 1 97.69 356 SER A N 1
ATOM 2718 C CA . SER A 1 356 ? 9.727 23.453 0.754 1 97.69 356 SER A CA 1
ATOM 2719 C C . SER A 1 356 ? 11.047 24.219 0.683 1 97.69 356 SER A C 1
ATOM 2721 O O . SER A 1 356 ? 11.047 25.453 0.617 1 97.69 356 SER A O 1
ATOM 2723 N N . PRO A 1 357 ? 12.133 23.5 0.762 1 97.44 357 PRO A N 1
ATOM 2724 C CA . PRO A 1 357 ? 13.43 24.156 0.648 1 97.44 357 PRO A CA 1
ATOM 2725 C C . PRO A 1 357 ? 13.609 24.891 -0.685 1 97.44 357 PRO A C 1
ATOM 2727 O O . PRO A 1 357 ? 14.469 25.766 -0.808 1 97.44 357 PRO A O 1
ATOM 2730 N N . ASP A 1 358 ? 12.805 24.609 -1.65 1 97.12 358 ASP A N 1
ATOM 2731 C CA . ASP A 1 358 ? 12.961 25.141 -2.998 1 97.12 358 ASP A CA 1
ATOM 2732 C C . ASP A 1 358 ? 12.297 26.516 -3.123 1 97.12 358 ASP A C 1
ATOM 2734 O O . ASP A 1 358 ? 12.539 27.234 -4.086 1 97.12 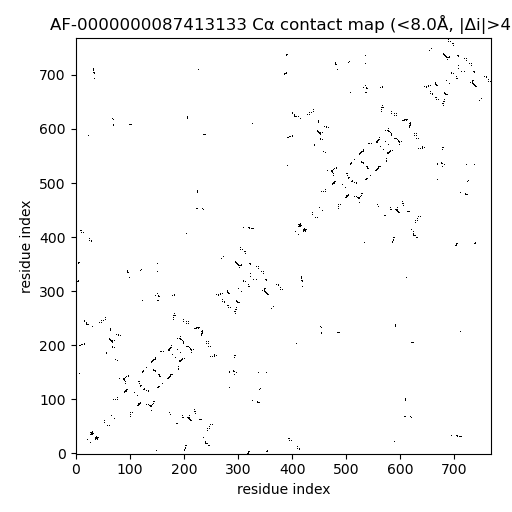358 ASP A O 1
ATOM 2738 N N . ASN A 1 359 ? 11.445 26.953 -2.166 1 98.56 359 ASN A N 1
ATOM 2739 C CA . ASN A 1 359 ? 10.766 28.234 -2.215 1 98.56 359 ASN A CA 1
ATOM 2740 C C . ASN A 1 359 ? 11.703 29.391 -1.854 1 98.56 359 ASN A C 1
ATOM 2742 O O . ASN A 1 359 ? 12.734 29.172 -1.218 1 98.56 359 ASN A O 1
ATOM 2746 N N . THR A 1 360 ? 11.297 30.609 -2.281 1 98.56 360 THR A N 1
ATOM 2747 C CA . THR A 1 360 ? 12.211 31.734 -2.119 1 98.56 360 THR A CA 1
ATOM 2748 C C . THR A 1 360 ? 11.508 32.906 -1.445 1 98.56 360 THR A C 1
ATOM 2750 O O . THR A 1 360 ? 10.281 32.938 -1.379 1 98.56 360 THR A O 1
ATOM 2753 N N . GLU A 1 361 ? 12.352 33.844 -0.949 1 98.38 361 GLU A N 1
ATOM 2754 C CA . GLU A 1 361 ? 11.82 35.062 -0.359 1 98.38 361 GLU A CA 1
ATOM 2755 C C . GLU A 1 361 ? 11.055 35.906 -1.39 1 98.38 361 GLU A C 1
ATOM 2757 O O . GLU A 1 361 ? 10.039 36.531 -1.065 1 98.38 361 GLU A O 1
ATOM 2762 N N . ALA A 1 362 ? 11.562 35.844 -2.609 1 98.5 362 ALA A N 1
ATOM 2763 C CA . ALA A 1 362 ? 10.891 36.562 -3.684 1 98.5 362 ALA A CA 1
ATOM 2764 C C . ALA A 1 362 ? 9.477 36.031 -3.912 1 98.5 362 ALA A C 1
ATOM 2766 O O . ALA A 1 362 ? 8.555 36.812 -4.176 1 98.5 362 ALA A O 1
ATOM 2767 N N . GLU A 1 363 ? 9.352 34.75 -3.832 1 98.62 363 GLU A N 1
ATOM 2768 C CA . GLU A 1 363 ? 8.031 34.125 -3.977 1 98.62 363 GLU A CA 1
ATOM 2769 C C . GLU A 1 363 ? 7.102 34.562 -2.842 1 98.62 363 GLU A C 1
ATOM 2771 O O . GLU A 1 363 ? 5.91 34.781 -3.061 1 98.62 363 GLU A O 1
ATOM 2776 N N . VAL A 1 364 ? 7.617 34.688 -1.647 1 98.31 364 VAL A N 1
ATOM 2777 C CA . VAL A 1 364 ? 6.84 35.125 -0.491 1 98.31 364 VAL A CA 1
ATOM 2778 C C . VAL A 1 364 ? 6.344 36.531 -0.706 1 98.31 364 VAL A C 1
ATOM 2780 O O . VAL A 1 364 ? 5.172 36.844 -0.466 1 98.31 364 VAL A O 1
ATOM 2783 N N . ASP A 1 365 ? 7.219 37.406 -1.18 1 97.94 365 ASP A N 1
ATOM 2784 C CA . ASP A 1 365 ? 6.852 38.781 -1.434 1 97.94 365 ASP A CA 1
ATOM 2785 C C . ASP A 1 365 ? 5.754 38.875 -2.492 1 97.94 365 ASP A C 1
ATOM 2787 O O . ASP A 1 365 ? 4.816 39.656 -2.354 1 97.94 365 ASP A O 1
ATOM 2791 N N . ALA A 1 366 ? 5.941 38.062 -3.523 1 98.12 366 ALA A N 1
ATOM 2792 C CA . ALA A 1 366 ? 4.938 38.031 -4.586 1 98.12 366 ALA A CA 1
ATOM 2793 C C . ALA A 1 366 ? 3.586 37.562 -4.051 1 98.12 366 ALA A C 1
ATOM 2795 O O . ALA A 1 366 ? 2.541 38.094 -4.445 1 98.12 366 ALA A O 1
ATOM 2796 N N . PHE A 1 367 ? 3.594 36.656 -3.227 1 98 367 PHE A N 1
ATOM 2797 C CA . PHE A 1 367 ? 2.375 36.125 -2.619 1 98 367 PHE A CA 1
ATOM 2798 C C . PHE A 1 367 ? 1.69 37.188 -1.777 1 98 367 PHE A C 1
ATOM 2800 O O . PHE A 1 367 ? 0.489 37.438 -1.921 1 98 367 PHE A O 1
ATOM 2807 N N . VAL A 1 368 ? 2.463 37.844 -0.866 1 97.38 368 VAL A N 1
ATOM 2808 C CA . VAL A 1 368 ? 1.915 38.844 0.019 1 97.38 368 VAL A CA 1
ATOM 2809 C C . VAL A 1 368 ? 1.318 40 -0.81 1 97.38 368 VAL A C 1
ATOM 2811 O O . VAL A 1 368 ? 0.229 40.5 -0.507 1 97.38 368 VAL A O 1
ATOM 2814 N N . GLN A 1 369 ? 2.01 40.375 -1.827 1 97 369 GLN A N 1
ATOM 2815 C CA . GLN A 1 369 ? 1.516 41.406 -2.715 1 97 369 GLN A CA 1
ATOM 2816 C C . GLN A 1 369 ? 0.22 41 -3.4 1 97 369 GLN A C 1
ATOM 2818 O O . GLN A 1 369 ? -0.715 41.781 -3.521 1 97 369 GLN A O 1
ATOM 2823 N N . ALA A 1 370 ? 0.211 39.781 -3.883 1 97.25 370 ALA A N 1
ATOM 2824 C CA . ALA A 1 370 ? -0.993 39.25 -4.52 1 97.25 370 ALA A CA 1
ATOM 2825 C C . ALA A 1 370 ? -2.178 39.25 -3.561 1 97.25 370 ALA A C 1
ATOM 2827 O O . ALA A 1 370 ? -3.303 39.562 -3.957 1 97.25 370 ALA A O 1
ATOM 2828 N N . VAL A 1 371 ? -1.966 38.938 -2.328 1 96.75 371 VAL A N 1
ATOM 2829 C CA . VAL A 1 371 ? -3.016 38.938 -1.314 1 96.75 371 VAL A CA 1
ATOM 2830 C C . VAL A 1 371 ? -3.523 40.375 -1.104 1 96.75 371 VAL A C 1
ATOM 2832 O O . VAL A 1 371 ? -4.734 40.594 -1.073 1 96.75 371 VAL A O 1
ATOM 2835 N N . LYS A 1 372 ? -2.645 41.281 -1.002 1 94.69 372 LYS A N 1
ATOM 2836 C CA . LYS A 1 372 ? -2.99 42.688 -0.777 1 94.69 372 LYS A CA 1
ATOM 2837 C C . LYS A 1 372 ? -3.842 43.25 -1.919 1 94.69 372 LYS A C 1
ATOM 2839 O O . LYS A 1 372 ? -4.707 44.094 -1.703 1 94.69 372 LYS A O 1
ATOM 2844 N N . GLU A 1 373 ? -3.604 42.688 -3.014 1 94.06 373 GLU A N 1
ATOM 2845 C CA . GLU A 1 373 ? -4.316 43.156 -4.199 1 94.06 373 GLU A CA 1
ATOM 2846 C C . GLU A 1 373 ? -5.656 42.438 -4.352 1 94.06 373 GLU A C 1
ATOM 2848 O O . GLU A 1 373 ? -6.648 43.062 -4.754 1 94.06 373 GLU A O 1
ATOM 2853 N N . THR A 1 374 ? -5.672 41.219 -4.047 1 93.12 374 THR A N 1
ATOM 2854 C CA . THR A 1 374 ? -6.793 40.375 -4.387 1 93.12 374 THR A CA 1
ATOM 2855 C C . THR A 1 374 ? -7.863 40.406 -3.299 1 93.12 374 THR A C 1
ATOM 2857 O O . THR A 1 374 ? -9.055 40.531 -3.596 1 93.12 374 THR A O 1
ATOM 2860 N N . VAL A 1 375 ? -7.527 40.375 -2.059 1 91.75 375 VAL A N 1
ATOM 2861 C CA . VAL A 1 375 ? -8.445 40.094 -0.96 1 91.75 375 VAL A CA 1
ATOM 2862 C C . VAL A 1 375 ? -9.375 41.312 -0.763 1 91.75 375 VAL A C 1
ATOM 2864 O O . VAL A 1 375 ? -10.594 41.125 -0.637 1 91.75 375 VAL A O 1
ATOM 2867 N N . PRO A 1 376 ? -8.883 42.531 -0.784 1 88.5 376 PRO A N 1
ATOM 2868 C CA . PRO A 1 376 ? -9.789 43.688 -0.626 1 88.5 376 PRO A CA 1
ATOM 2869 C C . PRO A 1 376 ? -10.836 43.781 -1.736 1 88.5 376 PRO A C 1
ATOM 2871 O O . PRO A 1 376 ? -11.977 44.156 -1.483 1 88.5 376 PRO A O 1
ATOM 2874 N N . ASN A 1 377 ? -10.438 43.406 -2.869 1 89 377 ASN A N 1
ATOM 2875 C CA . ASN A 1 377 ? -11.359 43.438 -3.994 1 89 377 ASN A CA 1
ATOM 2876 C C . ASN A 1 377 ? -12.453 42.375 -3.842 1 89 377 ASN A C 1
ATOM 2878 O O . ASN A 1 377 ? -13.602 42.594 -4.203 1 89 377 ASN A O 1
ATOM 2882 N N . LEU A 1 378 ? -12.078 41.25 -3.359 1 89.12 378 LEU A N 1
ATOM 2883 C CA . LEU A 1 378 ? -13.031 40.156 -3.139 1 89.12 378 LEU A CA 1
ATOM 2884 C C . LEU A 1 378 ? -14.008 40.531 -2.023 1 89.12 378 LEU A C 1
ATOM 2886 O O . LEU A 1 378 ? -15.195 40.188 -2.105 1 89.12 378 LEU A O 1
ATOM 2890 N N . ALA A 1 379 ? -13.539 41.188 -1 1 84.25 379 ALA A N 1
ATOM 2891 C CA . ALA A 1 379 ? -14.375 41.562 0.127 1 84.25 379 ALA A CA 1
ATOM 2892 C C . ALA A 1 379 ? -15.453 42.562 -0.314 1 84.25 379 ALA A C 1
ATOM 2894 O O . ALA A 1 379 ? -16.578 42.531 0.191 1 84.25 379 ALA A O 1
ATOM 2895 N N . LYS A 1 380 ? -15.133 43.375 -1.202 1 82.38 380 LYS A N 1
ATOM 2896 C CA . LYS A 1 380 ? -16.078 44.344 -1.727 1 82.38 380 LYS A CA 1
ATOM 2897 C C . LYS A 1 380 ? -17.188 43.688 -2.518 1 82.38 380 LYS A C 1
ATOM 2899 O O . LYS A 1 380 ? -18.359 44.062 -2.42 1 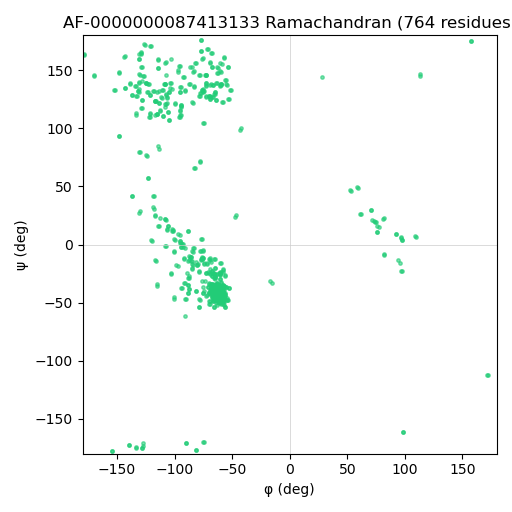82.38 380 LYS A O 1
ATOM 2904 N N . ILE A 1 381 ? -16.844 42.656 -3.244 1 75.31 381 ILE A N 1
ATOM 2905 C CA . ILE A 1 381 ? -17.797 41.969 -4.105 1 75.31 381 ILE A CA 1
ATOM 2906 C C . ILE A 1 381 ? -18.734 41.125 -3.258 1 75.31 381 ILE A C 1
ATOM 2908 O O . ILE A 1 381 ? -19.922 41 -3.566 1 75.31 381 ILE A O 1
ATOM 2912 N N . MET A 1 382 ? -18.266 40.5 -2.273 1 71.12 382 MET A N 1
ATOM 2913 C CA . MET A 1 382 ? -19.062 39.594 -1.449 1 71.12 382 MET A CA 1
ATOM 2914 C C . MET A 1 382 ? -20.016 40.375 -0.544 1 71.12 382 MET A C 1
ATOM 2916 O O . MET A 1 382 ? -21.031 39.844 -0.085 1 71.12 382 MET A O 1
ATOM 2920 N N . ARG A 1 383 ? -19.734 41.625 -0.042 1 61.19 383 ARG A N 1
ATOM 2921 C CA . ARG A 1 383 ? -20.641 42.5 0.713 1 61.19 383 ARG A CA 1
ATOM 2922 C C . ARG A 1 383 ? -21.766 43 -0.165 1 61.19 383 ARG A C 1
ATOM 2924 O O . ARG A 1 383 ? -22.781 43.469 0.342 1 61.19 383 ARG A O 1
ATOM 2931 N N . VAL A 1 384 ? -21.656 42.875 -1.5 1 50.22 384 VAL A N 1
ATOM 2932 C CA . VAL A 1 384 ? -22.781 43.281 -2.342 1 50.22 384 VAL A CA 1
ATOM 2933 C C . VAL A 1 384 ? -23.688 42.094 -2.59 1 50.22 384 VAL A C 1
ATOM 2935 O O . VAL A 1 384 ? -23.203 41 -2.912 1 50.22 384 VAL A O 1
ATOM 2938 N N . MET B 1 1 ? 20.812 -14.297 -21.203 1 93.44 1 MET B N 1
ATOM 2939 C CA . MET B 1 1 ? 19.984 -14.438 -20.016 1 93.44 1 MET B CA 1
ATOM 2940 C C . MET B 1 1 ? 18.594 -14.938 -20.375 1 93.44 1 MET B C 1
ATOM 2942 O O . MET B 1 1 ? 17.953 -14.422 -21.297 1 93.44 1 MET B O 1
ATOM 2946 N N . ILE B 1 2 ? 18.203 -16.094 -19.844 1 98 2 ILE B N 1
ATOM 2947 C CA . ILE B 1 2 ? 16.859 -16.656 -20 1 98 2 ILE B CA 1
ATOM 2948 C C . ILE B 1 2 ? 16.094 -16.5 -18.703 1 98 2 ILE B C 1
ATOM 2950 O O . ILE B 1 2 ? 16.469 -17.062 -17.672 1 98 2 ILE B O 1
ATOM 2954 N N . TYR B 1 3 ? 15.023 -15.664 -18.719 1 97.94 3 TYR B N 1
ATOM 2955 C CA . TYR B 1 3 ? 14.227 -15.391 -17.516 1 97.94 3 TYR B CA 1
ATOM 2956 C C . TYR B 1 3 ? 12.898 -16.125 -17.562 1 97.94 3 TYR B C 1
ATOM 2958 O O . TYR B 1 3 ? 11.977 -15.719 -18.281 1 97.94 3 TYR B O 1
ATOM 2966 N N . PHE B 1 4 ? 12.75 -17.188 -16.75 1 98.25 4 PHE B N 1
ATOM 2967 C CA . PHE B 1 4 ? 11.57 -18.047 -16.688 1 98.25 4 PHE B CA 1
ATOM 2968 C C . PHE B 1 4 ? 10.93 -18 -15.305 1 98.25 4 PHE B C 1
ATOM 2970 O O . PHE B 1 4 ? 10.398 -19 -14.828 1 98.25 4 PHE B O 1
ATOM 2977 N N . ASP B 1 5 ? 11.047 -16.859 -14.617 1 97.62 5 ASP B N 1
ATOM 2978 C CA . ASP B 1 5 ? 10.445 -16.656 -13.297 1 97.62 5 ASP B CA 1
ATOM 2979 C C . ASP B 1 5 ? 9.422 -15.523 -13.328 1 97.62 5 ASP B C 1
ATOM 2981 O O . ASP B 1 5 ? 9.344 -14.727 -12.398 1 97.62 5 ASP B O 1
ATOM 2985 N N . ASN B 1 6 ? 8.609 -15.469 -14.367 1 97.94 6 ASN B N 1
ATOM 2986 C CA . ASN B 1 6 ? 7.684 -14.367 -14.609 1 97.94 6 ASN B CA 1
ATOM 2987 C C . ASN B 1 6 ? 6.484 -14.422 -13.672 1 97.94 6 ASN B C 1
ATOM 2989 O O . ASN B 1 6 ? 5.766 -13.43 -13.516 1 97.94 6 ASN B O 1
ATOM 2993 N N . SER B 1 7 ? 6.223 -15.547 -13.016 1 97.44 7 SER B N 1
ATOM 2994 C CA . SER B 1 7 ? 5.133 -15.641 -12.047 1 97.44 7 SER B CA 1
ATOM 2995 C C . SER B 1 7 ? 5.547 -15.062 -10.695 1 97.44 7 SER B C 1
ATOM 2997 O O . SER B 1 7 ? 4.699 -14.812 -9.836 1 97.44 7 SER B O 1
ATOM 2999 N N . ALA B 1 8 ? 6.875 -14.914 -10.469 1 97.12 8 ALA B N 1
ATOM 3000 C CA . ALA B 1 8 ? 7.344 -14.148 -9.32 1 97.12 8 ALA B CA 1
ATOM 3001 C C . ALA B 1 8 ? 7.25 -12.648 -9.586 1 97.12 8 ALA B C 1
ATOM 3003 O O . ALA B 1 8 ? 6.773 -11.883 -8.742 1 97.12 8 ALA B O 1
ATOM 3004 N N . THR B 1 9 ? 7.734 -12.273 -10.727 1 97.81 9 THR B N 1
ATOM 3005 C CA . THR B 1 9 ? 7.609 -10.891 -11.188 1 97.81 9 THR B CA 1
ATOM 3006 C C . THR B 1 9 ? 8.031 -10.766 -12.648 1 97.81 9 THR B C 1
ATOM 3008 O O . THR B 1 9 ? 8.914 -11.5 -13.109 1 97.81 9 THR B O 1
ATOM 3011 N N . THR B 1 10 ? 7.414 -9.93 -13.375 1 98.38 10 THR B N 1
ATOM 3012 C CA . THR B 1 10 ? 7.793 -9.648 -14.758 1 98.38 10 THR B CA 1
ATOM 3013 C C . THR B 1 10 ? 8.695 -8.422 -14.836 1 98.38 10 THR B C 1
ATOM 3015 O O . THR B 1 10 ? 8.672 -7.574 -13.938 1 98.38 10 THR B O 1
ATOM 3018 N N . ARG B 1 11 ? 9.508 -8.391 -15.875 1 97.88 11 ARG B N 1
ATOM 3019 C CA . ARG B 1 11 ? 10.234 -7.156 -16.172 1 97.88 11 ARG B CA 1
ATOM 3020 C C . ARG B 1 11 ? 9.273 -6.055 -16.625 1 97.88 11 ARG B C 1
ATOM 3022 O O . ARG B 1 11 ? 8.477 -6.258 -17.531 1 97.88 11 ARG B O 1
ATOM 3029 N N . PRO B 1 12 ? 9.336 -4.883 -15.961 1 98.56 12 PRO B N 1
ATOM 3030 C CA . PRO B 1 12 ? 8.453 -3.811 -16.422 1 98.56 12 PRO B CA 1
ATOM 3031 C C . PRO B 1 12 ? 8.695 -3.424 -17.875 1 98.56 12 PRO B C 1
ATOM 3033 O O . PRO B 1 12 ? 9.844 -3.385 -18.328 1 98.56 12 PRO B O 1
ATOM 3036 N N . HIS B 1 13 ? 7.602 -3.223 -18.562 1 98.62 13 HIS B N 1
ATOM 3037 C CA . HIS B 1 13 ? 7.727 -2.715 -19.922 1 98.62 13 HIS B CA 1
ATOM 3038 C C . HIS B 1 13 ? 8.422 -1.356 -19.953 1 98.62 13 HIS B C 1
ATOM 3040 O O . HIS B 1 13 ? 8.117 -0.489 -19.125 1 98.62 13 HIS B O 1
ATOM 3046 N N . PRO B 1 14 ? 9.352 -1.109 -20.875 1 98.25 14 PRO B N 1
ATOM 3047 C CA . PRO B 1 14 ? 10.078 0.165 -20.906 1 98.25 14 PRO B CA 1
ATOM 3048 C C . PRO B 1 14 ? 9.148 1.369 -21.031 1 98.25 14 PRO B C 1
ATOM 3050 O O . PRO B 1 14 ? 9.398 2.41 -20.422 1 98.25 14 PRO B O 1
ATOM 3053 N N . ASP B 1 15 ? 8.078 1.238 -21.766 1 98.5 15 ASP B N 1
ATOM 3054 C CA . ASP B 1 15 ? 7.113 2.326 -21.922 1 98.5 15 ASP B CA 1
ATOM 3055 C C . ASP B 1 15 ? 6.414 2.629 -20.594 1 98.5 15 ASP B C 1
ATOM 3057 O O . ASP B 1 15 ? 6.031 3.773 -20.344 1 98.5 15 ASP B O 1
ATOM 3061 N N . VAL B 1 16 ? 6.199 1.591 -19.844 1 98.81 16 VAL B N 1
ATOM 3062 C CA . VAL B 1 16 ? 5.555 1.728 -18.547 1 98.81 16 VAL B CA 1
ATOM 3063 C C . VAL B 1 16 ? 6.461 2.512 -17.609 1 98.81 16 VAL B C 1
ATOM 3065 O O . VAL B 1 16 ? 6 3.414 -16.891 1 98.81 16 VAL B O 1
ATOM 3068 N N . VAL B 1 17 ? 7.77 2.234 -17.609 1 98.75 17 VAL B N 1
ATOM 3069 C CA . VAL B 1 17 ? 8.75 2.934 -16.781 1 98.75 17 VAL B CA 1
ATOM 3070 C C . VAL B 1 17 ? 8.828 4.398 -17.203 1 98.75 17 VAL B C 1
ATOM 3072 O O . VAL B 1 17 ? 8.852 5.293 -16.344 1 98.75 17 VAL B O 1
ATOM 3075 N N . LYS B 1 18 ? 8.828 4.617 -18.484 1 98.56 18 LYS B N 1
ATOM 3076 C CA . LYS B 1 18 ? 8.906 5.973 -19.016 1 98.56 18 LYS B CA 1
ATOM 3077 C C . LYS B 1 18 ? 7.688 6.793 -18.609 1 98.56 18 LYS B C 1
ATOM 3079 O O . LYS B 1 18 ? 7.82 7.949 -18.203 1 98.56 18 LYS B O 1
ATOM 3084 N N . VAL B 1 19 ? 6.527 6.207 -18.734 1 98.56 19 VAL B N 1
ATOM 3085 C CA . VAL B 1 19 ? 5.281 6.891 -18.391 1 98.56 19 VAL B CA 1
ATOM 3086 C C . VAL B 1 19 ? 5.281 7.254 -16.906 1 98.56 19 VAL B C 1
ATOM 3088 O O . VAL B 1 19 ? 4.863 8.352 -16.531 1 98.56 19 VAL B O 1
ATOM 3091 N N . PHE B 1 20 ? 5.746 6.379 -16.094 1 98.75 20 PHE B N 1
ATOM 3092 C CA . PHE B 1 20 ? 5.836 6.668 -14.672 1 98.75 20 PHE B CA 1
ATOM 3093 C C . PHE B 1 20 ? 6.664 7.926 -14.422 1 98.75 20 PHE B C 1
ATOM 3095 O O . PHE B 1 20 ? 6.234 8.82 -13.695 1 98.75 20 PHE B O 1
ATOM 3102 N N . GLY B 1 21 ? 7.875 7.93 -14.969 1 98.44 21 GLY B N 1
ATOM 3103 C CA . GLY B 1 21 ? 8.758 9.062 -14.773 1 98.44 21 GLY B CA 1
ATOM 3104 C C . GLY B 1 21 ? 8.156 10.375 -15.234 1 98.44 21 GLY B C 1
ATOM 3105 O O . GLY B 1 21 ? 8.242 11.383 -14.531 1 98.44 21 GLY B O 1
ATOM 3106 N N . ASP B 1 22 ? 7.508 10.367 -16.422 1 98.38 22 ASP B N 1
ATOM 3107 C CA . ASP B 1 22 ? 6.887 11.562 -16.984 1 98.38 22 ASP B CA 1
ATOM 3108 C C . ASP B 1 22 ? 5.77 12.086 -16.078 1 98.38 22 ASP B C 1
ATOM 3110 O O . ASP B 1 22 ? 5.711 13.273 -15.773 1 98.38 22 ASP B O 1
ATOM 3114 N N . VAL B 1 23 ? 4.949 11.195 -15.648 1 98.69 23 VAL B N 1
ATOM 3115 C CA . VAL B 1 23 ? 3.797 11.578 -14.844 1 98.69 23 VAL B CA 1
ATOM 3116 C C . VAL B 1 23 ? 4.262 12.062 -13.477 1 98.69 23 VAL B C 1
ATOM 3118 O O . VAL B 1 23 ? 3.762 13.062 -12.961 1 98.69 23 VAL B O 1
ATOM 3121 N N . ALA B 1 24 ? 5.238 11.367 -12.867 1 98.56 24 ALA B N 1
ATOM 3122 C CA . ALA B 1 24 ? 5.758 11.734 -11.555 1 98.56 24 ALA B CA 1
ATOM 3123 C C . ALA B 1 24 ? 6.352 13.141 -11.578 1 98.56 24 ALA B C 1
ATOM 3125 O O . ALA B 1 24 ? 6.254 13.875 -10.594 1 98.56 24 ALA B O 1
ATOM 3126 N N . SER B 1 25 ? 6.906 13.516 -12.688 1 97.81 25 SER B N 1
ATOM 3127 C CA . SER B 1 25 ? 7.609 14.789 -12.805 1 97.81 25 SER B CA 1
ATOM 3128 C C . SER B 1 25 ? 6.656 15.914 -13.203 1 97.81 25 SER B C 1
ATOM 3130 O O . SER B 1 25 ? 6.727 17.016 -12.656 1 97.81 25 SER B O 1
ATOM 3132 N N . GLN B 1 26 ? 5.664 15.594 -14.031 1 97.19 26 GLN B N 1
ATOM 3133 C CA . GLN B 1 26 ? 4.879 16.641 -14.664 1 97.19 26 GLN B CA 1
ATOM 3134 C C . GLN B 1 26 ? 3.521 16.797 -13.992 1 97.19 26 GLN B C 1
ATOM 3136 O O . GLN B 1 26 ? 2.902 17.859 -14.07 1 97.19 26 GLN B O 1
ATOM 3141 N N . TYR B 1 27 ? 3.035 15.812 -13.375 1 97.38 27 TYR B N 1
ATOM 3142 C CA . TYR B 1 27 ? 1.714 15.805 -12.75 1 97.38 27 TYR B CA 1
ATOM 3143 C C . TYR B 1 27 ? 1.807 15.469 -11.273 1 97.38 27 TYR B C 1
ATOM 3145 O O . TYR B 1 27 ? 1.112 14.578 -10.781 1 97.38 27 TYR B O 1
ATOM 3153 N N . PHE B 1 28 ? 2.596 16.281 -10.547 1 95 28 PHE B N 1
ATOM 3154 C CA . PHE B 1 28 ? 2.955 15.93 -9.18 1 95 28 PHE B CA 1
ATOM 3155 C C . PHE B 1 28 ? 1.889 16.391 -8.195 1 95 28 PHE B C 1
ATOM 3157 O O . PHE B 1 28 ? 1.884 15.984 -7.035 1 95 28 PHE B O 1
ATOM 3164 N N . GLY B 1 29 ? 0.914 17.219 -8.609 1 96 29 GLY B N 1
ATOM 3165 C CA . GLY B 1 29 ? -0.08 17.75 -7.691 1 96 29 GLY B CA 1
ATOM 3166 C C . GLY B 1 29 ? -0.909 16.672 -7.02 1 96 29 GLY B C 1
ATOM 3167 O O . GLY B 1 29 ? -1.118 15.594 -7.59 1 96 29 GLY B O 1
ATOM 3168 N N . ASN B 1 30 ? -1.338 16.938 -5.82 1 96.25 30 ASN B N 1
ATOM 3169 C CA . ASN B 1 30 ? -2.266 16.062 -5.117 1 96.25 30 ASN B CA 1
ATOM 3170 C C . ASN B 1 30 ? -3.65 16.078 -5.758 1 96.25 30 ASN B C 1
ATOM 3172 O O . ASN B 1 30 ? -4.277 17.141 -5.855 1 96.25 30 ASN B O 1
ATOM 3176 N N . PRO B 1 31 ? -4.16 14.914 -6.117 1 96.88 31 PRO B N 1
ATOM 3177 C CA . PRO B 1 31 ? -5.477 14.898 -6.766 1 96.88 31 PRO B CA 1
ATOM 3178 C C . PRO B 1 31 ? -6.562 15.539 -5.902 1 96.88 31 PRO B C 1
ATOM 3180 O O . PRO B 1 31 ? -7.602 15.953 -6.422 1 96.88 31 PRO B O 1
ATOM 3183 N N . SER B 1 32 ? -6.348 15.617 -4.613 1 93.38 32 SER B N 1
ATOM 3184 C CA . SER B 1 32 ? -7.344 16.141 -3.691 1 93.38 32 SER B CA 1
ATOM 3185 C C . SER B 1 32 ? -7.23 17.656 -3.568 1 93.38 32 SER B C 1
ATOM 3187 O O . SER B 1 32 ? -8.078 18.312 -2.939 1 93.38 32 SER B O 1
ATOM 3189 N N . SER B 1 33 ? -6.172 18.25 -4.105 1 92.88 33 SER B N 1
ATOM 3190 C CA . SER B 1 33 ? -6.02 19.688 -4.055 1 92.88 33 SER B CA 1
ATOM 3191 C C . SER B 1 33 ? -6.984 20.391 -5.012 1 92.88 33 SER B C 1
ATOM 3193 O O . SER B 1 33 ? -7.219 19.906 -6.121 1 92.88 33 SER B O 1
ATOM 3195 N N . LEU B 1 34 ? -7.473 21.547 -4.656 1 89.62 34 LEU B N 1
ATOM 3196 C CA . LEU B 1 34 ? -8.523 22.234 -5.398 1 89.62 34 LEU B CA 1
ATOM 3197 C C . LEU B 1 34 ? -7.934 23.062 -6.539 1 89.62 34 LEU B C 1
ATOM 3199 O O . LEU B 1 34 ? -8.648 23.422 -7.473 1 89.62 34 LEU B O 1
ATOM 3203 N N . HIS B 1 35 ? -6.691 23.359 -6.449 1 92.12 35 HIS B N 1
ATOM 3204 C CA . HIS B 1 35 ? -6.078 24.172 -7.5 1 92.12 35 HIS B CA 1
ATOM 3205 C C . HIS B 1 35 ? -5.809 23.344 -8.75 1 92.12 35 HIS B C 1
ATOM 3207 O O . HIS B 1 35 ? -5.941 22.109 -8.727 1 92.12 35 HIS B O 1
ATOM 3213 N N . HIS B 1 36 ? -5.348 23.891 -9.789 1 93.31 36 HIS B N 1
ATOM 3214 C CA . HIS B 1 36 ? -5.289 23.312 -11.117 1 93.31 36 HIS B CA 1
ATOM 3215 C C . HIS B 1 36 ? -4.289 22.156 -11.172 1 93.31 36 HIS B C 1
ATOM 3217 O O . HIS B 1 36 ? -4.492 21.172 -11.891 1 93.31 36 HIS B O 1
ATOM 3223 N N . LEU B 1 37 ? -3.219 22.234 -10.43 1 94.81 37 LEU B N 1
ATOM 3224 C CA . LEU B 1 37 ? -2.248 21.156 -10.414 1 94.81 37 LEU B CA 1
ATOM 3225 C C . LEU B 1 37 ? -2.881 19.875 -9.883 1 94.81 37 LEU B C 1
ATOM 3227 O O . LEU B 1 37 ? -2.641 18.781 -10.422 1 94.81 37 LEU B O 1
ATOM 3231 N N . GLY B 1 38 ? -3.688 19.984 -8.852 1 95.44 38 GLY B N 1
ATOM 3232 C CA . GLY B 1 38 ? -4.449 18.844 -8.352 1 95.44 38 GLY B CA 1
ATOM 3233 C C . GLY B 1 38 ? -5.484 18.344 -9.336 1 95.44 38 GLY B C 1
ATOM 3234 O O . GLY B 1 38 ? -5.648 17.125 -9.508 1 95.44 38 GLY B O 1
ATOM 3235 N N . GLY B 1 39 ? -6.133 19.297 -9.945 1 96.19 39 GLY B N 1
ATOM 3236 C CA . GLY B 1 39 ? -7.133 18.938 -10.938 1 96.19 39 GLY B CA 1
ATOM 3237 C C . GLY B 1 39 ? -6.57 18.125 -12.086 1 96.19 39 GLY B C 1
ATOM 3238 O O . GLY B 1 39 ? -7.191 17.156 -12.539 1 96.19 39 GLY B O 1
ATOM 3239 N N . LYS B 1 40 ? -5.418 18.516 -12.562 1 97.25 40 LYS B N 1
ATOM 3240 C CA . LYS B 1 40 ? -4.766 17.797 -13.656 1 97.25 40 LYS B CA 1
ATOM 3241 C C . LYS B 1 40 ? -4.406 16.375 -13.234 1 97.25 40 LYS B C 1
ATOM 3243 O O . LYS B 1 40 ? -4.586 15.422 -14.008 1 97.25 40 LYS B O 1
ATOM 3248 N N . ALA B 1 41 ? -3.893 16.266 -12.07 1 97.88 41 ALA B N 1
ATOM 3249 C CA . ALA B 1 41 ? -3.566 14.938 -11.531 1 97.88 41 ALA B CA 1
ATOM 3250 C C . ALA B 1 41 ? -4.82 14.086 -11.367 1 97.88 41 ALA B C 1
ATOM 3252 O O . ALA B 1 41 ? -4.812 12.898 -11.68 1 97.88 41 ALA B O 1
ATOM 3253 N N . ALA B 1 42 ? -5.879 14.695 -10.883 1 98 42 ALA B N 1
ATOM 3254 C CA . ALA B 1 42 ? -7.148 13.992 -10.703 1 98 42 ALA B CA 1
ATOM 3255 C C . ALA B 1 42 ? -7.691 13.508 -12.047 1 98 42 ALA B C 1
ATOM 3257 O O . ALA B 1 42 ? -8.242 12.406 -12.133 1 98 42 ALA B O 1
ATOM 3258 N N . GLN B 1 43 ? -7.559 14.32 -13.047 1 98.25 43 GLN B N 1
ATOM 3259 C CA . GLN B 1 43 ? -8.016 13.953 -14.383 1 98.25 43 GLN B CA 1
ATOM 3260 C C . GLN B 1 43 ? -7.25 12.742 -14.906 1 98.25 43 GLN B C 1
ATOM 3262 O O . GLN B 1 43 ? -7.84 11.836 -15.492 1 98.25 43 GLN B O 1
ATOM 3267 N N . LEU B 1 44 ? -5.988 12.742 -14.695 1 98.44 44 LEU B N 1
ATOM 3268 C CA . LEU B 1 44 ? -5.16 11.617 -15.117 1 98.44 44 LEU B CA 1
ATOM 3269 C C . LEU B 1 44 ? -5.543 10.344 -14.367 1 98.44 44 LEU B C 1
ATOM 3271 O O . LEU B 1 44 ? -5.547 9.258 -14.945 1 98.44 44 LEU B O 1
ATOM 3275 N N . LEU B 1 45 ? -5.773 10.508 -13.117 1 98.62 45 LEU B N 1
ATOM 3276 C CA . LEU B 1 45 ? -6.223 9.391 -12.289 1 98.62 45 LEU B CA 1
ATOM 3277 C C . LEU B 1 45 ? -7.512 8.789 -12.844 1 98.62 45 LEU B C 1
ATOM 3279 O O . LEU B 1 45 ? -7.637 7.57 -12.961 1 98.62 45 LEU B O 1
ATOM 3283 N N . GLU B 1 46 ? -8.438 9.602 -13.188 1 98.62 46 GLU B N 1
ATOM 3284 C CA . GLU B 1 46 ? -9.719 9.148 -13.711 1 98.62 46 GLU B CA 1
ATOM 3285 C C . GLU B 1 46 ? -9.555 8.5 -15.086 1 98.62 46 GLU B C 1
ATOM 3287 O O . GLU B 1 46 ? -10.25 7.539 -15.406 1 98.62 46 GLU B O 1
ATOM 3292 N N . GLN B 1 47 ? -8.688 9.039 -15.875 1 98.81 47 GLN B N 1
ATOM 3293 C CA . GLN B 1 47 ? -8.406 8.438 -17.172 1 98.81 47 GLN B CA 1
ATOM 3294 C C . GLN B 1 47 ? -7.809 7.039 -17.016 1 98.81 47 GLN B C 1
ATOM 3296 O O . GLN B 1 47 ? -8.18 6.113 -17.734 1 98.81 47 GLN B O 1
ATOM 3301 N N . ALA B 1 48 ? -6.898 6.941 -16.109 1 98.88 48 ALA B N 1
ATOM 3302 C CA . ALA B 1 48 ? -6.316 5.633 -15.82 1 98.88 48 ALA B CA 1
ATOM 3303 C C . ALA B 1 48 ? -7.379 4.648 -15.344 1 98.88 48 ALA B C 1
ATOM 3305 O O . ALA B 1 48 ? -7.363 3.475 -15.711 1 98.88 48 ALA B O 1
ATOM 3306 N N . ARG B 1 49 ? -8.266 5.125 -14.484 1 98.88 49 ARG B N 1
ATOM 3307 C CA . ARG B 1 49 ? -9.359 4.301 -13.977 1 98.88 49 ARG B CA 1
ATOM 3308 C C . ARG B 1 49 ? -10.242 3.799 -15.117 1 98.88 49 ARG B C 1
ATOM 3310 O O . ARG B 1 49 ? -10.656 2.637 -15.125 1 98.88 49 ARG B O 1
ATOM 3317 N N . LYS B 1 50 ? -10.523 4.629 -16.062 1 98.88 50 LYS B N 1
ATOM 3318 C CA . LYS B 1 50 ? -11.328 4.262 -17.234 1 98.88 50 LYS B CA 1
ATOM 3319 C C . LYS B 1 50 ? -10.625 3.189 -18.062 1 98.88 50 LYS B C 1
ATOM 3321 O O . LYS B 1 50 ? -11.266 2.24 -18.516 1 98.88 50 LYS B O 1
ATOM 3326 N N . VAL B 1 51 ? -9.359 3.363 -18.25 1 98.94 51 VAL B N 1
ATOM 3327 C CA . VAL B 1 51 ? -8.586 2.389 -19.016 1 98.94 51 VAL B CA 1
ATOM 3328 C C . VAL B 1 51 ? -8.633 1.032 -18.328 1 98.94 51 VAL B C 1
ATOM 3330 O O . VAL B 1 51 ? -8.875 0.006 -18.953 1 98.94 51 VAL B O 1
ATOM 3333 N N . ALA B 1 52 ? -8.406 1.035 -17.016 1 98.88 52 ALA B N 1
ATOM 3334 C CA . ALA B 1 52 ? -8.438 -0.205 -16.234 1 98.88 52 ALA B CA 1
ATOM 3335 C C . ALA B 1 52 ? -9.812 -0.867 -16.328 1 98.88 52 ALA B C 1
ATOM 3337 O O . ALA B 1 52 ? -9.906 -2.082 -16.516 1 98.88 52 ALA B O 1
ATOM 3338 N N . ALA B 1 53 ? -10.836 -0.084 -16.172 1 98.88 53 ALA B N 1
ATOM 3339 C CA . ALA B 1 53 ? -12.203 -0.581 -16.25 1 98.88 53 ALA B CA 1
ATOM 3340 C C . ALA B 1 53 ? -12.484 -1.2 -17.625 1 98.88 53 ALA B C 1
ATOM 3342 O O . ALA B 1 53 ? -13.086 -2.275 -17.703 1 98.88 53 ALA B O 1
ATOM 3343 N N . ASP B 1 54 ? -12.062 -0.524 -18.656 1 98.69 54 ASP B N 1
ATOM 3344 C CA . ASP B 1 54 ? -12.25 -1.023 -20.016 1 98.69 54 ASP B CA 1
ATOM 3345 C C . ASP B 1 54 ? -11.547 -2.367 -20.203 1 98.69 54 ASP B C 1
ATOM 3347 O O . ASP B 1 54 ? -12.086 -3.266 -20.844 1 98.69 54 ASP B O 1
ATOM 3351 N N . CYS B 1 55 ? -10.398 -2.492 -19.641 1 98.75 55 CYS B N 1
ATOM 3352 C CA . CYS B 1 55 ? -9.609 -3.713 -19.781 1 98.75 55 CYS B CA 1
ATOM 3353 C C . CYS B 1 55 ? -10.32 -4.895 -19.125 1 98.75 55 CYS B C 1
ATOM 3355 O O . CYS B 1 55 ? -10.133 -6.039 -19.547 1 98.75 55 CYS B O 1
ATOM 3357 N N . LEU B 1 56 ? -11.188 -4.637 -18.141 1 98.62 56 LEU B N 1
ATOM 3358 C CA . LEU B 1 56 ? -11.883 -5.695 -17.422 1 98.62 56 LEU B CA 1
ATOM 3359 C C . LEU B 1 56 ? -13.352 -5.758 -17.812 1 98.62 56 LEU B C 1
ATOM 3361 O O . LEU B 1 56 ? -14.102 -6.594 -17.312 1 98.62 56 LEU B O 1
ATOM 3365 N N . ASP B 1 57 ? -13.781 -4.859 -18.688 1 98.12 57 ASP B N 1
ATOM 3366 C CA . ASP B 1 57 ? -15.164 -4.754 -19.141 1 98.12 57 ASP B CA 1
ATOM 3367 C C . ASP B 1 57 ? -16.109 -4.5 -17.969 1 98.12 57 ASP B C 1
ATOM 3369 O O . ASP B 1 57 ? -17.094 -5.223 -17.781 1 98.12 57 ASP B O 1
ATOM 3373 N N . VAL B 1 58 ? -15.742 -3.506 -17.125 1 98.56 58 VAL B N 1
ATOM 3374 C CA . VAL B 1 58 ? -16.547 -3.09 -15.992 1 98.56 58 VAL B CA 1
ATOM 3375 C C . VAL B 1 58 ? -16.656 -1.567 -15.961 1 98.56 58 VAL B C 1
ATOM 3377 O O . VAL B 1 58 ? -16.219 -0.889 -16.891 1 98.56 58 VAL B O 1
ATOM 3380 N N . GLN B 1 59 ? -17.266 -0.97 -14.938 1 98.56 59 GLN B N 1
ATOM 3381 C CA . GLN B 1 59 ? -17.438 0.474 -14.82 1 98.56 59 GLN B CA 1
ATOM 3382 C C . GLN B 1 59 ? -16.281 1.103 -14.039 1 98.56 59 GLN B C 1
ATOM 3384 O O . GLN B 1 59 ? -15.773 0.51 -13.086 1 98.56 59 GLN B O 1
ATOM 3389 N N . PRO B 1 60 ? -15.883 2.287 -14.43 1 98.75 60 PRO B N 1
ATOM 3390 C CA . PRO B 1 60 ? -14.773 2.947 -13.742 1 98.75 60 PRO B CA 1
ATOM 3391 C C . PRO B 1 60 ? -14.984 3.029 -12.227 1 98.75 60 PRO B C 1
ATOM 3393 O O . PRO B 1 60 ? -14.047 2.822 -11.453 1 98.75 60 PRO B O 1
ATOM 3396 N N . ALA B 1 61 ? -16.219 3.25 -11.773 1 98.38 61 ALA B N 1
ATOM 3397 C CA . ALA B 1 61 ? -16.531 3.406 -10.359 1 98.38 61 ALA B CA 1
ATOM 3398 C C . ALA B 1 61 ? -16.266 2.111 -9.594 1 98.38 61 ALA B C 1
ATOM 3400 O O . ALA B 1 61 ? -16.172 2.115 -8.359 1 98.38 61 ALA B O 1
ATOM 3401 N N . GLU B 1 62 ? -16.062 1.002 -10.312 1 98.81 62 GLU B N 1
ATOM 3402 C CA . GLU B 1 62 ? -15.867 -0.31 -9.703 1 98.81 62 GLU B CA 1
ATOM 3403 C C . GLU B 1 62 ? -14.383 -0.617 -9.523 1 98.81 62 GLU B C 1
ATOM 3405 O O . GLU B 1 62 ? -14.023 -1.656 -8.969 1 98.81 62 GLU B O 1
ATOM 3410 N N . ILE B 1 63 ? -13.562 0.308 -9.977 1 98.94 63 ILE B N 1
ATOM 3411 C CA . ILE B 1 63 ? -12.117 0.116 -9.906 1 98.94 63 ILE B CA 1
ATOM 3412 C C . ILE B 1 63 ? -11.555 0.879 -8.703 1 98.94 63 ILE B C 1
ATOM 3414 O O . ILE B 1 63 ? -11.695 2.102 -8.617 1 98.94 63 ILE B O 1
ATOM 3418 N N . ILE B 1 64 ? -10.891 0.15 -7.77 1 98.94 64 ILE B N 1
ATOM 3419 C CA . ILE B 1 64 ? -10.18 0.739 -6.637 1 98.94 64 ILE B CA 1
ATOM 3420 C C . ILE B 1 64 ? -8.688 0.432 -6.742 1 98.94 64 ILE B C 1
ATOM 3422 O O . ILE B 1 64 ? -8.297 -0.734 -6.812 1 98.94 64 ILE B O 1
ATOM 3426 N N . PHE B 1 65 ? -7.883 1.456 -6.75 1 98.94 65 PHE B N 1
ATOM 3427 C CA . PHE B 1 65 ? -6.445 1.25 -6.867 1 98.94 65 PHE B CA 1
ATOM 3428 C C . PHE B 1 65 ? -5.828 0.945 -5.508 1 98.94 65 PHE B C 1
ATOM 3430 O O . PHE B 1 65 ? -6.215 1.537 -4.496 1 98.94 65 PHE B O 1
ATOM 3437 N N . THR B 1 66 ? -4.945 -0.041 -5.453 1 98.88 66 THR B N 1
ATOM 3438 C CA . THR B 1 66 ? -4.227 -0.467 -4.258 1 98.88 66 THR B CA 1
ATOM 3439 C C . THR B 1 66 ? -2.725 -0.518 -4.516 1 98.88 66 THR B C 1
ATOM 3441 O O . THR B 1 66 ? -2.258 -0.097 -5.578 1 98.88 66 THR B O 1
ATOM 3444 N N . SER B 1 67 ? -1.977 -0.987 -3.541 1 98.81 67 SER B N 1
ATOM 3445 C CA . SER B 1 67 ? -0.526 -1.011 -3.693 1 98.81 67 SER B CA 1
ATOM 3446 C C . SER B 1 67 ? -0.045 -2.367 -4.199 1 98.81 67 SER B C 1
ATOM 3448 O O . SER B 1 67 ? 1.16 -2.6 -4.316 1 98.81 67 SER B O 1
ATOM 3450 N N . GLY B 1 68 ? -0.94 -3.318 -4.504 1 98.75 68 GLY B N 1
ATOM 3451 C CA . GLY B 1 68 ? -0.546 -4.625 -5.004 1 98.75 68 GLY B CA 1
ATOM 3452 C C . GLY B 1 68 ? -1.599 -5.695 -4.77 1 98.75 68 GLY B C 1
ATOM 3453 O O . GLY B 1 68 ? -2.609 -5.445 -4.109 1 98.75 68 GLY B O 1
ATOM 3454 N N . GLY B 1 69 ? -1.334 -6.855 -5.281 1 98.81 69 GLY B N 1
ATOM 3455 C CA . GLY B 1 69 ? -2.268 -7.965 -5.172 1 98.81 69 GLY B CA 1
ATOM 3456 C C . GLY B 1 69 ? -2.506 -8.406 -3.74 1 98.81 69 GLY B C 1
ATOM 3457 O O . GLY B 1 69 ? -3.635 -8.727 -3.363 1 98.81 69 GLY B O 1
ATOM 3458 N N . THR B 1 70 ? -1.438 -8.43 -2.91 1 98.88 70 THR B N 1
ATOM 3459 C CA . THR B 1 70 ? -1.567 -8.836 -1.515 1 98.88 70 THR B CA 1
ATOM 3460 C C . THR B 1 70 ? -2.494 -7.883 -0.759 1 98.88 70 THR B C 1
ATOM 3462 O O . THR B 1 70 ? -3.381 -8.328 -0.026 1 98.88 70 THR B O 1
ATOM 3465 N N . GLU B 1 71 ? -2.336 -6.605 -0.971 1 98.94 71 GLU B N 1
ATOM 3466 C CA . GLU B 1 71 ? -3.242 -5.648 -0.343 1 98.94 71 GLU B CA 1
ATOM 3467 C C . GLU B 1 71 ? -4.672 -5.836 -0.84 1 98.94 71 GLU B C 1
ATOM 3469 O O . GLU B 1 71 ? -5.621 -5.777 -0.055 1 98.94 71 GLU B O 1
ATOM 3474 N N . SER B 1 72 ? -4.84 -6.004 -2.125 1 98.94 72 SER B N 1
ATOM 3475 C CA . SER B 1 72 ? -6.164 -6.188 -2.703 1 98.94 72 SER B CA 1
ATOM 3476 C C . SER B 1 72 ? -6.871 -7.398 -2.104 1 98.94 72 SER B C 1
ATOM 3478 O O . SER B 1 72 ? -8.055 -7.332 -1.766 1 98.94 72 SER B O 1
ATOM 3480 N N . ASN B 1 73 ? -6.133 -8.523 -1.984 1 98.94 73 ASN B N 1
ATOM 3481 C CA . ASN B 1 73 ? -6.699 -9.727 -1.38 1 98.94 73 ASN B CA 1
ATOM 3482 C C . ASN B 1 73 ? -7.109 -9.484 0.069 1 98.94 73 ASN B C 1
ATOM 3484 O O . ASN B 1 73 ? -8.211 -9.867 0.478 1 98.94 73 ASN B O 1
ATOM 3488 N N . ASN B 1 74 ? -6.199 -8.867 0.845 1 98.94 74 ASN B N 1
ATOM 3489 C CA . ASN B 1 74 ? -6.523 -8.562 2.232 1 98.94 74 ASN B CA 1
ATOM 3490 C C . ASN B 1 74 ? -7.75 -7.656 2.336 1 98.94 74 ASN B C 1
ATOM 3492 O O . ASN B 1 74 ? -8.633 -7.898 3.156 1 98.94 74 ASN B O 1
ATOM 3496 N N . ALA B 1 75 ? -7.746 -6.586 1.504 1 98.94 75 ALA B N 1
ATOM 3497 C CA . ALA B 1 75 ? -8.852 -5.637 1.521 1 98.94 75 ALA B CA 1
ATOM 3498 C C . ALA B 1 75 ? -10.18 -6.328 1.206 1 98.94 75 ALA B C 1
ATOM 3500 O O . ALA B 1 75 ? -11.203 -6.039 1.829 1 98.94 75 ALA B O 1
ATOM 3501 N N . ALA B 1 76 ? -10.172 -7.227 0.242 1 98.94 76 ALA B N 1
ATOM 3502 C CA . ALA B 1 76 ? -11.391 -7.93 -0.157 1 98.94 76 ALA B CA 1
ATOM 3503 C C . ALA B 1 76 ? -11.898 -8.828 0.968 1 98.94 76 ALA B C 1
ATOM 3505 O O . ALA B 1 76 ? -13.055 -8.727 1.376 1 98.94 76 ALA B O 1
ATOM 3506 N N . LEU B 1 77 ? -11.016 -9.695 1.473 1 98.94 77 LEU B N 1
ATOM 3507 C CA . LEU B 1 77 ? -11.438 -10.711 2.436 1 98.94 77 LEU B CA 1
ATOM 3508 C C . LEU B 1 77 ? -11.797 -10.07 3.771 1 98.94 77 LEU B C 1
ATOM 3510 O O . LEU B 1 77 ? -12.891 -10.312 4.301 1 98.94 77 LEU B O 1
ATOM 3514 N N . LYS B 1 78 ? -10.93 -9.25 4.305 1 98.94 78 LYS B N 1
ATOM 3515 C CA . LYS B 1 78 ? -11.195 -8.609 5.586 1 98.94 78 LYS B CA 1
ATOM 3516 C C . LYS B 1 78 ? -12.336 -7.605 5.469 1 98.94 78 LYS B C 1
ATOM 3518 O O . LYS B 1 78 ? -13.117 -7.43 6.41 1 98.94 78 LYS B O 1
ATOM 3523 N N . GLY B 1 79 ? -12.367 -6.914 4.324 1 98.88 79 GLY B N 1
ATOM 3524 C CA . GLY B 1 79 ? -13.453 -5.965 4.098 1 98.88 79 GLY B CA 1
ATOM 3525 C C . GLY B 1 79 ? -14.828 -6.602 4.164 1 98.88 79 GLY B C 1
ATOM 3526 O O . GLY B 1 79 ? -15.727 -6.078 4.824 1 98.88 79 GLY B O 1
ATOM 3527 N N . VAL B 1 80 ? -14.992 -7.73 3.457 1 98.88 80 VAL B N 1
ATOM 3528 C CA . VAL B 1 80 ? -16.266 -8.438 3.49 1 98.88 80 VAL B CA 1
ATOM 3529 C C . VAL B 1 80 ? -16.531 -8.977 4.895 1 98.88 80 VAL B C 1
ATOM 3531 O O . VAL B 1 80 ? -17.641 -8.828 5.426 1 98.88 80 VAL B O 1
ATOM 3534 N N . ALA B 1 81 ? -15.531 -9.625 5.504 1 98.81 81 ALA B N 1
ATOM 3535 C CA . ALA B 1 81 ? -15.68 -10.242 6.82 1 98.81 81 ALA B CA 1
ATOM 3536 C C . ALA B 1 81 ? -16.188 -9.234 7.848 1 98.81 81 ALA B C 1
ATOM 3538 O O . ALA B 1 81 ? -17.141 -9.5 8.57 1 98.81 81 ALA B O 1
ATOM 3539 N N . LEU B 1 82 ? -15.562 -8.055 7.863 1 98.38 82 LEU B N 1
ATOM 3540 C CA . LEU B 1 82 ? -15.906 -7.051 8.867 1 98.38 82 LEU B CA 1
ATOM 3541 C C . LEU B 1 82 ? -17.234 -6.387 8.531 1 98.38 82 LEU B C 1
ATOM 3543 O O . LEU B 1 82 ? -18.062 -6.137 9.43 1 98.38 82 LEU B O 1
ATOM 3547 N N . GLN B 1 83 ? -17.422 -6.102 7.281 1 98.38 83 GLN B N 1
ATOM 3548 C CA . GLN B 1 83 ? -18.625 -5.391 6.852 1 98.38 83 GLN B CA 1
ATOM 3549 C C . GLN B 1 83 ? -19.891 -6.211 7.145 1 98.38 83 GLN B C 1
ATOM 3551 O O . GLN B 1 83 ? -20.922 -5.652 7.504 1 98.38 83 GLN B O 1
ATOM 3556 N N . TYR B 1 84 ? -19.766 -7.516 7.004 1 98.38 84 TYR B N 1
ATOM 3557 C CA . TYR B 1 84 ? -20.953 -8.352 7.062 1 98.38 84 TYR B CA 1
ATOM 3558 C C . TYR B 1 84 ? -20.891 -9.32 8.234 1 98.38 84 TYR B C 1
ATOM 3560 O O . TYR B 1 84 ? -21.484 -10.398 8.195 1 98.38 84 TYR B O 1
ATOM 3568 N N . ARG B 1 85 ? -20.141 -8.977 9.258 1 96.75 85 ARG B N 1
ATOM 3569 C CA . ARG B 1 85 ? -19.891 -9.836 10.406 1 96.75 85 ARG B CA 1
ATOM 3570 C C . ARG B 1 85 ? -21.203 -10.18 11.125 1 96.75 85 ARG B C 1
ATOM 3572 O O . ARG B 1 85 ? -21.297 -11.227 11.766 1 96.75 85 ARG B O 1
ATOM 3579 N N . ALA B 1 86 ? -22.219 -9.375 11.016 1 97 86 ALA B N 1
ATOM 3580 C CA . ALA B 1 86 ? -23.5 -9.617 11.664 1 97 86 ALA B CA 1
ATOM 3581 C C . ALA B 1 86 ? -24.312 -10.648 10.891 1 97 86 ALA B C 1
ATOM 3583 O O . ALA B 1 86 ? -25.188 -11.32 11.461 1 97 86 ALA B O 1
ATOM 3584 N N . ARG B 1 87 ? -24.047 -10.812 9.594 1 97.44 87 ARG B N 1
ATOM 3585 C CA . ARG B 1 87 ? -24.781 -11.742 8.742 1 97.44 87 ARG B CA 1
ATOM 3586 C C . ARG B 1 87 ? -24.25 -13.164 8.906 1 97.44 87 ARG B C 1
ATOM 3588 O O . ARG B 1 87 ? -25.016 -14.125 8.844 1 97.44 87 ARG B O 1
ATOM 3595 N N . GLY B 1 88 ? -22.984 -13.305 9.016 1 97.94 88 GLY B N 1
ATOM 3596 C CA . GLY B 1 88 ? -22.344 -14.602 9.164 1 97.94 88 GLY B CA 1
ATOM 3597 C C . GLY B 1 88 ? -20.844 -14.516 9.312 1 97.94 88 GLY B C 1
ATOM 3598 O O . GLY B 1 88 ? -20.234 -13.477 9.016 1 97.94 88 GLY B O 1
ATOM 3599 N N . LYS B 1 89 ? -20.312 -15.594 9.773 1 98.44 89 LYS B N 1
ATOM 3600 C CA . LYS B 1 89 ? -18.859 -15.617 10.016 1 98.44 89 LYS B CA 1
ATOM 3601 C C . LYS B 1 89 ? -18.219 -16.844 9.383 1 98.44 89 LYS B C 1
ATOM 3603 O O . LYS B 1 89 ? -17.234 -17.375 9.906 1 98.44 89 LYS B O 1
ATOM 3608 N N . HIS B 1 90 ? -18.828 -17.344 8.281 1 98.94 90 HIS B N 1
ATOM 3609 C CA . HIS B 1 90 ? -18.25 -18.484 7.574 1 98.94 90 HIS B CA 1
ATOM 3610 C C . HIS B 1 90 ? -17.703 -18.078 6.211 1 98.94 90 HIS B C 1
ATOM 3612 O O . HIS B 1 90 ? -18.359 -17.344 5.473 1 98.94 90 HIS B O 1
ATOM 3618 N N . ILE B 1 91 ? -16.484 -18.5 5.887 1 98.94 91 ILE B N 1
ATOM 3619 C CA . ILE B 1 91 ? -15.805 -18.234 4.629 1 98.94 91 ILE B CA 1
ATOM 3620 C C . ILE B 1 91 ? -15.383 -19.547 3.984 1 98.94 91 ILE B C 1
ATOM 3622 O O . ILE B 1 91 ? -14.938 -20.469 4.676 1 98.94 91 ILE B O 1
ATOM 3626 N N . VAL B 1 92 ? -15.523 -19.688 2.684 1 98.94 92 VAL B N 1
ATOM 3627 C CA . VAL B 1 92 ? -15.055 -20.828 1.916 1 98.94 92 VAL B CA 1
ATOM 3628 C C . VAL B 1 92 ? -13.898 -20.422 1.012 1 98.94 92 VAL B C 1
ATOM 3630 O O . VAL B 1 92 ? -13.984 -19.406 0.302 1 98.94 92 VAL B O 1
ATOM 3633 N N . THR B 1 93 ? -12.836 -21.078 1.09 1 98.94 93 THR B N 1
ATOM 3634 C CA . THR B 1 93 ? -11.688 -20.875 0.214 1 98.94 93 THR B CA 1
ATOM 3635 C C . THR B 1 93 ? -11.078 -22.219 -0.177 1 98.94 93 THR B C 1
ATOM 3637 O O . THR B 1 93 ? -11.727 -23.266 -0.056 1 98.94 93 THR B O 1
ATOM 3640 N N . SER B 1 94 ? -9.953 -22.219 -0.837 1 98.81 94 SER B N 1
ATOM 3641 C CA . SER B 1 94 ? -9.328 -23.484 -1.229 1 98.81 94 SER B CA 1
ATOM 3642 C C . SER B 1 94 ? -7.996 -23.688 -0.516 1 98.81 94 SER B C 1
ATOM 3644 O O . SER B 1 94 ? -7.383 -22.719 -0.051 1 98.81 94 SER B O 1
ATOM 3646 N N . SER B 1 95 ? -7.543 -24.891 -0.443 1 98.25 95 SER B N 1
ATOM 3647 C CA . SER B 1 95 ? -6.305 -25.25 0.236 1 98.25 95 SER B CA 1
ATOM 3648 C C . SER B 1 95 ? -5.082 -24.859 -0.591 1 98.25 95 SER B C 1
ATOM 3650 O O . SER B 1 95 ? -3.957 -24.875 -0.092 1 98.25 95 SER B O 1
ATOM 3652 N N . VAL B 1 96 ? -5.316 -24.359 -1.806 1 98.06 96 VAL B N 1
ATOM 3653 C CA . VAL B 1 96 ? -4.176 -24.125 -2.686 1 98.06 96 VAL B CA 1
ATOM 3654 C C . VAL B 1 96 ? -4.02 -22.625 -2.941 1 98.06 96 VAL B C 1
ATOM 3656 O O . VAL B 1 96 ? -3.324 -22.219 -3.873 1 98.06 96 VAL B O 1
ATOM 3659 N N . GLU B 1 97 ? -4.668 -21.828 -2.115 1 98.56 97 GLU B N 1
ATOM 3660 C CA . GLU B 1 97 ? -4.656 -20.391 -2.334 1 98.56 97 GLU B CA 1
ATOM 3661 C C . GLU B 1 97 ? -3.264 -19.812 -2.109 1 98.56 97 GLU B C 1
ATOM 3663 O O . GLU B 1 97 ? -2.451 -20.391 -1.387 1 98.56 97 GLU B O 1
ATOM 3668 N N . HIS B 1 98 ? -3.023 -18.703 -2.795 1 98.06 98 HIS B N 1
ATOM 3669 C CA . HIS B 1 98 ? -1.845 -17.891 -2.504 1 98.06 98 HIS B CA 1
ATOM 3670 C C . HIS B 1 98 ? -1.781 -17.516 -1.024 1 98.06 98 HIS B C 1
ATOM 3672 O O . HIS B 1 98 ? -2.816 -17.406 -0.365 1 98.06 98 HIS B O 1
ATOM 3678 N N . ALA B 1 99 ? -0.609 -17.297 -0.533 1 97.94 99 ALA B N 1
ATOM 3679 C CA . ALA B 1 99 ? -0.381 -16.984 0.875 1 97.94 99 ALA B CA 1
ATOM 3680 C C . ALA B 1 99 ? -1.207 -15.781 1.308 1 97.94 99 ALA B C 1
ATOM 3682 O O . ALA B 1 99 ? -1.67 -15.719 2.449 1 97.94 99 ALA B O 1
ATOM 3683 N N . SER B 1 100 ? -1.391 -14.781 0.449 1 98.62 100 SER B N 1
ATOM 3684 C CA . SER B 1 100 ? -2.094 -13.555 0.807 1 98.62 100 SER B CA 1
ATOM 3685 C C . SER B 1 100 ? -3.576 -13.82 1.055 1 98.62 100 SER B C 1
ATOM 3687 O O . SER B 1 100 ? -4.25 -13.023 1.715 1 98.62 100 SER B O 1
ATOM 3689 N N . VAL B 1 101 ? -4.113 -14.852 0.492 1 98.88 101 VAL B N 1
ATOM 3690 C CA . VAL B 1 101 ? -5.488 -15.25 0.786 1 98.88 101 VAL B CA 1
ATOM 3691 C C . VAL B 1 101 ? -5.5 -16.234 1.952 1 98.88 101 VAL B C 1
ATOM 3693 O O . VAL B 1 101 ? -6.258 -16.062 2.91 1 98.88 101 VAL B O 1
ATOM 3696 N N . TYR B 1 102 ? -4.617 -17.234 1.876 1 98.75 102 TYR B N 1
ATOM 3697 C CA . TYR B 1 102 ? -4.559 -18.297 2.869 1 98.75 102 TYR B CA 1
ATOM 3698 C C . TYR B 1 102 ? -4.285 -17.734 4.258 1 98.75 102 TYR B C 1
ATOM 3700 O O . TYR B 1 102 ? -5 -18.047 5.215 1 98.75 102 TYR B O 1
ATOM 3708 N N . GLU B 1 103 ? -3.268 -16.906 4.41 1 98.69 103 GLU B N 1
ATOM 3709 C CA . GLU B 1 103 ? -2.887 -16.359 5.707 1 98.69 103 GLU B CA 1
ATOM 3710 C C . GLU B 1 103 ? -3.924 -15.352 6.203 1 98.69 103 GLU B C 1
ATOM 3712 O O . GLU B 1 103 ? -4.141 -15.219 7.41 1 98.69 103 GLU B O 1
ATOM 3717 N N . THR B 1 104 ? -4.551 -14.617 5.297 1 98.88 104 THR B N 1
ATOM 3718 C CA . THR B 1 104 ? -5.645 -13.734 5.684 1 98.88 104 THR B CA 1
ATOM 3719 C C . THR B 1 104 ? -6.773 -14.523 6.332 1 98.88 104 THR B C 1
ATOM 3721 O O . THR B 1 104 ? -7.324 -14.109 7.355 1 98.88 104 THR B O 1
ATOM 3724 N N . CYS B 1 105 ? -7.117 -15.664 5.715 1 98.94 105 CYS B N 1
ATOM 3725 C CA . CYS B 1 105 ? -8.148 -16.516 6.285 1 98.94 105 CYS B CA 1
ATOM 3726 C C . CYS B 1 105 ? -7.738 -17.031 7.664 1 98.94 105 CYS B C 1
ATOM 3728 O O . CYS B 1 105 ? -8.555 -17.062 8.586 1 98.94 105 CYS B O 1
ATOM 3730 N N . LYS B 1 106 ? -6.457 -17.391 7.812 1 98.81 106 LYS B N 1
ATOM 3731 C CA . LYS B 1 106 ? -5.965 -17.828 9.117 1 98.81 106 LYS B CA 1
ATOM 3732 C C . LYS B 1 106 ? -6.105 -16.719 10.156 1 98.81 106 LYS B C 1
ATOM 3734 O O . LYS B 1 106 ? -6.484 -16.984 11.297 1 98.81 106 LYS B O 1
ATOM 3739 N N . GLN B 1 107 ? -5.801 -15.516 9.805 1 98.62 107 GLN B N 1
ATOM 3740 C CA . GLN B 1 107 ? -5.949 -14.375 10.703 1 98.62 107 GLN B CA 1
ATOM 3741 C C . GLN B 1 107 ? -7.414 -14.156 11.078 1 98.62 107 GLN B C 1
ATOM 3743 O O . GLN B 1 107 ? -7.723 -13.836 12.227 1 98.62 107 GLN B O 1
ATOM 3748 N N . LEU B 1 108 ? -8.281 -14.281 10.078 1 98.75 108 LEU B N 1
ATOM 3749 C CA . LEU B 1 108 ? -9.711 -14.133 10.344 1 98.75 108 LEU B CA 1
ATOM 3750 C C . LEU B 1 108 ? -10.203 -15.211 11.297 1 98.75 108 LEU B C 1
ATOM 3752 O O . LEU B 1 108 ? -11.078 -14.961 12.133 1 98.75 108 LEU B O 1
ATOM 3756 N N . GLU B 1 109 ? -9.633 -16.469 11.172 1 98.81 109 GLU B N 1
ATOM 3757 C CA . GLU B 1 109 ? -9.977 -17.516 12.133 1 98.81 109 GLU B CA 1
ATOM 3758 C C . GLU B 1 109 ? -9.617 -17.109 13.555 1 98.81 109 GLU B C 1
ATOM 3760 O O . GLU B 1 109 ? -10.375 -17.375 14.492 1 98.81 109 GLU B O 1
ATOM 3765 N N . GLU B 1 110 ? -8.508 -16.406 13.711 1 97.06 110 GLU B N 1
ATOM 3766 C CA . GLU B 1 110 ? -8.102 -15.906 15.023 1 97.06 110 GLU B CA 1
ATOM 3767 C C . GLU B 1 110 ? -9.094 -14.883 15.555 1 97.06 110 GLU B C 1
ATOM 3769 O O . GLU B 1 110 ? -9.18 -14.656 16.766 1 97.06 110 GLU B O 1
ATOM 3774 N N . LEU B 1 111 ? -9.852 -14.328 14.672 1 95.44 111 LEU B N 1
ATOM 3775 C CA . LEU B 1 111 ? -10.797 -13.281 15.055 1 95.44 111 LEU B CA 1
ATOM 3776 C C . LEU B 1 111 ? -12.211 -13.852 15.18 1 95.44 111 LEU B C 1
ATOM 3778 O O . LEU B 1 111 ? -13.18 -13.094 15.25 1 95.44 111 LEU B O 1
ATOM 3782 N N . GLY B 1 112 ? -12.344 -15.148 15.039 1 97.31 112 GLY B N 1
ATOM 3783 C CA . GLY B 1 112 ? -13.609 -15.789 15.359 1 97.31 112 GLY B CA 1
ATOM 3784 C C . GLY B 1 112 ? -14.367 -16.266 14.133 1 97.31 112 GLY B C 1
ATOM 3785 O O . GLY B 1 112 ? -15.5 -16.75 14.25 1 97.31 112 GLY B O 1
ATOM 3786 N N . TYR B 1 113 ? -13.789 -16.203 12.977 1 98.75 113 TYR B N 1
ATOM 3787 C CA . TYR B 1 113 ? -14.414 -16.719 11.773 1 98.75 113 TYR B CA 1
ATOM 3788 C C . TYR B 1 113 ? -14.117 -18.203 11.602 1 98.75 113 TYR B C 1
ATOM 3790 O O . TYR B 1 113 ? -13.141 -18.719 12.148 1 98.75 113 TYR B O 1
ATOM 3798 N N . GLU B 1 114 ? -14.984 -18.875 10.953 1 98.88 114 GLU B N 1
ATOM 3799 C CA . GLU B 1 114 ? -14.75 -20.25 10.523 1 98.88 114 GLU B CA 1
ATOM 3800 C C . GLU B 1 114 ? -14.469 -20.328 9.023 1 98.88 114 GLU B C 1
ATOM 3802 O O . GLU B 1 114 ? -15.18 -19.719 8.227 1 98.88 114 GLU B O 1
ATOM 3807 N N . VAL B 1 115 ? -13.445 -21.016 8.672 1 98.94 115 VAL B N 1
ATOM 3808 C CA . VAL B 1 115 ? -13.07 -21.094 7.27 1 98.94 115 VAL B CA 1
ATOM 3809 C C . VAL B 1 115 ? -13.07 -22.562 6.812 1 98.94 115 VAL B C 1
ATOM 3811 O O . VAL B 1 115 ? -12.5 -23.422 7.477 1 98.94 115 VAL B O 1
ATOM 3814 N N . THR B 1 116 ? -13.742 -22.859 5.738 1 98.94 116 THR B N 1
ATOM 3815 C CA . THR B 1 116 ? -13.641 -24.141 5.066 1 98.94 116 THR B CA 1
ATOM 3816 C C . THR B 1 116 ? -12.609 -24.078 3.939 1 98.94 116 THR B C 1
ATOM 3818 O O . THR B 1 116 ? -12.758 -23.297 2.998 1 98.94 116 THR B O 1
ATOM 3821 N N . TYR B 1 117 ? -11.633 -24.859 4.051 1 98.88 117 TYR B N 1
ATOM 3822 C CA . TYR B 1 117 ? -10.633 -25.016 2.998 1 98.88 117 TYR B CA 1
ATOM 3823 C C . TYR B 1 117 ? -10.961 -26.188 2.098 1 98.88 117 TYR B C 1
ATOM 3825 O O . TYR B 1 117 ? -10.789 -27.344 2.492 1 98.88 117 TYR B O 1
ATOM 3833 N N . LEU B 1 118 ? -11.312 -25.922 0.877 1 98.88 118 LEU B N 1
ATOM 3834 C CA . LEU B 1 118 ? -11.734 -26.969 -0.063 1 98.88 118 LEU B CA 1
ATOM 3835 C C . LEU B 1 118 ? -10.539 -27.797 -0.513 1 98.88 118 LEU B C 1
ATOM 3837 O O . LEU B 1 118 ? -9.453 -27.266 -0.742 1 98.88 118 LEU B O 1
ATOM 3841 N N . PRO B 1 119 ? -10.727 -29.094 -0.609 1 98.06 119 PRO B N 1
ATOM 3842 C CA . PRO B 1 119 ? -9.711 -29.922 -1.27 1 98.06 119 PRO B CA 1
ATOM 3843 C C . PRO B 1 119 ? -9.672 -29.719 -2.781 1 98.06 119 PRO B C 1
ATOM 3845 O O . PRO B 1 119 ? -10.523 -29.016 -3.334 1 98.06 119 PRO B O 1
ATOM 3848 N N . THR B 1 120 ? -8.688 -30.219 -3.381 1 98 120 THR B N 1
ATOM 3849 C CA . THR B 1 120 ? -8.555 -30.125 -4.832 1 98 120 THR B CA 1
ATOM 3850 C C . THR B 1 120 ? -8.273 -31.5 -5.434 1 98 120 THR B C 1
ATOM 3852 O O . THR B 1 120 ? -8.031 -32.469 -4.707 1 98 120 THR B O 1
ATOM 3855 N N . ASP B 1 121 ? -8.43 -31.625 -6.746 1 96 121 ASP B N 1
ATOM 3856 C CA . ASP B 1 121 ? -7.961 -32.812 -7.438 1 96 121 ASP B CA 1
ATOM 3857 C C . ASP B 1 121 ? -6.441 -32.812 -7.57 1 96 121 ASP B C 1
ATOM 3859 O O . ASP B 1 121 ? -5.762 -31.984 -6.969 1 96 121 ASP B O 1
ATOM 3863 N N . ALA B 1 122 ? -5.93 -33.688 -8.312 1 93.44 122 ALA B N 1
ATOM 3864 C CA . ALA B 1 122 ? -4.488 -33.906 -8.398 1 93.44 122 ALA B CA 1
ATOM 3865 C C . ALA B 1 122 ? -3.818 -32.75 -9.141 1 93.44 122 ALA B C 1
ATOM 3867 O O . ALA B 1 122 ? -2.602 -32.562 -9.055 1 93.44 122 ALA B O 1
ATOM 3868 N N . ASN B 1 123 ? -4.602 -31.969 -9.859 1 95.69 123 ASN B N 1
ATOM 3869 C CA . ASN B 1 123 ? -4.066 -30.812 -10.578 1 95.69 123 ASN B CA 1
ATOM 3870 C C . ASN B 1 123 ? -4.203 -29.531 -9.758 1 95.69 123 ASN B C 1
ATOM 3872 O O . ASN B 1 123 ? -3.836 -28.453 -10.219 1 95.69 123 ASN B O 1
ATOM 3876 N N . GLY B 1 124 ? -4.734 -29.641 -8.547 1 97.5 124 GLY B N 1
ATOM 3877 C CA . GLY B 1 124 ? -4.945 -28.453 -7.723 1 97.5 124 GLY B CA 1
ATOM 3878 C C . GLY B 1 124 ? -6.207 -27.703 -8.078 1 97.5 124 GLY B C 1
ATOM 3879 O O . GLY B 1 124 ? -6.312 -26.5 -7.82 1 97.5 124 GLY B O 1
ATOM 3880 N N . ARG B 1 125 ? -7.164 -28.344 -8.695 1 98.38 125 ARG B N 1
ATOM 3881 C CA . ARG B 1 125 ? -8.398 -27.703 -9.141 1 98.38 125 ARG B CA 1
ATOM 3882 C C . ARG B 1 125 ? -9.555 -28.016 -8.203 1 98.38 125 ARG B C 1
ATOM 3884 O O . ARG B 1 125 ? -9.75 -29.188 -7.828 1 98.38 125 ARG B O 1
ATOM 3891 N N . VAL B 1 126 ? -10.289 -27.047 -7.844 1 98.5 126 VAL B N 1
ATOM 3892 C CA . VAL B 1 126 ? -11.438 -27.219 -6.957 1 98.5 126 VAL B CA 1
ATOM 3893 C C . VAL B 1 126 ? -12.617 -27.781 -7.75 1 98.5 126 VAL B C 1
ATOM 3895 O O . VAL B 1 126 ? -12.781 -27.469 -8.93 1 98.5 126 VAL B O 1
ATOM 3898 N N . ARG B 1 127 ? -13.422 -28.625 -7.094 1 98.06 127 ARG B N 1
ATOM 3899 C CA . ARG B 1 127 ? -14.672 -29.094 -7.68 1 98.06 127 ARG B CA 1
ATOM 3900 C C . ARG B 1 127 ? -15.828 -28.172 -7.285 1 98.06 127 ARG B C 1
ATOM 3902 O O . ARG B 1 127 ? -15.984 -27.828 -6.109 1 98.06 127 ARG B O 1
ATOM 3909 N N . VAL B 1 128 ? -16.594 -27.812 -8.266 1 98.62 128 VAL B N 1
ATOM 3910 C CA . VAL B 1 128 ? -17.719 -26.922 -8.023 1 98.62 128 VAL B CA 1
ATOM 3911 C C . VAL B 1 128 ? -18.672 -27.562 -7 1 98.62 128 VAL B C 1
ATOM 3913 O O . VAL B 1 128 ? -19.234 -26.859 -6.156 1 98.62 128 VAL B O 1
ATOM 3916 N N . GLU B 1 129 ? -18.812 -28.875 -7.066 1 98.38 129 GLU B N 1
ATOM 3917 C CA . GLU B 1 129 ? -19.688 -29.594 -6.137 1 98.38 129 GLU B CA 1
ATOM 3918 C C . GLU B 1 129 ? -19.203 -29.438 -4.699 1 98.38 129 GLU B C 1
ATOM 3920 O O . GLU B 1 129 ? -20 -29.391 -3.768 1 98.38 129 GLU B O 1
ATOM 3925 N N . ASP B 1 130 ? -17.938 -29.391 -4.504 1 98.75 130 ASP B N 1
ATOM 3926 C CA . ASP B 1 130 ? -17.375 -29.203 -3.168 1 98.75 130 ASP B CA 1
ATOM 3927 C C . ASP B 1 130 ? -17.672 -27.812 -2.633 1 98.75 130 ASP B C 1
ATOM 3929 O O . ASP B 1 130 ? -17.859 -27.625 -1.429 1 98.75 130 ASP B O 1
ATOM 3933 N N . VAL B 1 131 ? -17.688 -26.812 -3.539 1 98.88 131 VAL B N 1
ATOM 3934 C CA . VAL B 1 131 ? -18.094 -25.469 -3.141 1 98.88 131 VAL B CA 1
ATOM 3935 C C . VAL B 1 131 ? -19.531 -25.5 -2.619 1 98.88 131 VAL B C 1
ATOM 3937 O O . VAL B 1 131 ? -19.812 -25 -1.531 1 98.88 131 VAL B O 1
ATOM 3940 N N . LYS B 1 132 ? -20.359 -26.109 -3.396 1 98.75 132 LYS B N 1
ATOM 3941 C CA . LYS B 1 132 ? -21.766 -26.188 -3.033 1 98.75 132 LYS B CA 1
ATOM 3942 C C . LYS B 1 132 ? -21.938 -26.844 -1.67 1 98.75 132 LYS B C 1
ATOM 3944 O O . LYS B 1 132 ? -22.688 -26.344 -0.822 1 98.75 132 LYS B O 1
ATOM 3949 N N . ARG B 1 133 ? -21.266 -27.922 -1.471 1 98.69 133 ARG B N 1
ATOM 3950 C CA . ARG B 1 133 ? -21.391 -28.688 -0.241 1 98.69 133 ARG B CA 1
ATOM 3951 C C . ARG B 1 133 ? -20.891 -27.906 0.96 1 98.69 133 ARG B C 1
ATOM 3953 O O . ARG B 1 133 ? -21.344 -28.109 2.084 1 98.69 133 ARG B O 1
ATOM 3960 N N . ALA B 1 134 ? -19.984 -26.984 0.725 1 98.81 134 ALA B N 1
ATOM 3961 C CA . ALA B 1 134 ? -19.344 -26.234 1.811 1 98.81 134 ALA B CA 1
ATOM 3962 C C . ALA B 1 134 ? -20.203 -25.047 2.23 1 98.81 134 ALA B C 1
ATOM 3964 O O . ALA B 1 134 ? -20 -24.484 3.305 1 98.81 134 ALA B O 1
ATOM 3965 N N . LEU B 1 135 ? -21.125 -24.656 1.409 1 98.75 135 LEU B N 1
ATOM 3966 C CA . LEU B 1 135 ? -21.938 -23.469 1.698 1 98.75 135 LEU B CA 1
ATOM 3967 C C . LEU B 1 135 ? -22.875 -23.734 2.877 1 98.75 135 LEU B C 1
ATOM 3969 O O . LEU B 1 135 ? -23.422 -24.828 3.008 1 98.75 135 LEU B O 1
ATOM 3973 N N . ARG B 1 136 ? -22.938 -22.781 3.676 1 98.44 136 ARG B N 1
ATOM 3974 C CA . ARG B 1 136 ? -23.828 -22.734 4.832 1 98.44 136 ARG B CA 1
ATOM 3975 C C . ARG B 1 136 ? -24.688 -21.484 4.812 1 98.44 136 ARG B C 1
ATOM 3977 O O . ARG B 1 136 ? -24.469 -20.578 4 1 98.44 136 ARG B O 1
ATOM 3984 N N . ASP B 1 137 ? -25.688 -21.391 5.75 1 98 137 ASP B N 1
ATOM 3985 C CA . ASP B 1 137 ? -26.547 -20.219 5.859 1 98 137 ASP B CA 1
ATOM 3986 C C . ASP B 1 137 ? -25.766 -18.984 6.273 1 98 137 ASP B C 1
ATOM 3988 O O . ASP B 1 137 ? -26.125 -17.859 5.918 1 98 137 ASP B O 1
ATOM 3992 N N . ASP B 1 138 ? -24.672 -19.234 6.996 1 98.5 138 ASP B N 1
ATOM 3993 C CA . ASP B 1 138 ? -23.922 -18.109 7.516 1 98.5 138 ASP B CA 1
ATOM 3994 C C . ASP B 1 138 ? -22.672 -17.844 6.684 1 98.5 138 ASP B C 1
ATOM 3996 O O . ASP B 1 138 ? -21.781 -17.109 7.105 1 98.5 138 ASP B O 1
ATOM 4000 N N . THR B 1 139 ? -22.562 -18.5 5.484 1 98.88 139 THR B N 1
ATOM 4001 C CA . THR B 1 139 ? -21.453 -18.203 4.582 1 98.88 139 THR B CA 1
ATOM 4002 C C . THR B 1 139 ? -21.594 -16.812 3.979 1 98.88 139 THR B C 1
ATOM 4004 O O . THR B 1 139 ? -22.641 -16.469 3.426 1 98.88 139 THR B O 1
ATOM 4007 N N . ILE B 1 140 ? -20.547 -16.016 4.086 1 98.88 140 ILE B N 1
ATOM 4008 C CA . ILE B 1 140 ? -20.656 -14.648 3.59 1 98.88 140 ILE B CA 1
ATOM 4009 C C . ILE B 1 140 ? -19.688 -14.438 2.426 1 98.88 140 ILE B C 1
ATOM 4011 O O . ILE B 1 140 ? -19.797 -13.453 1.696 1 98.88 140 ILE B O 1
ATOM 4015 N N . LEU B 1 141 ? -18.75 -15.359 2.246 1 98.94 141 LEU B N 1
ATOM 4016 C CA . LEU B 1 141 ? -17.703 -15.133 1.254 1 98.94 141 LEU B CA 1
ATOM 4017 C C . LEU B 1 141 ? -17.172 -16.453 0.716 1 98.94 141 LEU B C 1
ATOM 4019 O O . LEU B 1 141 ? -16.938 -17.391 1.48 1 98.94 141 LEU B O 1
ATOM 4023 N N . VAL B 1 142 ? -17.031 -16.594 -0.562 1 99 142 VAL B N 1
ATOM 4024 C CA . VAL B 1 142 ? -16.25 -17.609 -1.267 1 99 142 VAL B CA 1
ATOM 4025 C C . VAL B 1 142 ? -15.078 -16.953 -1.982 1 99 142 VAL B C 1
ATOM 4027 O O . VAL B 1 142 ? -15.266 -16 -2.756 1 99 142 VAL B O 1
ATOM 4030 N N . SER B 1 143 ? -13.891 -17.359 -1.674 1 98.94 143 SER B N 1
ATOM 4031 C CA . SER B 1 143 ? -12.68 -16.844 -2.305 1 98.94 143 SER B CA 1
ATOM 4032 C C . SER B 1 143 ? -11.883 -17.953 -2.979 1 98.94 143 SER B C 1
ATOM 4034 O O . SER B 1 143 ? -11.352 -18.844 -2.305 1 98.94 143 SER B O 1
ATOM 4036 N N . ILE B 1 144 ? -11.789 -17.938 -4.305 1 98.94 144 ILE B N 1
ATOM 4037 C CA . ILE B 1 144 ? -11.07 -18.938 -5.09 1 98.94 144 ILE B CA 1
ATOM 4038 C C . ILE B 1 144 ? -10.188 -18.234 -6.125 1 98.94 144 ILE B C 1
ATOM 4040 O O . ILE B 1 144 ? -10.664 -17.391 -6.883 1 98.94 144 ILE B O 1
ATOM 4044 N N . MET B 1 145 ? -8.914 -18.547 -6.18 1 98.81 145 MET B N 1
ATOM 4045 C CA . MET B 1 145 ? -8.008 -17.906 -7.125 1 98.81 145 MET B CA 1
ATOM 4046 C C . MET B 1 145 ? -8.312 -18.328 -8.555 1 98.81 145 MET B C 1
ATOM 4048 O O . MET B 1 145 ? -8.875 -19.406 -8.781 1 98.81 145 MET B O 1
ATOM 4052 N N . HIS B 1 146 ? -7.93 -17.516 -9.523 1 98.81 146 HIS B N 1
ATOM 4053 C CA . HIS B 1 146 ? -8.164 -17.797 -10.938 1 98.81 146 HIS B CA 1
ATOM 4054 C C . HIS B 1 146 ? -7.145 -18.797 -11.469 1 98.81 146 HIS B C 1
ATOM 4056 O O . HIS B 1 146 ? -7.52 -19.844 -12 1 98.81 146 HIS B O 1
ATOM 4062 N N . VAL B 1 147 ? -5.883 -18.469 -11.273 1 98.69 147 VAL B N 1
ATOM 4063 C CA . VAL B 1 147 ? -4.781 -19.312 -11.727 1 98.69 147 VAL B CA 1
ATOM 4064 C C . VAL B 1 147 ? -3.824 -19.578 -10.57 1 98.69 147 VAL B C 1
ATOM 4066 O O . VAL B 1 147 ? -3.396 -18.641 -9.883 1 98.69 147 VAL B O 1
ATOM 4069 N N . ASN B 1 148 ? -3.592 -20.828 -10.305 1 98.19 148 ASN B N 1
ATOM 4070 C CA . ASN B 1 148 ? -2.604 -21.172 -9.281 1 98.19 148 ASN B CA 1
ATOM 4071 C C . ASN B 1 148 ? -1.188 -20.828 -9.742 1 98.19 148 ASN B C 1
ATOM 4073 O O . ASN B 1 148 ? -0.758 -21.25 -10.812 1 98.19 148 ASN B O 1
ATOM 4077 N N . SER B 1 149 ? -0.505 -20.109 -8.953 1 96.31 149 SER B N 1
ATOM 4078 C CA . SER B 1 149 ? 0.785 -19.562 -9.352 1 96.31 149 SER B CA 1
ATOM 4079 C C . SER B 1 149 ? 1.871 -20.625 -9.336 1 96.31 149 SER B C 1
ATOM 4081 O O . SER B 1 149 ? 2.955 -20.422 -9.891 1 96.31 149 SER B O 1
ATOM 4083 N N . GLU B 1 150 ? 1.68 -21.766 -8.797 1 96.44 150 GLU B N 1
ATOM 4084 C CA . GLU B 1 150 ? 2.672 -22.844 -8.742 1 96.44 150 GLU B CA 1
ATOM 4085 C C . GLU B 1 150 ? 2.4 -23.891 -9.812 1 96.44 150 GLU B C 1
ATOM 4087 O O . GLU B 1 150 ? 3.273 -24.203 -10.625 1 96.44 150 GLU B O 1
ATOM 4092 N N . LEU B 1 151 ? 1.113 -24.281 -9.898 1 97.38 151 LEU B N 1
ATOM 4093 C CA . LEU B 1 151 ? 0.765 -25.422 -10.727 1 97.38 151 LEU B CA 1
ATOM 4094 C C . LEU B 1 151 ? 0.272 -24.984 -12.102 1 97.38 151 LEU B C 1
ATOM 4096 O O . LEU B 1 151 ? 0.207 -25.781 -13.031 1 97.38 151 LEU B O 1
ATOM 4100 N N . GLY B 1 152 ? -0.115 -23.734 -12.195 1 97.81 152 GLY B N 1
ATOM 4101 C CA . GLY B 1 152 ? -0.662 -23.25 -13.453 1 97.81 152 GLY B CA 1
ATOM 4102 C C . GLY B 1 152 ? -2.094 -23.688 -13.688 1 97.81 152 GLY B C 1
ATOM 4103 O O . GLY B 1 152 ? -2.6 -23.594 -14.812 1 97.81 152 GLY B O 1
ATOM 4104 N N . THR B 1 153 ? -2.758 -24.156 -12.672 1 98.62 153 THR B N 1
ATOM 4105 C CA . THR B 1 153 ? -4.117 -24.672 -12.805 1 98.62 153 THR B CA 1
ATOM 4106 C C . THR B 1 153 ? -5.125 -23.531 -12.867 1 98.62 153 THR B C 1
ATOM 4108 O O . THR B 1 153 ? -5.113 -22.625 -12.016 1 98.62 153 THR B O 1
ATOM 4111 N N . ILE B 1 154 ? -5.977 -23.5 -13.852 1 98.69 154 ILE B N 1
ATOM 4112 C CA . ILE B 1 154 ? -7.09 -22.562 -13.961 1 98.69 154 ILE B CA 1
ATOM 4113 C C . ILE B 1 154 ? -8.289 -23.078 -13.172 1 98.69 154 ILE B C 1
ATOM 4115 O O . ILE B 1 154 ? -8.742 -24.203 -13.391 1 98.69 154 ILE B O 1
ATOM 4119 N N . GLN B 1 155 ? -8.773 -22.375 -12.258 1 98.81 155 GLN B N 1
ATOM 4120 C CA . GLN B 1 155 ? -9.906 -22.766 -11.43 1 98.81 155 GLN B CA 1
ATOM 4121 C C . GLN B 1 155 ? -11.227 -22.484 -12.148 1 98.81 155 GLN B C 1
ATOM 4123 O O . GLN B 1 155 ? -11.281 -21.672 -13.07 1 98.81 155 GLN B O 1
ATOM 4128 N N . PRO B 1 156 ? -12.273 -23.156 -11.805 1 98.56 156 PRO B N 1
ATOM 4129 C CA . PRO B 1 156 ? -13.555 -23.031 -12.5 1 98.56 156 PRO B CA 1
ATOM 4130 C C . PRO B 1 156 ? -14.375 -21.828 -12.008 1 98.56 156 PRO B C 1
ATOM 4132 O O . PRO B 1 156 ? -15.5 -22 -11.531 1 98.56 156 PRO B O 1
ATOM 4135 N N . ILE B 1 157 ? -13.898 -20.641 -12.234 1 98.81 157 ILE B N 1
ATOM 4136 C CA . ILE B 1 157 ? -14.438 -19.406 -11.68 1 98.81 157 ILE B CA 1
ATOM 4137 C C . ILE B 1 157 ? -15.828 -19.141 -12.258 1 98.81 157 ILE B C 1
ATOM 4139 O O . ILE B 1 157 ? -16.75 -18.797 -11.523 1 98.81 157 ILE 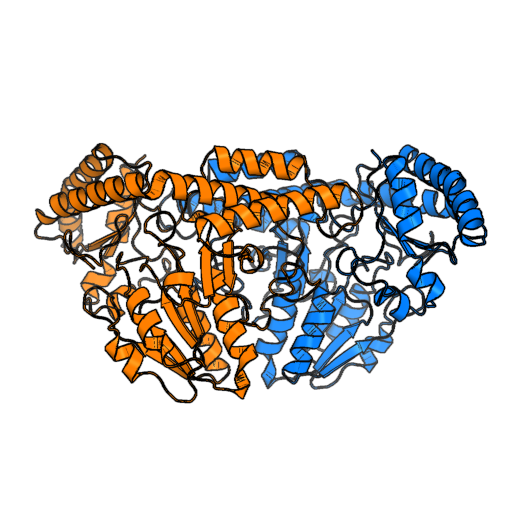B O 1
ATOM 4143 N N . GLU B 1 158 ? -15.961 -19.297 -13.586 1 98.38 158 GLU B N 1
ATOM 4144 C CA . GLU B 1 158 ? -17.25 -19.062 -14.219 1 98.38 158 GLU B CA 1
ATOM 4145 C C . GLU B 1 158 ? -18.328 -19.984 -13.656 1 98.38 158 GLU B C 1
ATOM 4147 O O . GLU B 1 158 ? -19.438 -19.547 -13.375 1 98.38 158 GLU B O 1
ATOM 4152 N N . GLU B 1 159 ? -18 -21.266 -13.523 1 98.62 159 GLU B N 1
ATOM 4153 C CA . GLU B 1 159 ? -18.922 -22.25 -13 1 98.62 159 GLU B CA 1
ATOM 4154 C C . GLU B 1 159 ? -19.297 -21.953 -11.547 1 98.62 159 GLU B C 1
ATOM 4156 O O . GLU B 1 159 ? -20.453 -22.094 -11.148 1 98.62 159 GLU B O 1
ATOM 4161 N N . ILE B 1 160 ? -18.312 -21.547 -10.742 1 98.88 160 ILE B N 1
ATOM 4162 C CA . ILE B 1 160 ? -18.562 -21.188 -9.352 1 98.88 160 ILE B CA 1
ATOM 4163 C C . ILE B 1 160 ? -19.469 -19.969 -9.281 1 98.88 160 ILE B C 1
ATOM 4165 O O . ILE B 1 160 ? -20.391 -19.906 -8.469 1 98.88 160 ILE B O 1
ATOM 4169 N N . GLY B 1 161 ? -19.203 -18.984 -10.141 1 98.69 161 GLY B N 1
ATOM 4170 C CA . GLY B 1 161 ? -20.062 -17.812 -10.203 1 98.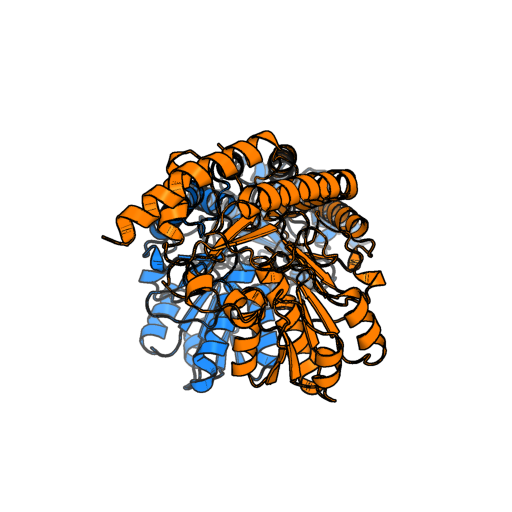69 161 GLY B CA 1
ATOM 4171 C C . GLY B 1 161 ? -21.516 -18.172 -10.508 1 98.69 161 GLY B C 1
ATOM 4172 O O . GLY B 1 161 ? -22.438 -17.609 -9.898 1 98.69 161 GLY B O 1
ATOM 4173 N N . ARG B 1 162 ? -21.703 -19.031 -11.461 1 98.31 162 ARG B N 1
ATOM 4174 C CA . ARG B 1 162 ? -23.062 -19.484 -11.797 1 98.31 162 ARG B CA 1
ATOM 4175 C C . ARG B 1 162 ? -23.734 -20.156 -10.602 1 98.31 162 ARG B C 1
ATOM 4177 O O . ARG B 1 162 ? -24.906 -19.938 -10.344 1 98.31 162 ARG B O 1
ATOM 4184 N N . LEU B 1 163 ? -23 -21 -9.938 1 98.56 163 LEU B N 1
ATOM 4185 C CA . LEU B 1 163 ? -23.5 -21.672 -8.742 1 98.56 163 LEU B CA 1
ATOM 4186 C C . LEU B 1 163 ? -23.953 -20.641 -7.703 1 98.56 163 LEU B C 1
ATOM 4188 O O . LEU B 1 163 ? -25.031 -20.766 -7.121 1 98.56 163 LEU B O 1
ATOM 4192 N N . LEU B 1 164 ? -23.156 -19.578 -7.473 1 98.69 164 LEU B N 1
ATOM 4193 C CA . LEU B 1 164 ? -23.359 -18.641 -6.379 1 98.69 164 LEU B CA 1
ATOM 4194 C C . LEU B 1 164 ? -24.5 -17.688 -6.699 1 98.69 164 LEU B C 1
ATOM 4196 O O . LEU B 1 164 ? -25 -16.984 -5.812 1 98.69 164 LEU B O 1
ATOM 4200 N N . ALA B 1 165 ? -24.922 -17.672 -7.98 1 97.94 165 ALA B N 1
ATOM 4201 C CA . ALA B 1 165 ? -26.078 -16.859 -8.359 1 97.94 165 ALA B CA 1
ATOM 4202 C C . ALA B 1 165 ? -27.312 -17.234 -7.52 1 97.94 165 ALA B C 1
ATOM 4204 O O . ALA B 1 165 ? -28.172 -16.391 -7.277 1 97.94 165 ALA B O 1
ATOM 4205 N N . ALA B 1 166 ? -27.359 -18.438 -7.043 1 97.62 166 ALA B N 1
ATOM 4206 C CA . ALA B 1 166 ? -28.469 -18.922 -6.227 1 97.62 166 ALA B CA 1
ATOM 4207 C C . ALA B 1 166 ? -28.281 -18.547 -4.762 1 97.62 166 ALA B C 1
ATOM 4209 O O . ALA B 1 166 ? -29.188 -18.734 -3.945 1 97.62 166 ALA B O 1
ATOM 4210 N N . TYR B 1 167 ? -27.203 -18 -4.426 1 97.94 167 TYR B N 1
ATOM 4211 C CA . TYR B 1 167 ? -26.875 -17.609 -3.057 1 97.94 167 TYR B CA 1
ATOM 4212 C C . TYR B 1 167 ? -26.516 -16.141 -2.975 1 97.94 167 TYR B C 1
ATOM 4214 O O . TYR B 1 167 ? -25.359 -15.781 -2.691 1 97.94 167 TYR B O 1
ATOM 4222 N N . PRO B 1 168 ? -27.438 -15.25 -3.01 1 94.44 168 PRO B N 1
ATOM 4223 C CA . PRO B 1 168 ? -27.188 -13.812 -3.188 1 94.44 168 PRO B CA 1
ATOM 4224 C C . PRO B 1 168 ? -26.516 -13.172 -1.973 1 94.44 168 PRO B C 1
ATOM 4226 O O . PRO B 1 168 ? -25.984 -12.062 -2.068 1 94.44 168 PRO B O 1
ATOM 4229 N N . LYS B 1 169 ? -26.469 -13.836 -0.894 1 96.12 169 LYS B N 1
ATOM 4230 C CA . LYS B 1 169 ? -25.844 -13.273 0.298 1 96.12 169 LYS B CA 1
ATOM 4231 C C . LYS B 1 169 ? -24.344 -13.57 0.326 1 96.12 169 LYS B C 1
ATOM 4233 O O . LYS B 1 169 ? -23.609 -12.984 1.119 1 96.12 169 LYS B O 1
ATOM 4238 N N . VAL B 1 170 ? -23.922 -14.461 -0.504 1 98.69 170 VAL B N 1
ATOM 4239 C CA . VAL B 1 170 ? -22.531 -14.883 -0.525 1 98.69 170 VAL B CA 1
ATOM 4240 C C . VAL B 1 170 ? -21.766 -14.078 -1.569 1 98.69 170 VAL B C 1
ATOM 4242 O O . VAL B 1 170 ? -22.125 -14.07 -2.748 1 98.69 170 VAL B O 1
ATOM 4245 N N . TYR B 1 171 ? -20.75 -13.367 -1.114 1 98.88 171 TYR B N 1
ATOM 4246 C CA . TYR B 1 171 ? -19.906 -12.633 -2.049 1 98.88 171 TYR B CA 1
ATOM 4247 C C . TYR B 1 171 ? -18.828 -13.539 -2.635 1 98.88 171 TYR B C 1
ATOM 4249 O O . TYR B 1 171 ? -18.375 -14.469 -1.975 1 98.88 171 TYR B O 1
ATOM 4257 N N . PHE B 1 172 ? -18.438 -13.289 -3.861 1 98.94 172 PHE B N 1
ATOM 4258 C CA . PHE B 1 172 ? -17.453 -14.094 -4.59 1 98.94 172 PHE B CA 1
ATOM 4259 C C . PHE B 1 172 ? -16.203 -13.281 -4.898 1 98.94 172 PHE B C 1
ATOM 4261 O O . PHE B 1 172 ? -16.25 -12.328 -5.676 1 98.94 172 PHE B O 1
ATOM 4268 N N . HIS B 1 173 ? -15.109 -13.641 -4.27 1 99 173 HIS B N 1
ATOM 4269 C CA . HIS B 1 173 ? -13.812 -13.016 -4.52 1 99 173 HIS B CA 1
ATOM 4270 C C . HIS B 1 173 ? -12.922 -13.922 -5.367 1 99 173 HIS B C 1
ATOM 4272 O O . HIS B 1 173 ? -12.883 -15.133 -5.148 1 99 173 HIS B O 1
ATOM 4278 N N . VAL B 1 174 ? -12.211 -13.32 -6.316 1 98.94 174 VAL B N 1
ATOM 4279 C CA . VAL B 1 174 ? -11.273 -14.047 -7.164 1 98.94 174 VAL B CA 1
ATOM 4280 C C . VAL B 1 174 ? -9.914 -13.359 -7.156 1 98.94 174 VAL B C 1
ATOM 4282 O O . VAL B 1 174 ? -9.805 -12.188 -7.539 1 98.94 174 VAL B O 1
ATOM 4285 N N . ASP B 1 175 ? -8.906 -14.047 -6.684 1 98.94 175 ASP B N 1
ATOM 4286 C CA . ASP B 1 175 ? -7.527 -13.617 -6.898 1 98.94 175 ASP B CA 1
ATOM 4287 C C . ASP B 1 175 ? -7.082 -13.891 -8.336 1 98.94 175 ASP B C 1
ATOM 4289 O O . ASP B 1 175 ? -6.746 -15.023 -8.688 1 98.94 175 ASP B O 1
ATOM 4293 N N . ALA B 1 176 ? -7.023 -12.844 -9.141 1 98.88 176 ALA B N 1
ATOM 4294 C CA . ALA B 1 176 ? -6.723 -13.008 -10.562 1 98.88 176 ALA B CA 1
ATOM 4295 C C . ALA B 1 176 ? -5.324 -12.492 -10.891 1 98.88 176 ALA B C 1
ATOM 4297 O O . ALA B 1 176 ? -5.023 -12.188 -12.047 1 98.88 176 ALA B O 1
ATOM 4298 N N . VAL B 1 177 ? -4.457 -12.406 -9.953 1 98.75 177 VAL B N 1
ATOM 4299 C CA . VAL B 1 177 ? -3.129 -11.805 -10.055 1 98.75 177 VAL B CA 1
ATOM 4300 C C . VAL B 1 177 ? -2.326 -12.5 -11.148 1 98.75 177 VAL B C 1
ATOM 4302 O O . VAL B 1 177 ? -1.635 -11.844 -11.93 1 98.75 177 VAL B O 1
ATOM 4305 N N . GLN B 1 178 ? -2.457 -13.812 -11.25 1 98.38 178 GLN B N 1
ATOM 4306 C CA . GLN B 1 178 ? -1.665 -14.555 -12.227 1 98.38 178 GLN B CA 1
ATOM 4307 C C . GLN B 1 178 ? -2.416 -14.703 -13.547 1 98.38 178 GLN B C 1
ATOM 4309 O O . GLN B 1 178 ? -1.827 -15.078 -14.562 1 98.38 178 GLN B O 1
ATOM 4314 N N . GLY B 1 179 ? -3.699 -14.398 -13.594 1 98.44 179 GLY B N 1
ATOM 4315 C CA . GLY B 1 179 ? -4.516 -14.688 -14.766 1 98.44 179 GLY B CA 1
ATOM 4316 C C . GLY B 1 179 ? -4.57 -13.531 -15.75 1 98.44 179 GLY B C 1
ATOM 4317 O O . GLY B 1 179 ? -4.703 -13.75 -16.953 1 98.44 179 GLY B O 1
ATOM 4318 N N . TYR B 1 180 ? -4.527 -12.305 -15.273 1 98.56 180 TYR B N 1
ATOM 4319 C CA . TYR B 1 180 ? -4.691 -11.148 -16.156 1 98.56 180 TYR B CA 1
ATOM 4320 C C . TYR B 1 180 ? -3.564 -11.07 -17.172 1 98.56 180 TYR B C 1
ATOM 4322 O O . TYR B 1 180 ? -2.393 -11.25 -16.828 1 98.56 180 TYR B O 1
ATOM 4330 N N . GLY B 1 181 ? -3.883 -10.758 -18.312 1 97.56 181 GLY B N 1
ATOM 4331 C CA . GLY B 1 181 ? -2.914 -10.602 -19.391 1 97.56 181 GLY B CA 1
ATOM 4332 C C . GLY B 1 181 ? -2.521 -11.914 -20.031 1 97.56 181 GLY B C 1
ATOM 4333 O O . GLY B 1 181 ? -1.797 -11.93 -21.031 1 97.56 181 GLY B O 1
ATOM 4334 N N . LYS B 1 182 ? -2.971 -13.047 -19.438 1 98.19 182 LYS B N 1
ATOM 4335 C CA . LYS B 1 182 ? -2.66 -14.375 -19.953 1 98.19 182 LYS B CA 1
ATOM 4336 C C . LYS B 1 182 ? -3.924 -15.094 -20.422 1 98.19 182 LYS B C 1
ATOM 4338 O O . LYS B 1 182 ? -3.877 -15.914 -21.328 1 98.19 182 LYS B O 1
ATOM 4343 N N . LEU B 1 183 ? -5.012 -14.844 -19.703 1 97.94 183 LEU B N 1
ATOM 4344 C CA . LEU B 1 183 ? -6.32 -15.43 -19.969 1 97.94 183 LEU B CA 1
ATOM 4345 C C . LEU B 1 183 ? -7.391 -14.352 -20.062 1 97.94 183 LEU B C 1
ATOM 4347 O O . LEU B 1 183 ? -7.23 -13.258 -19.5 1 97.94 183 LEU B O 1
ATOM 4351 N N . PRO B 1 184 ? -8.422 -14.648 -20.797 1 96.31 184 PRO B N 1
ATOM 4352 C CA . PRO B 1 184 ? -9.555 -13.727 -20.719 1 96.31 184 PRO B CA 1
ATOM 4353 C C . PRO B 1 184 ? -10.125 -13.594 -19.312 1 96.31 184 PRO B C 1
ATOM 4355 O O . PRO B 1 184 ? -10.219 -14.594 -18.578 1 96.31 184 PRO B O 1
ATOM 4358 N N . LEU B 1 185 ? -10.43 -12.414 -18.922 1 96.88 185 LEU B N 1
ATOM 4359 C CA . LEU B 1 185 ? -11 -12.117 -17.609 1 96.88 185 LEU B CA 1
ATOM 4360 C C . LEU B 1 185 ? -12.188 -11.18 -17.734 1 96.88 185 LEU B C 1
ATOM 4362 O O . LEU B 1 185 ? -12.039 -10.023 -18.141 1 96.88 185 LEU B O 1
ATOM 4366 N N . THR B 1 186 ? -13.352 -11.633 -17.438 1 96.69 186 THR B N 1
ATOM 4367 C CA . THR B 1 186 ? -14.578 -10.844 -17.453 1 96.69 186 THR B CA 1
ATOM 4368 C C . THR B 1 186 ? -15.359 -11.031 -16.156 1 96.69 186 THR B C 1
ATOM 4370 O O . THR B 1 186 ? -16.359 -11.75 -16.125 1 96.69 186 THR B O 1
ATOM 4373 N N . PRO B 1 187 ? -14.914 -10.344 -15.148 1 98.06 187 PRO B N 1
ATOM 4374 C CA . PRO B 1 187 ? -15.477 -10.602 -13.82 1 98.06 187 PRO B CA 1
ATOM 4375 C C . PRO B 1 187 ? -16.984 -10.352 -13.758 1 98.06 187 PRO B C 1
ATOM 4377 O O . PRO B 1 187 ? -17.719 -11.125 -13.133 1 98.06 187 PRO B O 1
ATOM 4380 N N . GLY B 1 188 ? -17.484 -9.328 -14.414 1 96.69 188 GLY B N 1
ATOM 4381 C CA . GLY B 1 188 ? -18.922 -9.07 -14.422 1 96.69 188 GLY B CA 1
ATOM 4382 C C . GLY B 1 188 ? -19.734 -10.227 -14.969 1 96.69 188 GLY B C 1
ATOM 4383 O O . GLY B 1 188 ? -20.734 -10.617 -14.383 1 96.69 188 GLY B O 1
ATOM 4384 N N . LYS B 1 189 ? -19.281 -10.859 -16.062 1 96.62 189 LYS B N 1
ATOM 4385 C CA . LYS B 1 189 ? -19.984 -11.953 -16.719 1 96.62 189 LYS B CA 1
ATOM 4386 C C . LYS B 1 189 ? -19.906 -13.227 -15.883 1 96.62 189 LYS B C 1
ATOM 4388 O O . LYS B 1 189 ? -20.797 -14.086 -15.984 1 96.62 189 LYS B O 1
ATOM 4393 N N . TRP B 1 190 ? -18.875 -13.344 -15.039 1 97.88 190 TRP B N 1
ATOM 4394 C CA . TRP B 1 190 ? -18.641 -14.57 -14.273 1 97.88 190 TRP B CA 1
ATOM 4395 C C . TRP B 1 190 ? -19.312 -14.492 -12.906 1 97.88 190 TRP B C 1
ATOM 4397 O O . TRP B 1 190 ? -19.172 -15.406 -12.086 1 97.88 190 TRP B O 1
ATOM 4407 N N . GLY B 1 191 ? -20 -13.359 -12.617 1 97.75 191 GLY B N 1
ATOM 4408 C CA . GLY B 1 191 ? -20.641 -13.211 -11.32 1 97.75 191 GLY B CA 1
ATOM 4409 C C . GLY B 1 191 ? -19.672 -12.93 -10.195 1 97.75 191 GLY B C 1
ATOM 4410 O O . GLY B 1 191 ? -19.969 -13.164 -9.023 1 97.75 191 GLY B O 1
ATOM 4411 N N . VAL B 1 192 ? -18.516 -12.484 -10.531 1 98.88 192 VAL B N 1
ATOM 4412 C CA . VAL B 1 192 ? -17.484 -12.133 -9.547 1 98.88 192 VAL B CA 1
ATOM 4413 C C . VAL B 1 192 ? -17.828 -10.789 -8.906 1 98.88 192 VAL B C 1
ATOM 4415 O O . VAL B 1 192 ? -18.219 -9.844 -9.594 1 98.88 192 VAL B O 1
ATOM 4418 N N . ASP B 1 193 ? -17.75 -10.703 -7.547 1 98.94 193 ASP B N 1
ATOM 4419 C CA . ASP B 1 193 ? -18.047 -9.469 -6.82 1 98.94 193 ASP B CA 1
ATOM 4420 C C . ASP B 1 193 ? -16.766 -8.664 -6.562 1 98.94 193 ASP B C 1
ATOM 4422 O O . ASP B 1 193 ? -16.797 -7.434 -6.508 1 98.94 193 ASP B O 1
ATOM 4426 N N . LEU B 1 194 ? -15.719 -9.367 -6.289 1 98.94 194 LEU B N 1
ATOM 4427 C CA . LEU B 1 194 ? -14.414 -8.789 -5.977 1 98.94 194 LEU B CA 1
ATOM 4428 C C . LEU B 1 194 ? -13.305 -9.492 -6.746 1 98.94 194 LEU B C 1
ATOM 4430 O O . LEU B 1 194 ? -13.312 -10.719 -6.867 1 98.94 194 LEU B O 1
ATOM 4434 N N . LEU B 1 195 ? -12.375 -8.758 -7.305 1 98.94 195 LEU B N 1
ATOM 4435 C CA . LEU B 1 195 ? -11.273 -9.336 -8.055 1 98.94 195 LEU B CA 1
ATOM 4436 C C . LEU B 1 195 ? -9.984 -8.547 -7.82 1 98.94 195 LEU B C 1
ATOM 4438 O O . LEU B 1 195 ? -9.984 -7.316 -7.867 1 98.94 195 LEU B O 1
ATOM 4442 N N . SER B 1 196 ? -8.898 -9.227 -7.578 1 98.94 196 SER B N 1
ATOM 4443 C CA . SER B 1 196 ? -7.617 -8.617 -7.242 1 98.94 196 SER B CA 1
ATOM 4444 C C . SER B 1 196 ? -6.621 -8.75 -8.391 1 98.94 196 SER B C 1
ATOM 4446 O O . SER B 1 196 ? -6.535 -9.797 -9.023 1 98.94 196 SER B O 1
ATOM 4448 N N . LEU B 1 197 ? -5.883 -7.695 -8.664 1 98.94 197 LEU B N 1
ATOM 4449 C CA . LEU B 1 197 ? -4.797 -7.691 -9.641 1 98.94 197 LEU B CA 1
ATOM 4450 C C . LEU B 1 197 ? -3.535 -7.074 -9.047 1 98.94 197 LEU B C 1
ATOM 4452 O O . LEU B 1 197 ? -3.605 -6.355 -8.047 1 98.94 197 LEU B O 1
ATOM 4456 N N . SER B 1 198 ? -2.398 -7.367 -9.625 1 98.75 198 SER B N 1
ATOM 4457 C CA . SER B 1 198 ? -1.104 -6.793 -9.266 1 98.75 198 SER B CA 1
ATOM 4458 C C . SER B 1 198 ? -0.303 -6.426 -10.516 1 98.75 198 SER B C 1
ATOM 4460 O O . SER B 1 198 ? -0.035 -7.281 -11.359 1 98.75 198 SER B O 1
ATOM 4462 N N . ALA B 1 199 ? 0.175 -5.254 -10.594 1 98.88 199 ALA B N 1
ATOM 4463 C CA . ALA B 1 199 ? 0.765 -4.699 -11.805 1 98.88 199 ALA B CA 1
ATOM 4464 C C . ALA B 1 199 ? 2.041 -5.445 -12.188 1 98.88 199 ALA B C 1
ATOM 4466 O O . ALA B 1 199 ? 2.295 -5.691 -13.367 1 98.88 199 ALA B O 1
ATOM 4467 N N . HIS B 1 200 ? 2.84 -5.863 -11.203 1 98.56 200 HIS B N 1
ATOM 4468 C CA . HIS B 1 200 ? 4.172 -6.379 -11.508 1 98.56 200 HIS B CA 1
ATOM 4469 C C . HIS B 1 200 ? 4.102 -7.797 -12.062 1 98.56 200 HIS B C 1
ATOM 4471 O O . HIS B 1 200 ? 5.137 -8.414 -12.328 1 98.56 200 HIS B O 1
ATOM 4477 N N . LYS B 1 201 ? 2.873 -8.328 -12.289 1 98.62 201 LYS B N 1
ATOM 4478 C CA . LYS B 1 201 ? 2.719 -9.656 -12.875 1 98.62 201 LYS B CA 1
ATOM 4479 C C . LYS B 1 201 ? 2.396 -9.562 -14.359 1 98.62 201 LYS B C 1
ATOM 4481 O O . LYS B 1 201 ? 2.312 -10.586 -15.047 1 98.62 201 LYS B O 1
ATOM 4486 N N . PHE B 1 202 ? 2.182 -8.352 -14.836 1 98.62 202 PHE B N 1
ATOM 4487 C CA . PHE B 1 202 ? 1.889 -8.172 -16.25 1 98.62 202 PHE B CA 1
ATOM 4488 C C . PHE B 1 202 ? 2.66 -6.984 -16.828 1 98.62 202 PHE B C 1
ATOM 4490 O O . PHE B 1 202 ? 2.09 -6.141 -17.516 1 98.62 202 PHE B O 1
ATOM 4497 N N . HIS B 1 203 ? 3.912 -6.906 -16.422 1 98.69 203 HIS B N 1
ATOM 4498 C CA . HIS B 1 203 ? 4.914 -5.992 -16.953 1 98.69 203 HIS B CA 1
ATOM 4499 C C . HIS B 1 203 ? 4.641 -4.555 -16.531 1 98.69 203 HIS B C 1
ATOM 4501 O O . HIS B 1 203 ? 5.012 -3.613 -17.234 1 98.69 203 HIS B O 1
ATOM 4507 N N . GLY B 1 204 ? 3.879 -4.398 -15.461 1 98.75 204 GLY B N 1
ATOM 4508 C CA . GLY B 1 204 ? 3.76 -3.135 -14.75 1 98.75 204 GLY B CA 1
ATOM 4509 C C . GLY B 1 204 ? 4.781 -2.975 -13.641 1 98.75 204 GLY B C 1
ATOM 4510 O O . GLY B 1 204 ? 5.734 -3.754 -13.547 1 98.75 204 GLY B O 1
ATOM 4511 N N . LEU B 1 205 ? 4.613 -1.963 -12.852 1 98.62 205 LEU B N 1
ATOM 4512 C CA . LEU B 1 205 ? 5.559 -1.641 -11.789 1 98.62 205 LEU B CA 1
ATOM 4513 C C . LEU B 1 205 ? 5.082 -2.203 -10.453 1 98.62 205 LEU B C 1
ATOM 4515 O O . LEU B 1 205 ? 3.881 -2.369 -10.234 1 98.62 205 LEU B O 1
ATOM 4519 N N . ARG B 1 206 ? 6.039 -2.545 -9.578 1 97.56 206 ARG B N 1
ATOM 4520 C CA . ARG B 1 206 ? 5.715 -2.91 -8.203 1 97.56 206 ARG B CA 1
ATOM 4521 C C . ARG B 1 206 ? 5.094 -1.735 -7.453 1 97.56 206 ARG B C 1
ATOM 4523 O O . ARG B 1 206 ? 5.34 -0.576 -7.793 1 97.56 206 ARG B O 1
ATOM 4530 N N . GLY B 1 207 ? 4.262 -2.072 -6.445 1 98 207 GLY B N 1
ATOM 4531 C CA . GLY B 1 207 ? 3.672 -1.025 -5.629 1 98 207 GLY B CA 1
ATOM 4532 C C . GLY B 1 207 ? 2.322 -0.56 -6.137 1 98 207 GLY B C 1
ATOM 4533 O O . GLY B 1 207 ? 1.782 0.439 -5.656 1 98 207 GLY B O 1
ATOM 4534 N N . CYS B 1 208 ? 1.79 -1.281 -7.121 1 98.56 208 CYS B N 1
ATOM 4535 C CA . CYS B 1 208 ? 0.487 -0.913 -7.66 1 98.56 208 CYS B CA 1
ATOM 4536 C C . CYS B 1 208 ? -0.367 -2.15 -7.918 1 98.56 208 CYS B C 1
ATOM 4538 O O . CYS B 1 208 ? 0.141 -3.176 -8.375 1 98.56 208 CYS B O 1
ATOM 4540 N N . GLY B 1 209 ? -1.585 -2.1 -7.617 1 98.75 209 GLY B N 1
ATOM 4541 C CA . GLY B 1 209 ? -2.604 -3.105 -7.875 1 98.75 209 GLY B CA 1
ATOM 4542 C C . GLY B 1 209 ? -4.004 -2.527 -7.953 1 98.75 209 GLY B C 1
ATOM 4543 O O . GLY B 1 209 ? -4.176 -1.308 -7.996 1 98.75 209 GLY B O 1
ATOM 4544 N N . LEU B 1 210 ? -4.957 -3.326 -8.125 1 98.69 210 LEU B N 1
ATOM 4545 C CA . LEU B 1 210 ? -6.34 -2.854 -8.125 1 98.69 210 LEU B CA 1
ATOM 4546 C C . LEU B 1 210 ? -7.277 -3.924 -7.586 1 98.69 210 LEU B C 1
ATOM 4548 O O . LEU B 1 210 ? -6.965 -5.117 -7.641 1 98.69 210 LEU B O 1
ATOM 4552 N N . LEU B 1 211 ? -8.273 -3.498 -6.973 1 98.94 211 LEU B N 1
ATOM 4553 C CA . LEU B 1 211 ? -9.406 -4.297 -6.516 1 98.94 211 LEU B CA 1
ATOM 4554 C C . LEU B 1 211 ? -10.688 -3.881 -7.234 1 98.94 211 LEU B C 1
ATOM 4556 O O . LEU B 1 211 ? -11.117 -2.73 -7.129 1 98.94 211 LEU B O 1
ATOM 4560 N N . TYR B 1 212 ? -11.164 -4.812 -8.062 1 98.94 212 TYR B N 1
ATOM 4561 C CA . TYR B 1 212 ? -12.5 -4.633 -8.602 1 98.94 212 TYR B CA 1
ATOM 4562 C C . TYR B 1 212 ? -13.562 -4.887 -7.535 1 98.94 212 TYR B C 1
ATOM 4564 O O . TYR B 1 212 ? -13.523 -5.906 -6.844 1 98.94 212 TYR B O 1
ATOM 4572 N N . ILE B 1 213 ? -14.445 -3.969 -7.332 1 98.94 213 ILE B N 1
ATOM 4573 C CA . ILE B 1 213 ? -15.602 -4.086 -6.453 1 98.94 213 ILE B CA 1
ATOM 4574 C C . ILE B 1 213 ? -16.891 -3.861 -7.25 1 98.94 213 ILE B C 1
ATOM 4576 O O . ILE B 1 213 ? -17.172 -2.738 -7.676 1 98.94 213 ILE B O 1
ATOM 4580 N N . ARG B 1 214 ? -17.594 -4.879 -7.418 1 98.81 214 ARG B N 1
ATOM 4581 C CA . ARG B 1 214 ? -18.844 -4.758 -8.172 1 98.81 214 ARG B CA 1
ATOM 4582 C C . ARG B 1 214 ? -19.75 -3.697 -7.562 1 98.81 214 ARG B C 1
ATOM 4584 O O . ARG B 1 214 ? -19.859 -3.594 -6.34 1 98.81 214 ARG B O 1
ATOM 4591 N N . ARG B 1 215 ? -20.422 -2.947 -8.422 1 97.56 215 ARG B N 1
ATOM 4592 C CA . ARG B 1 215 ? -21.359 -1.927 -7.953 1 97.56 215 ARG B CA 1
ATOM 4593 C C . ARG B 1 215 ? -22.344 -2.51 -6.941 1 97.56 215 ARG B C 1
ATOM 4595 O O . ARG B 1 215 ? -22.891 -3.588 -7.164 1 97.56 215 ARG B O 1
ATOM 4602 N N . GLY B 1 216 ? -22.5 -1.788 -5.848 1 97.19 216 GLY B N 1
ATOM 4603 C CA . GLY B 1 216 ? -23.453 -2.215 -4.832 1 97.19 216 GLY B CA 1
ATOM 4604 C C . GLY B 1 216 ? -22.797 -2.99 -3.699 1 97.19 216 GLY B C 1
ATOM 4605 O O . GLY B 1 216 ? -23.391 -3.129 -2.623 1 97.19 216 GLY B O 1
ATOM 4606 N N . VAL B 1 217 ? -21.641 -3.59 -3.924 1 98.31 217 VAL B N 1
ATOM 4607 C CA . VAL B 1 217 ? -20.938 -4.301 -2.867 1 98.31 217 VAL B CA 1
ATOM 4608 C C . VAL B 1 217 ? -20.219 -3.303 -1.953 1 98.31 217 VAL B C 1
ATOM 4610 O O . VAL B 1 217 ? -19.547 -2.387 -2.428 1 98.31 217 VAL B O 1
ATOM 4613 N N . MET B 1 218 ? -20.375 -3.4 -0.671 1 98.25 218 MET B N 1
ATOM 4614 C CA . MET B 1 218 ? -19.719 -2.549 0.318 1 98.25 218 MET B CA 1
ATOM 4615 C C . MET B 1 218 ? -18.656 -3.324 1.082 1 98.25 218 MET B C 1
ATOM 4617 O O . MET B 1 218 ? -18.844 -4.5 1.399 1 98.25 218 MET B O 1
ATOM 4621 N N . LEU B 1 219 ? -17.578 -2.695 1.282 1 98.75 219 LEU B N 1
ATOM 4622 C CA . LEU B 1 219 ? -16.5 -3.26 2.084 1 98.75 219 LEU B CA 1
ATOM 4623 C C . LEU B 1 219 ? -16.141 -2.344 3.252 1 98.75 219 LEU B C 1
ATOM 4625 O O . LEU B 1 219 ? -16.172 -1.119 3.117 1 98.75 219 LEU B O 1
ATOM 4629 N N . SER B 1 220 ? -15.906 -2.9 4.434 1 98.69 220 SER B N 1
ATOM 4630 C CA . SER B 1 220 ? -15.18 -2.131 5.441 1 98.69 220 SER B CA 1
ATOM 4631 C C . SER B 1 220 ? -13.758 -1.828 4.984 1 98.69 220 SER B C 1
ATOM 4633 O O . SER B 1 220 ? -13.016 -2.736 4.605 1 98.69 220 SER B O 1
ATOM 4635 N N . PRO B 1 221 ? -13.375 -0.585 4.961 1 98.81 221 PRO B N 1
ATOM 4636 C CA . PRO B 1 221 ? -12.047 -0.27 4.434 1 98.81 221 PRO B CA 1
ATOM 4637 C C . PRO B 1 221 ? -10.922 -0.845 5.289 1 98.81 221 PRO B C 1
ATOM 4639 O O . PRO B 1 221 ? -10.953 -0.721 6.52 1 98.81 221 PRO B O 1
ATOM 4642 N N . LEU B 1 222 ? -9.992 -1.506 4.602 1 98.88 222 LEU B N 1
ATOM 4643 C CA . LEU B 1 222 ? -8.781 -1.979 5.277 1 98.88 222 LEU B CA 1
ATOM 4644 C C . LEU B 1 222 ? -7.918 -0.807 5.727 1 98.88 222 LEU B C 1
ATOM 4646 O O . LEU B 1 222 ? -7.434 -0.791 6.859 1 98.88 222 LEU B O 1
ATOM 4650 N N . ILE B 1 223 ? -7.672 0.123 4.832 1 98.88 223 ILE B N 1
ATOM 4651 C CA . ILE B 1 223 ? -6.941 1.366 5.059 1 98.88 223 ILE B CA 1
ATOM 4652 C C . ILE B 1 223 ? -7.906 2.549 4.992 1 98.88 223 ILE B C 1
ATOM 4654 O O . ILE B 1 223 ? -8.383 2.908 3.912 1 98.88 223 ILE B O 1
ATOM 4658 N N . ILE B 1 224 ? -8.141 3.178 6.129 1 98.69 224 ILE B N 1
ATOM 4659 C CA . ILE B 1 224 ? -9.133 4.238 6.227 1 98.69 224 ILE B CA 1
ATOM 4660 C C . ILE B 1 224 ? -8.445 5.566 6.539 1 98.69 224 ILE B C 1
ATOM 4662 O O . ILE B 1 224 ? -7.34 5.586 7.078 1 98.69 224 ILE B O 1
ATOM 4666 N N . GLY B 1 225 ? -9.039 6.691 6.113 1 97.88 225 GLY B N 1
ATOM 4667 C CA . GLY B 1 225 ? -8.453 8.008 6.34 1 97.88 225 GLY B CA 1
ATOM 4668 C C . GLY B 1 225 ? -9.18 9.117 5.602 1 97.88 225 GLY B C 1
ATOM 4669 O O . GLY B 1 225 ? -10.391 9.297 5.777 1 97.88 225 GLY B O 1
ATOM 4670 N N . GLY B 1 226 ? -8.5 9.711 4.609 1 95.88 226 GLY B N 1
ATOM 4671 C CA . GLY B 1 226 ? -8.93 10.938 3.969 1 95.88 226 GLY B CA 1
ATOM 4672 C C . GLY B 1 226 ? -10.055 10.727 2.971 1 95.88 226 GLY B C 1
ATOM 4673 O O . GLY B 1 226 ? -10.602 11.688 2.432 1 95.88 226 GLY B O 1
ATOM 4674 N N . GLY B 1 227 ? -10.422 9.516 2.713 1 96.69 227 GLY B N 1
ATOM 4675 C CA . GLY B 1 227 ? -11.602 9.258 1.904 1 96.69 227 GLY B CA 1
ATOM 4676 C C . GLY B 1 227 ? -11.281 8.977 0.448 1 96.69 227 GLY B C 1
ATOM 4677 O O . GLY B 1 227 ? -12.188 8.789 -0.369 1 96.69 227 GLY B O 1
ATOM 4678 N N . GLN B 1 228 ? -9.984 8.906 0.048 1 96.56 228 GLN B N 1
ATOM 4679 C CA . GLN B 1 228 ? -9.594 8.609 -1.324 1 96.56 228 GLN B CA 1
ATOM 4680 C C . GLN B 1 228 ? -10.18 7.281 -1.791 1 96.56 228 GLN B C 1
ATOM 4682 O O . GLN B 1 228 ? -10.617 6.469 -0.974 1 96.56 228 GLN B O 1
ATOM 4687 N N . GLU B 1 229 ? -10.242 7.07 -3.166 1 98 229 GLU B N 1
ATOM 4688 C CA . GLU B 1 229 ? -10.719 5.836 -3.787 1 98 229 GLU B CA 1
ATOM 4689 C C . GLU B 1 229 ? -12.094 5.445 -3.268 1 98 229 GLU B C 1
ATOM 4691 O O . GLU B 1 229 ? -12.305 4.312 -2.832 1 98 229 GLU B O 1
ATOM 4696 N N . SER B 1 230 ? -12.984 6.398 -3.197 1 96.5 230 SER B N 1
ATOM 4697 C CA . SER B 1 230 ? -14.383 6.219 -2.801 1 96.5 230 SER B CA 1
ATOM 4698 C C . SER B 1 230 ? -14.484 5.691 -1.373 1 96.5 230 SER B C 1
ATOM 4700 O O . SER B 1 230 ? -15.383 4.91 -1.059 1 96.5 230 SER B O 1
ATOM 4702 N N . SER B 1 231 ? -13.414 5.996 -0.536 1 97.31 231 SER B N 1
ATOM 4703 C CA . SER B 1 231 ? -13.336 5.688 0.888 1 97.31 231 SER B CA 1
ATOM 4704 C C . SER B 1 231 ? -13.055 4.203 1.118 1 97.31 231 SER B C 1
ATOM 4706 O O . SER B 1 231 ? -13.133 3.721 2.25 1 97.31 231 SER B O 1
ATOM 4708 N N . TYR B 1 232 ? -12.711 3.49 0.024 1 98.44 232 TYR B N 1
ATOM 4709 C CA . TYR B 1 232 ? -12.375 2.078 0.17 1 98.44 232 TYR B CA 1
ATOM 4710 C C . TYR B 1 232 ? -10.891 1.902 0.482 1 98.44 232 TYR B C 1
ATOM 4712 O O . TYR B 1 232 ? -10.492 0.902 1.082 1 98.44 232 TYR B O 1
ATOM 4720 N N . ARG B 1 233 ? -10.117 2.814 0.022 1 98.69 233 ARG B N 1
ATOM 4721 C CA . ARG B 1 233 ? -8.672 2.75 0.218 1 98.69 233 ARG B CA 1
ATOM 4722 C C . ARG B 1 233 ? -8.078 4.148 0.322 1 98.69 233 ARG B C 1
ATOM 4724 O O . ARG B 1 233 ? -7.594 4.699 -0.671 1 98.69 233 ARG B O 1
ATOM 4731 N N . SER B 1 234 ? -7.941 4.664 1.523 1 98.5 234 SER B N 1
ATOM 4732 C CA . SER B 1 234 ? -7.496 6.035 1.757 1 98.5 234 SER B CA 1
ATOM 4733 C C . SER B 1 234 ? -5.988 6.164 1.568 1 98.5 234 SER B C 1
ATOM 4735 O O . SER B 1 234 ? -5.273 5.16 1.534 1 98.5 234 SER B O 1
ATOM 4737 N N . GLY B 1 235 ? -5.516 7.426 1.481 1 97.88 235 GLY B N 1
ATOM 4738 C CA . GLY B 1 235 ? -4.141 7.797 1.203 1 97.88 235 GLY B CA 1
ATOM 4739 C C . GLY B 1 235 ? -3.967 8.484 -0.141 1 97.88 235 GLY B C 1
ATOM 4740 O O . GLY B 1 235 ? -4.633 8.125 -1.114 1 97.88 235 GLY B O 1
ATOM 4741 N N . THR B 1 236 ? -3.043 9.43 -0.191 1 97.5 236 THR B N 1
ATOM 4742 C CA . THR B 1 236 ? -2.795 10.117 -1.453 1 97.5 236 THR B CA 1
ATOM 4743 C C . THR B 1 236 ? -2.52 9.109 -2.57 1 97.5 236 THR B C 1
ATOM 4745 O O . THR B 1 236 ? -1.646 8.25 -2.439 1 97.5 236 THR B O 1
ATOM 4748 N N . GLU B 1 237 ? -3.279 9.227 -3.619 1 98.38 237 GLU B N 1
ATOM 4749 C CA . GLU B 1 237 ? -3.217 8.25 -4.703 1 98.38 237 GLU B CA 1
ATOM 4750 C C . GLU B 1 237 ? -1.873 8.305 -5.422 1 98.38 237 GLU B C 1
ATOM 4752 O O . GLU B 1 237 ? -1.339 9.391 -5.664 1 98.38 237 GLU B O 1
ATOM 4757 N N . ASN B 1 238 ? -1.316 7.164 -5.715 1 98.56 238 ASN B N 1
ATOM 4758 C CA . ASN B 1 238 ? -0.089 7.012 -6.492 1 98.56 238 ASN B CA 1
ATOM 4759 C C . ASN B 1 238 ? -0.345 7.18 -7.984 1 98.56 238 A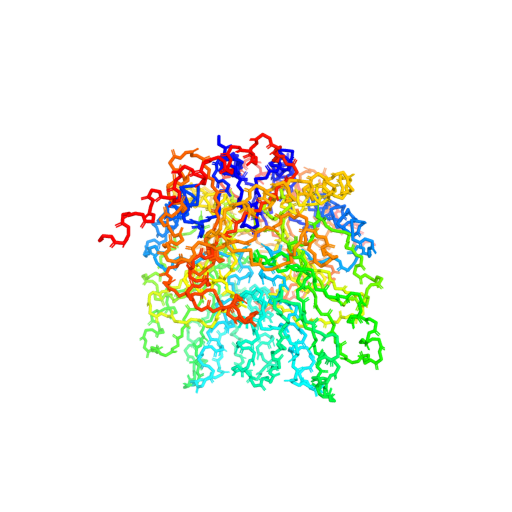SN B C 1
ATOM 4761 O O . ASN B 1 238 ? -0.218 6.227 -8.75 1 98.56 238 ASN B O 1
ATOM 4765 N N . VAL B 1 239 ? -0.61 8.398 -8.43 1 98.75 239 VAL B N 1
ATOM 4766 C CA . VAL B 1 239 ? -1.067 8.695 -9.781 1 98.75 239 VAL B CA 1
ATOM 4767 C C . VAL B 1 239 ? -0.056 8.172 -10.797 1 98.75 239 VAL B C 1
ATOM 4769 O O . VAL B 1 239 ? -0.426 7.48 -11.75 1 98.75 239 VAL B O 1
ATOM 4772 N N . PRO B 1 240 ? 1.283 8.453 -10.648 1 98.81 240 PRO B N 1
ATOM 4773 C CA . PRO B 1 240 ? 2.213 7.914 -11.641 1 98.81 240 PRO B CA 1
ATOM 4774 C C . PRO B 1 240 ? 2.16 6.387 -11.727 1 98.81 240 PRO B C 1
ATOM 4776 O O . PRO B 1 240 ? 2.201 5.828 -12.82 1 98.81 240 PRO B O 1
ATOM 4779 N N . GLY B 1 241 ? 2.092 5.711 -10.578 1 98.81 241 GLY B N 1
ATOM 4780 C CA . GLY B 1 241 ? 1.995 4.262 -10.562 1 98.81 241 GLY B CA 1
ATOM 4781 C C . GLY B 1 241 ? 0.728 3.74 -11.211 1 98.81 241 GLY B C 1
ATOM 4782 O O . GLY B 1 241 ? 0.769 2.77 -11.977 1 98.81 241 GLY B O 1
ATOM 4783 N N . VAL B 1 242 ? -0.405 4.406 -10.914 1 98.88 242 VAL B N 1
ATOM 4784 C CA . VAL B 1 242 ? -1.716 4.012 -11.422 1 98.88 242 VAL B CA 1
ATOM 4785 C C . VAL B 1 242 ? -1.76 4.176 -12.938 1 98.88 242 VAL B C 1
ATOM 4787 O O . VAL B 1 242 ? -2.234 3.289 -13.648 1 98.88 242 VAL B O 1
ATOM 4790 N N . VAL B 1 243 ? -1.248 5.293 -13.406 1 98.88 243 VAL B N 1
ATOM 4791 C CA . VAL B 1 243 ? -1.226 5.562 -14.836 1 98.88 243 VAL B CA 1
ATOM 4792 C C . VAL B 1 243 ? -0.321 4.551 -15.539 1 98.88 243 VAL B C 1
ATOM 4794 O O . VAL B 1 243 ? -0.671 4.027 -16.594 1 98.88 243 VAL B O 1
ATOM 4797 N N . ALA B 1 244 ? 0.802 4.281 -14.961 1 98.94 244 ALA B N 1
ATOM 4798 C CA . ALA B 1 244 ? 1.722 3.285 -15.5 1 98.94 244 ALA B CA 1
ATOM 4799 C C . ALA B 1 244 ? 1.071 1.905 -15.547 1 98.94 244 ALA B C 1
ATOM 4801 O O . ALA B 1 244 ? 1.224 1.172 -16.531 1 98.94 244 ALA B O 1
ATOM 4802 N N . MET B 1 245 ? 0.374 1.521 -14.523 1 98.88 245 MET B N 1
ATOM 4803 C CA . MET B 1 245 ? -0.3 0.226 -14.484 1 98.88 245 MET B CA 1
ATOM 4804 C C . MET B 1 245 ? -1.37 0.137 -15.562 1 98.88 245 MET B C 1
ATOM 4806 O O . MET B 1 245 ? -1.504 -0.892 -16.234 1 98.88 245 MET B O 1
ATOM 4810 N N . ALA B 1 246 ? -2.139 1.223 -15.695 1 98.94 246 ALA B N 1
ATOM 4811 C CA . ALA B 1 246 ? -3.168 1.246 -16.734 1 98.94 246 ALA B CA 1
ATOM 4812 C C . ALA B 1 246 ? -2.561 1.029 -18.109 1 98.94 246 ALA B C 1
ATOM 4814 O O . ALA B 1 246 ? -3.131 0.321 -18.938 1 98.94 246 ALA B O 1
ATOM 4815 N N . LYS B 1 247 ? -1.418 1.642 -18.344 1 98.88 247 LYS B N 1
ATOM 4816 C CA . LYS B 1 247 ? -0.717 1.436 -19.609 1 98.88 247 LYS B CA 1
ATOM 4817 C C . LYS B 1 247 ? -0.338 -0.031 -19.797 1 98.88 247 LYS B C 1
ATOM 4819 O O . LYS B 1 247 ? -0.539 -0.598 -20.875 1 98.88 247 LYS B O 1
ATOM 4824 N N . ALA B 1 248 ? 0.197 -0.635 -18.781 1 98.94 248 ALA B N 1
ATOM 4825 C CA . ALA B 1 248 ? 0.558 -2.049 -18.828 1 98.94 248 ALA B CA 1
ATOM 4826 C C . ALA B 1 248 ? -0.667 -2.918 -19.109 1 98.94 248 ALA B C 1
ATOM 4828 O O . ALA B 1 248 ? -0.604 -3.861 -19.891 1 98.94 248 ALA B O 1
ATOM 4829 N N . MET B 1 249 ? -1.78 -2.611 -18.438 1 98.88 249 MET B N 1
ATOM 4830 C CA . MET B 1 249 ? -3.018 -3.363 -18.625 1 98.88 249 MET B CA 1
ATOM 4831 C C . MET B 1 249 ? -3.469 -3.318 -20.078 1 98.88 249 MET B C 1
ATOM 4833 O O . MET B 1 249 ? -3.84 -4.348 -20.656 1 98.88 249 MET B O 1
ATOM 4837 N N . ARG B 1 250 ? -3.387 -2.158 -20.625 1 98.75 250 ARG B N 1
ATOM 4838 C CA . ARG B 1 250 ? -3.812 -1.986 -22 1 98.75 250 ARG B CA 1
ATOM 4839 C C . ARG B 1 250 ? -2.916 -2.775 -22.953 1 98.75 250 ARG B C 1
ATOM 4841 O O . ARG B 1 250 ? -3.406 -3.443 -23.875 1 98.75 250 ARG B O 1
ATOM 4848 N N . ILE B 1 251 ? -1.609 -2.707 -22.75 1 98.62 251 ILE B N 1
ATOM 4849 C CA . ILE B 1 251 ? -0.653 -3.43 -23.578 1 98.62 251 ILE B CA 1
ATOM 4850 C C . ILE B 1 251 ? -0.967 -4.922 -23.547 1 98.62 251 ILE B C 1
ATOM 4852 O O . ILE B 1 251 ? -1.024 -5.574 -24.594 1 98.62 251 ILE B O 1
ATOM 4856 N N . MET B 1 252 ? -1.25 -5.473 -22.375 1 98.38 252 MET B N 1
ATOM 4857 C CA . MET B 1 252 ? -1.518 -6.902 -22.219 1 98.38 252 MET B CA 1
ATOM 4858 C C . MET B 1 252 ? -2.861 -7.273 -22.844 1 98.38 252 MET B C 1
ATOM 4860 O O . MET B 1 252 ? -2.992 -8.328 -23.453 1 98.38 252 MET B O 1
ATOM 4864 N N . ARG B 1 253 ? -3.844 -6.418 -22.625 1 98.12 253 ARG B N 1
ATOM 4865 C CA . ARG B 1 253 ? -5.168 -6.66 -23.188 1 98.12 253 ARG B CA 1
ATOM 4866 C C . ARG B 1 253 ? -5.121 -6.695 -24.703 1 98.12 253 ARG B C 1
ATOM 4868 O O . ARG B 1 253 ? -5.699 -7.586 -25.328 1 98.12 253 ARG B O 1
ATOM 4875 N N . ASP B 1 254 ? -4.41 -5.773 -25.312 1 98 254 ASP B N 1
ATOM 4876 C CA . ASP B 1 254 ? -4.355 -5.641 -26.766 1 98 254 ASP B CA 1
ATOM 4877 C C . ASP B 1 254 ? -3.635 -6.824 -27.406 1 98 254 ASP B C 1
ATOM 4879 O O . ASP B 1 254 ? -3.916 -7.188 -28.547 1 98 254 ASP B O 1
ATOM 4883 N N . GLY B 1 255 ? -2.74 -7.449 -26.688 1 98.12 255 GLY B N 1
ATOM 4884 C CA . GLY B 1 255 ? -1.986 -8.57 -27.219 1 98.12 255 GLY B CA 1
ATOM 4885 C C . GLY B 1 255 ? -2.436 -9.914 -26.656 1 98.12 255 GLY B C 1
ATOM 4886 O O . GLY B 1 255 ? -1.758 -10.922 -26.844 1 98.12 255 GLY B O 1
ATOM 4887 N N . LEU B 1 256 ? -3.592 -10.008 -26.047 1 98.38 256 LEU B N 1
ATOM 4888 C CA . LEU B 1 256 ? -3.992 -11.148 -25.234 1 98.38 256 LEU B CA 1
ATOM 4889 C C . LEU B 1 256 ? -4.023 -12.422 -26.062 1 98.38 256 LEU B C 1
ATOM 4891 O O . LEU B 1 256 ? -3.4 -13.422 -25.703 1 98.38 256 LEU B O 1
ATOM 4895 N N . ASP B 1 257 ? -4.652 -12.461 -27.219 1 98 257 ASP B N 1
ATOM 4896 C CA . ASP B 1 257 ? -4.832 -13.664 -28.031 1 98 257 ASP B CA 1
ATOM 4897 C C . ASP B 1 257 ? -3.494 -14.18 -28.547 1 98 257 ASP B C 1
ATOM 4899 O O . ASP B 1 257 ? -3.189 -15.367 -28.422 1 98 257 ASP B O 1
ATOM 4903 N N . THR B 1 258 ? -2.707 -13.25 -29.094 1 98.19 258 THR B N 1
ATOM 4904 C CA . THR B 1 258 ? -1.404 -13.617 -29.641 1 98.19 258 THR B CA 1
ATOM 4905 C C . THR B 1 258 ? -0.476 -14.109 -28.531 1 98.19 258 THR B C 1
ATOM 4907 O O . THR B 1 258 ? 0.211 -15.125 -28.703 1 98.19 258 THR B O 1
ATOM 4910 N N . ASN B 1 259 ? -0.48 -13.398 -27.406 1 98.06 259 ASN B N 1
ATOM 4911 C CA . ASN B 1 259 ? 0.372 -13.766 -26.281 1 98.06 259 ASN B CA 1
ATOM 4912 C C . ASN B 1 259 ? -0.023 -15.125 -25.703 1 98.06 259 ASN B C 1
ATOM 4914 O O . ASN B 1 259 ? 0.84 -15.938 -25.375 1 98.06 259 ASN B O 1
ATOM 4918 N N . HIS B 1 260 ? -1.321 -15.312 -25.562 1 97.75 260 HIS B N 1
ATOM 4919 C CA . HIS B 1 260 ? -1.839 -16.578 -25.047 1 97.75 260 HIS B CA 1
ATOM 4920 C C . HIS B 1 260 ? -1.381 -17.75 -25.922 1 97.75 260 HIS B C 1
ATOM 4922 O O . HIS B 1 260 ? -0.863 -18.734 -25.391 1 97.75 260 HIS B O 1
ATOM 4928 N N . LYS B 1 261 ? -1.552 -17.703 -27.219 1 97.62 261 LYS B N 1
ATOM 4929 C CA . LYS B 1 261 ? -1.164 -18.766 -28.141 1 97.62 261 LYS B CA 1
ATOM 4930 C C . LYS B 1 261 ? 0.341 -19.016 -28.094 1 97.62 261 LYS B C 1
ATOM 4932 O O . LYS B 1 261 ? 0.786 -20.156 -28.094 1 97.62 261 LYS B O 1
ATOM 4937 N N . HIS B 1 262 ? 1.049 -17.891 -28.047 1 98.5 262 HIS B N 1
ATOM 4938 C CA . HIS B 1 262 ? 2.506 -17.969 -28.031 1 98.5 262 HIS B CA 1
ATOM 4939 C C . HIS B 1 262 ? 3 -18.672 -26.766 1 98.5 262 HIS B C 1
ATOM 4941 O O . HIS B 1 262 ? 3.797 -19.609 -26.844 1 98.5 262 HIS B O 1
ATOM 4947 N N . MET B 1 263 ? 2.5 -18.281 -25.609 1 98.31 263 MET B N 1
ATOM 4948 C CA . MET B 1 263 ? 2.936 -18.875 -24.344 1 98.31 263 MET B CA 1
ATOM 4949 C C . MET B 1 263 ? 2.498 -20.328 -24.234 1 98.31 263 MET B C 1
ATOM 4951 O O . MET B 1 263 ? 3.225 -21.156 -23.703 1 98.31 263 MET B O 1
ATOM 4955 N N . LYS B 1 264 ? 1.309 -20.625 -24.75 1 97.69 264 LYS B N 1
ATOM 4956 C CA . LYS B 1 264 ? 0.857 -22 -24.781 1 97.69 264 LYS B CA 1
ATOM 4957 C C . LYS B 1 264 ? 1.811 -22.875 -25.609 1 97.69 264 LYS B C 1
ATOM 4959 O O . LYS B 1 264 ? 2.117 -24 -25.219 1 97.69 264 LYS B O 1
ATOM 4964 N N . LYS B 1 265 ? 2.252 -22.359 -26.719 1 97.94 265 LYS B N 1
ATOM 4965 C CA . LYS B 1 265 ? 3.217 -23.078 -27.562 1 97.94 265 LYS B CA 1
ATOM 4966 C C . LYS B 1 265 ? 4.516 -23.328 -26.797 1 97.94 265 LYS B C 1
ATOM 4968 O O . LYS B 1 265 ? 5.074 -24.422 -26.859 1 97.94 265 LYS B O 1
ATOM 4973 N N . LEU B 1 266 ? 5.023 -22.297 -26.125 1 98.31 266 LEU B N 1
ATOM 4974 C CA . LEU B 1 266 ? 6.238 -22.438 -25.328 1 98.31 266 LEU B CA 1
ATOM 4975 C C . LEU B 1 266 ? 6.051 -23.5 -24.234 1 98.31 266 LEU B C 1
ATOM 4977 O O . LEU B 1 266 ? 6.918 -24.344 -24.047 1 98.31 266 LEU B O 1
ATOM 4981 N N . ARG B 1 267 ? 4.93 -23.438 -23.531 1 97.88 267 ARG B N 1
ATOM 4982 C CA . ARG B 1 267 ? 4.625 -24.375 -22.453 1 97.88 267 ARG B CA 1
ATOM 4983 C C . ARG B 1 267 ? 4.602 -25.812 -22.969 1 97.88 267 ARG B C 1
ATOM 4985 O O . ARG B 1 267 ? 5.191 -26.703 -22.359 1 97.88 267 ARG B O 1
ATOM 4992 N N . ASN B 1 268 ? 3.926 -26.047 -24.078 1 97.19 268 ASN B N 1
ATOM 4993 C CA . ASN B 1 268 ? 3.84 -27.375 -24.656 1 97.19 268 ASN B CA 1
ATOM 4994 C C . ASN B 1 268 ? 5.215 -27.891 -25.078 1 97.19 268 ASN B C 1
ATOM 4996 O O . ASN B 1 268 ? 5.52 -29.078 -24.906 1 97.19 268 ASN B O 1
ATOM 5000 N N . ARG B 1 269 ? 5.973 -27.016 -25.609 1 97 269 ARG B N 1
ATOM 5001 C CA . ARG B 1 269 ? 7.312 -27.391 -26.062 1 97 269 ARG B CA 1
ATOM 5002 C C . ARG B 1 269 ? 8.18 -27.828 -24.891 1 97 269 ARG B C 1
ATOM 5004 O O . ARG B 1 269 ? 8.922 -28.812 -25 1 97 269 ARG B O 1
ATOM 5011 N N . ILE B 1 270 ? 8.078 -27.156 -23.781 1 96.94 270 ILE B N 1
ATOM 5012 C CA . ILE B 1 270 ? 8.852 -27.531 -22.594 1 96.94 270 ILE B CA 1
ATOM 5013 C C . ILE B 1 270 ? 8.375 -28.875 -22.062 1 96.94 270 ILE B C 1
ATOM 5015 O O . ILE B 1 270 ? 9.188 -29.719 -21.688 1 96.94 270 ILE B O 1
ATOM 5019 N N . ILE B 1 271 ? 7.066 -29.062 -22.016 1 96.94 271 ILE B N 1
ATOM 5020 C CA . ILE B 1 271 ? 6.508 -30.312 -21.516 1 96.94 271 ILE B CA 1
ATOM 5021 C C . ILE B 1 271 ? 6.961 -31.469 -22.391 1 96.94 271 ILE B C 1
ATOM 5023 O O . ILE B 1 271 ? 7.398 -32.5 -21.891 1 96.94 271 ILE B O 1
ATOM 5027 N N . ASP B 1 272 ? 6.961 -31.25 -23.703 1 96.06 272 ASP B N 1
ATOM 5028 C CA . ASP B 1 272 ? 7.414 -32.281 -24.641 1 96.06 272 ASP B CA 1
ATOM 5029 C C . ASP B 1 272 ? 8.898 -32.562 -24.453 1 96.06 272 ASP B C 1
ATOM 5031 O O . ASP B 1 272 ? 9.312 -33.75 -24.469 1 96.06 272 ASP B O 1
ATOM 5035 N N . GLY B 1 273 ? 9.641 -31.531 -24.312 1 95.44 273 GLY B N 1
ATOM 5036 C CA . GLY B 1 273 ? 11.078 -31.688 -24.141 1 95.44 273 GLY B CA 1
ATOM 5037 C C . GLY B 1 273 ? 11.445 -32.406 -22.859 1 95.44 273 GLY B C 1
ATOM 5038 O O . GLY B 1 273 ? 12.367 -33.25 -22.859 1 95.44 273 GLY B O 1
ATOM 5039 N N . LEU B 1 274 ? 10.695 -32.188 -21.797 1 94.31 274 LEU B N 1
ATOM 5040 C CA . LEU B 1 274 ? 11.008 -32.781 -20.5 1 94.31 274 LEU B CA 1
ATOM 5041 C C . LEU B 1 274 ? 10.375 -34.188 -20.375 1 94.31 274 LEU B C 1
ATOM 5043 O O . LEU B 1 274 ? 10.828 -35 -19.562 1 94.31 274 LEU B O 1
ATOM 5047 N N . ALA B 1 275 ? 9.297 -34.406 -21.078 1 90.25 275 ALA B N 1
ATOM 5048 C CA . ALA B 1 275 ? 8.586 -35.688 -21.016 1 90.25 275 ALA B CA 1
ATOM 5049 C C . ALA B 1 275 ? 9.5 -36.844 -21.406 1 90.25 275 ALA B C 1
ATOM 5051 O O . ALA B 1 275 ? 9.289 -37.969 -20.984 1 90.25 275 ALA B O 1
ATOM 5052 N N . SER B 1 276 ? 10.461 -36.531 -22.125 1 85.81 276 SER B N 1
ATOM 5053 C CA . SER B 1 276 ? 11.383 -37.562 -22.609 1 85.81 276 SER B CA 1
ATOM 5054 C C . SER B 1 276 ? 12.336 -38 -21.5 1 85.81 276 SER B C 1
ATOM 5056 O O . SER B 1 276 ? 13 -39.031 -21.625 1 85.81 276 SER B O 1
ATOM 5058 N N . LEU B 1 277 ? 12.297 -37.25 -20.469 1 89.69 277 LEU B N 1
ATOM 5059 C CA . LEU B 1 277 ? 13.172 -37.562 -19.344 1 89.69 277 LEU B CA 1
ATOM 5060 C C . LEU B 1 277 ? 12.445 -38.375 -18.281 1 89.69 277 LEU B C 1
ATOM 5062 O O . LEU B 1 277 ? 11.641 -37.844 -17.516 1 89.69 277 LEU B O 1
ATOM 5066 N N . ALA B 1 278 ? 12.805 -39.625 -18.156 1 86.12 278 ALA B N 1
ATOM 5067 C CA . ALA B 1 278 ? 12.094 -40.562 -17.312 1 86.12 278 ALA B CA 1
ATOM 5068 C C . ALA B 1 278 ? 12.102 -40.125 -15.852 1 86.12 278 ALA B C 1
ATOM 5070 O O . ALA B 1 278 ? 11.164 -40.406 -15.102 1 86.12 278 ALA B O 1
ATOM 5071 N N . TYR B 1 279 ? 13.039 -39.344 -15.469 1 88.62 279 TYR B N 1
ATOM 5072 C CA . TYR B 1 279 ? 13.203 -38.969 -14.078 1 88.62 279 TYR B CA 1
ATOM 5073 C C . TYR B 1 279 ? 12.453 -37.656 -13.789 1 88.62 279 TYR B C 1
ATOM 5075 O O . TYR B 1 279 ? 12.461 -37.188 -12.656 1 88.62 279 TYR B O 1
ATOM 5083 N N . CYS B 1 280 ? 11.852 -37.094 -14.797 1 94.06 280 CYS B N 1
ATOM 5084 C CA . CYS B 1 280 ? 11.117 -35.875 -14.648 1 94.06 280 CYS B CA 1
ATOM 5085 C C . CYS B 1 280 ? 9.625 -36.125 -14.438 1 94.06 280 CYS B C 1
ATOM 5087 O O . CYS B 1 280 ? 9.039 -36.969 -15.141 1 94.06 280 CYS B O 1
ATOM 5089 N N . LYS B 1 281 ? 9.031 -35.5 -13.438 1 95.75 281 LYS B N 1
ATOM 5090 C CA . LYS B 1 281 ? 7.602 -35.625 -13.18 1 95.75 281 LYS B CA 1
ATOM 5091 C C . LYS B 1 281 ? 6.898 -34.281 -13.32 1 95.75 281 LYS B C 1
ATOM 5093 O O . LYS B 1 281 ? 7.277 -33.312 -12.672 1 95.75 281 LYS B O 1
ATOM 5098 N N . LEU B 1 282 ? 5.906 -34.25 -14.188 1 96.06 282 LEU B N 1
ATOM 5099 C CA . LEU B 1 282 ? 5.086 -33.031 -14.344 1 96.06 282 LEU B CA 1
ATOM 5100 C C . LEU B 1 282 ? 4.129 -32.875 -13.172 1 96.06 282 LEU B C 1
ATOM 5102 O O . LEU B 1 282 ? 3.525 -33.844 -12.711 1 96.06 282 LEU B O 1
ATOM 5106 N N . ASN B 1 283 ? 4.035 -31.719 -12.562 1 96.19 283 ASN B N 1
ATOM 5107 C CA . ASN B 1 283 ? 3.047 -31.375 -11.547 1 96.19 283 ASN B CA 1
ATOM 5108 C C . ASN B 1 283 ? 1.984 -30.422 -12.094 1 96.19 283 ASN B C 1
ATOM 5110 O O . ASN B 1 283 ? 2.311 -29.375 -12.656 1 96.19 283 ASN B O 1
ATOM 5114 N N . GLY B 1 284 ? 0.72 -30.766 -11.938 1 95.31 284 GLY B N 1
ATOM 5115 C CA . GLY B 1 284 ? -0.342 -29.906 -12.453 1 95.31 284 GLY B CA 1
ATOM 5116 C C . GLY B 1 284 ? -0.876 -30.375 -13.797 1 95.31 284 GLY B C 1
ATOM 5117 O O . GLY B 1 284 ? -0.687 -31.531 -14.18 1 95.31 284 GLY B O 1
ATOM 5118 N N . PRO B 1 285 ? -1.547 -29.5 -14.531 1 96.25 285 PRO B N 1
ATOM 5119 C CA . PRO B 1 285 ? -2.246 -29.906 -15.758 1 96.25 285 PRO B CA 1
ATOM 5120 C C . PRO B 1 285 ? -1.293 -30.203 -16.906 1 96.25 285 PRO B C 1
ATOM 5122 O O . PRO B 1 285 ? -0.275 -29.516 -17.062 1 96.25 285 PRO B O 1
ATOM 5125 N N . GLY B 1 286 ? -1.716 -31.172 -17.703 1 93.5 286 GLY B N 1
ATOM 5126 C CA . GLY B 1 286 ? -0.948 -31.531 -18.891 1 93.5 286 GLY B CA 1
ATOM 5127 C C . GLY B 1 286 ? -1.202 -30.625 -20.062 1 93.5 286 GLY B C 1
ATOM 5128 O O . GLY B 1 286 ? -1.969 -29.672 -19.969 1 93.5 286 GLY B O 1
ATOM 5129 N N . LYS B 1 287 ? -0.621 -30.891 -21.188 1 88.44 287 LYS B N 1
ATOM 5130 C CA . LYS B 1 287 ? -0.573 -30.031 -22.359 1 88.44 287 LYS B CA 1
ATOM 5131 C C . LYS B 1 287 ? -1.971 -29.797 -22.938 1 88.44 287 LYS B C 1
ATOM 5133 O O . LYS B 1 287 ? -2.287 -28.703 -23.391 1 88.44 287 LYS B O 1
ATOM 5138 N N . GLU B 1 288 ? -2.812 -30.781 -22.844 1 86 288 GLU B N 1
ATOM 5139 C CA . GLU B 1 288 ? -4.074 -30.656 -23.562 1 86 288 GLU B CA 1
ATOM 5140 C C . GLU B 1 288 ? -5.234 -30.391 -22.609 1 86 288 GLU B C 1
ATOM 5142 O O . GLU B 1 288 ? -6.391 -30.344 -23.031 1 86 288 GLU B O 1
ATOM 5147 N N . GLU B 1 289 ? -4.875 -30.094 -21.453 1 89.88 289 GLU B N 1
ATOM 5148 C CA . GLU B 1 289 ? -5.949 -29.859 -20.5 1 89.88 289 GLU B CA 1
ATOM 5149 C C . GLU B 1 289 ? -6.43 -28.406 -20.547 1 89.88 289 GLU B C 1
ATOM 5151 O O . GLU B 1 289 ? -5.621 -27.484 -20.594 1 89.88 289 GLU B O 1
ATOM 5156 N N . ALA B 1 290 ? -7.727 -28.266 -20.484 1 91.56 290 ALA B N 1
ATOM 5157 C CA . ALA B 1 290 ? -8.344 -26.938 -20.547 1 91.56 290 ALA B CA 1
ATOM 5158 C C . ALA B 1 290 ? -8.008 -26.109 -19.312 1 91.56 290 ALA B C 1
ATOM 5160 O O . ALA B 1 290 ? -8.047 -24.875 -19.359 1 91.56 290 ALA B O 1
ATOM 5161 N N . SER B 1 291 ? -7.672 -26.766 -18.266 1 96.56 291 SER B N 1
ATOM 5162 C CA . SER B 1 291 ? -7.398 -26.094 -17 1 96.56 291 SER B CA 1
ATOM 5163 C C . SER B 1 291 ? -5.934 -25.688 -16.891 1 96.56 291 SER B C 1
ATOM 5165 O O . SER B 1 291 ? -5.473 -25.297 -15.82 1 96.56 291 SER B O 1
ATOM 5167 N N . ALA B 1 292 ? -5.227 -25.781 -17.984 1 97.56 292 ALA B N 1
ATOM 5168 C CA . ALA B 1 292 ? -3.805 -25.453 -17.969 1 97.56 292 ALA B CA 1
ATOM 5169 C C . ALA B 1 292 ? -3.58 -24 -18.406 1 97.56 292 ALA B C 1
ATOM 5171 O O . ALA B 1 292 ? -3.877 -23.641 -19.547 1 97.56 292 ALA B O 1
ATOM 5172 N N . ALA B 1 293 ? -3.062 -23.172 -17.469 1 98.06 293 ALA B N 1
ATOM 5173 C CA . ALA B 1 293 ? -2.664 -21.828 -17.859 1 98.06 293 ALA B CA 1
ATOM 5174 C C . ALA B 1 293 ? -1.532 -21.859 -18.891 1 98.06 293 ALA B C 1
ATOM 5176 O O . ALA B 1 293 ? -0.68 -22.75 -18.844 1 98.06 293 ALA B O 1
ATOM 5177 N N . PRO B 1 294 ? -1.46 -20.969 -19.75 1 98.06 294 PRO B N 1
ATOM 5178 C CA . PRO B 1 294 ? -0.508 -21.031 -20.859 1 98.06 294 PRO B CA 1
ATOM 5179 C C . PRO B 1 294 ? 0.921 -20.703 -20.438 1 98.06 294 PRO B C 1
ATOM 5181 O O . PRO B 1 294 ? 1.867 -20.953 -21.188 1 98.06 294 PRO B O 1
ATOM 5184 N N . HIS B 1 295 ? 1.133 -20.156 -19.219 1 98.19 295 HIS B N 1
ATOM 5185 C CA . HIS B 1 295 ? 2.422 -19.516 -18.969 1 98.19 295 HIS B CA 1
ATOM 5186 C C . HIS B 1 295 ? 3.148 -20.188 -17.797 1 98.19 295 HIS B C 1
ATOM 5188 O O . HIS B 1 295 ? 4.203 -19.719 -17.375 1 98.19 295 HIS B O 1
ATOM 5194 N N . ILE B 1 296 ? 2.607 -21.25 -17.234 1 97.94 296 ILE B N 1
ATOM 5195 C CA . ILE B 1 296 ? 3.227 -21.844 -16.062 1 97.94 296 ILE B CA 1
ATOM 5196 C C . ILE B 1 296 ? 3.357 -23.359 -16.25 1 97.94 296 ILE B C 1
ATOM 5198 O O . ILE B 1 296 ? 2.4 -24.031 -16.641 1 97.94 296 ILE B O 1
ATOM 5202 N N . VAL B 1 297 ? 4.52 -23.891 -15.977 1 96.94 297 VAL B N 1
ATOM 5203 C CA . VAL B 1 297 ? 4.77 -25.328 -15.914 1 96.94 297 VAL B CA 1
ATOM 5204 C C . VAL B 1 297 ? 5.527 -25.672 -14.633 1 96.94 297 VAL B C 1
ATOM 5206 O O . VAL B 1 297 ? 6.477 -24.969 -14.266 1 96.94 297 VAL B O 1
ATOM 5209 N N . ASN B 1 298 ? 5.082 -26.641 -13.961 1 97.19 298 ASN B N 1
ATOM 5210 C CA . ASN B 1 298 ? 5.73 -27.141 -12.75 1 97.19 298 ASN B CA 1
ATOM 5211 C C . ASN B 1 298 ? 6.191 -28.578 -12.906 1 97.19 298 ASN B C 1
ATOM 5213 O O . ASN B 1 298 ? 5.469 -29.422 -13.453 1 97.19 298 ASN B O 1
ATOM 5217 N N . PHE B 1 299 ? 7.406 -28.875 -12.539 1 96.25 299 PHE B N 1
ATOM 5218 C CA . PHE B 1 299 ? 7.953 -30.234 -12.656 1 96.25 299 PHE B CA 1
ATOM 5219 C C . PHE B 1 299 ? 8.875 -30.547 -11.484 1 96.25 299 PHE B C 1
ATOM 5221 O O . PHE B 1 299 ? 9.312 -29.625 -10.773 1 96.25 299 PHE B O 1
ATOM 5228 N N . SER B 1 300 ? 9.109 -31.797 -11.273 1 95.81 300 SER B N 1
ATOM 5229 C CA . SER B 1 300 ? 9.984 -32.25 -10.195 1 95.81 300 SER B CA 1
ATOM 5230 C C . SER B 1 300 ? 11.023 -33.25 -10.703 1 95.81 300 SER B C 1
ATOM 5232 O O . SER B 1 300 ? 10.773 -33.969 -11.664 1 95.81 300 SER B O 1
ATOM 5234 N N . PHE B 1 301 ? 12.164 -33.219 -10.141 1 94.31 301 PHE B N 1
ATOM 5235 C CA . PHE B 1 301 ? 13.195 -34.25 -10.25 1 94.31 301 PHE B CA 1
ATOM 5236 C C . PHE B 1 301 ? 13.422 -34.938 -8.914 1 94.31 301 PHE B C 1
ATOM 5238 O O . PHE B 1 301 ? 14.406 -34.656 -8.227 1 94.31 301 PHE B O 1
ATOM 5245 N N . PRO B 1 302 ? 12.516 -35.938 -8.648 1 92.62 302 PRO B N 1
ATOM 5246 C CA . PRO B 1 302 ? 12.617 -36.562 -7.324 1 92.62 302 PRO B CA 1
ATOM 5247 C C . PRO B 1 302 ? 14.016 -37.094 -7.031 1 92.62 302 PRO B C 1
ATOM 5249 O O . PRO B 1 302 ? 14.648 -37.688 -7.898 1 92.62 302 PRO B O 1
ATOM 5252 N N . GLY B 1 303 ? 14.445 -36.844 -5.797 1 89.69 303 GLY B N 1
ATOM 5253 C CA . GLY B 1 303 ? 15.766 -37.281 -5.391 1 89.69 303 GLY B CA 1
ATOM 5254 C C . GLY B 1 303 ? 16.828 -36.219 -5.523 1 89.69 303 GLY B C 1
ATOM 5255 O O . GLY B 1 303 ? 17.938 -36.375 -5.004 1 89.69 303 GLY B O 1
ATOM 5256 N N . ILE B 1 304 ? 16.531 -35.188 -6.25 1 92.12 304 ILE B N 1
ATOM 5257 C CA . ILE B 1 304 ? 17.453 -34.094 -6.398 1 92.12 304 ILE B CA 1
ATOM 5258 C C . ILE B 1 304 ? 16.875 -32.844 -5.738 1 92.12 304 ILE B C 1
ATOM 5260 O O . ILE B 1 304 ? 15.727 -32.469 -5.996 1 92.12 304 ILE B O 1
ATOM 5264 N N . LYS B 1 305 ? 17.688 -32.188 -4.945 1 90.69 305 LYS B N 1
ATOM 5265 C CA . LYS B 1 305 ? 17.219 -30.969 -4.301 1 90.69 305 LYS B CA 1
ATOM 5266 C C . LYS B 1 305 ? 16.938 -29.875 -5.332 1 90.69 305 LYS B C 1
ATOM 5268 O O . LYS B 1 305 ? 17.781 -29.578 -6.18 1 90.69 305 LYS B O 1
ATOM 5273 N N . ALA B 1 306 ? 15.773 -29.281 -5.242 1 93.12 306 ALA B N 1
ATOM 5274 C CA . ALA B 1 306 ? 15.344 -28.266 -6.195 1 93.12 306 ALA B CA 1
ATOM 5275 C C . ALA B 1 306 ? 16.344 -27.125 -6.273 1 93.12 306 ALA B C 1
ATOM 5277 O O . ALA B 1 306 ? 16.641 -26.625 -7.359 1 93.12 306 ALA B O 1
ATOM 5278 N N . GLU B 1 307 ? 16.875 -26.656 -5.137 1 92.69 307 GLU B N 1
ATOM 5279 C CA . GLU B 1 307 ? 17.781 -25.516 -5.07 1 92.69 307 GLU B CA 1
ATOM 5280 C C . GLU B 1 307 ? 19.078 -25.812 -5.824 1 92.69 307 GLU B C 1
ATOM 5282 O O . GLU B 1 307 ? 19.672 -24.906 -6.41 1 92.69 307 GLU B O 1
ATOM 5287 N N . VAL B 1 308 ? 19.484 -27.031 -5.797 1 92.81 308 VAL B N 1
ATOM 5288 C CA . VAL B 1 308 ? 20.719 -27.422 -6.484 1 92.81 308 VAL B CA 1
ATOM 5289 C C . VAL B 1 308 ? 20.516 -27.297 -7.992 1 92.81 308 VAL B C 1
ATOM 5291 O O . VAL B 1 308 ? 21.391 -26.781 -8.695 1 92.81 308 VAL B O 1
ATOM 5294 N N . VAL B 1 309 ? 19.391 -27.781 -8.438 1 94.25 309 VAL B N 1
ATOM 5295 C CA . VAL B 1 309 ? 19.078 -27.672 -9.859 1 94.25 309 VAL B CA 1
ATOM 5296 C C . VAL B 1 309 ? 18.984 -26.203 -10.266 1 94.25 309 VAL B C 1
ATOM 5298 O O . VAL B 1 309 ? 19.531 -25.797 -11.289 1 94.25 309 VAL B O 1
ATOM 5301 N N . LEU B 1 310 ? 18.281 -25.422 -9.477 1 95.06 310 LEU B N 1
ATOM 5302 C CA . LEU B 1 310 ? 18.094 -23.984 -9.719 1 95.06 310 LEU B CA 1
ATOM 5303 C C . LEU B 1 310 ? 19.438 -23.281 -9.883 1 95.06 310 LEU B C 1
ATOM 5305 O O . LEU B 1 310 ? 19.641 -22.547 -10.844 1 95.06 310 LEU B O 1
ATOM 5309 N N . HIS B 1 311 ? 20.375 -23.531 -9.008 1 94.06 311 HIS B N 1
ATOM 5310 C CA . HIS B 1 311 ? 21.672 -22.859 -9.031 1 94.06 311 HIS B CA 1
ATOM 5311 C C . HIS B 1 311 ? 22.516 -23.344 -10.211 1 94.06 311 HIS B C 1
ATOM 5313 O O . HIS B 1 311 ? 23.281 -22.578 -10.797 1 94.06 311 HIS B O 1
ATOM 5319 N N . ALA B 1 312 ? 22.391 -24.625 -10.508 1 95.19 312 ALA B N 1
ATOM 5320 C CA . ALA B 1 312 ? 23.109 -25.141 -11.664 1 95.19 312 ALA B CA 1
ATOM 5321 C C . ALA B 1 312 ? 22.641 -24.469 -12.953 1 95.19 312 ALA B C 1
ATOM 5323 O O . ALA B 1 312 ? 23.469 -24.172 -13.82 1 95.19 312 ALA B O 1
ATOM 5324 N N . LEU B 1 313 ? 21.375 -24.281 -13.047 1 96.81 313 LEU B N 1
ATOM 5325 C CA . LEU B 1 313 ? 20.828 -23.594 -14.219 1 96.81 313 LEU B CA 1
ATOM 5326 C C . LEU B 1 313 ? 21.234 -22.125 -14.227 1 96.81 313 LEU B C 1
ATOM 5328 O O . LEU B 1 313 ? 21.484 -21.547 -15.289 1 96.81 313 LEU B O 1
ATOM 5332 N N . GLU B 1 314 ? 21.234 -21.562 -13.062 1 95.69 314 GLU B N 1
ATOM 5333 C CA . GLU B 1 314 ? 21.625 -20.156 -12.914 1 95.69 314 GLU B CA 1
ATOM 5334 C C . GLU B 1 314 ? 23.031 -19.922 -13.453 1 95.69 314 GLU B C 1
ATOM 5336 O O . GLU B 1 314 ? 23.312 -18.875 -14.016 1 95.69 314 GLU B O 1
ATOM 5341 N N . GLU B 1 315 ? 23.906 -20.859 -13.273 1 95.56 315 GLU B N 1
ATOM 5342 C CA . GLU B 1 315 ? 25.266 -20.766 -13.805 1 95.56 315 GLU B CA 1
ATOM 5343 C C . GLU B 1 315 ? 25.266 -20.656 -15.32 1 95.56 315 GLU B C 1
ATOM 5345 O O . GLU B 1 315 ? 26.234 -20.188 -15.922 1 95.56 315 GLU B O 1
ATOM 5350 N N . LYS B 1 316 ? 24.234 -21.141 -15.906 1 96.69 316 LYS B N 1
ATOM 5351 C CA . LYS B 1 316 ? 24.078 -21.047 -17.359 1 96.69 316 LYS B CA 1
ATOM 5352 C C . LYS B 1 316 ? 23.203 -19.859 -17.734 1 96.69 316 LYS B C 1
ATOM 5354 O O . LYS B 1 316 ? 22.688 -19.781 -18.859 1 96.69 316 LYS B O 1
ATOM 5359 N N . ASP B 1 317 ? 22.859 -18.969 -16.75 1 97.31 317 ASP B N 1
ATOM 5360 C CA . ASP B 1 317 ? 22.094 -17.75 -16.922 1 97.31 317 ASP B CA 1
ATOM 5361 C C . ASP B 1 317 ? 20.625 -18.047 -17.234 1 97.31 317 ASP B C 1
ATOM 5363 O O . ASP B 1 317 ? 20 -17.344 -18.031 1 97.31 317 ASP B O 1
ATOM 5367 N N . ILE B 1 318 ? 20.156 -19.172 -16.719 1 98.12 318 ILE B N 1
ATOM 5368 C CA . ILE B 1 318 ? 18.75 -19.547 -16.797 1 98.12 318 ILE B CA 1
ATOM 5369 C C . ILE B 1 318 ? 18.109 -19.406 -15.414 1 98.12 318 ILE B C 1
ATOM 5371 O O . ILE B 1 318 ? 18.547 -20.047 -14.453 1 98.12 318 ILE B O 1
ATOM 5375 N N . TYR B 1 319 ? 17.078 -18.578 -15.32 1 97.62 319 TYR B N 1
ATOM 5376 C CA . TYR B 1 319 ? 16.469 -18.25 -14.031 1 97.62 319 TYR B CA 1
ATOM 5377 C C . TYR B 1 319 ? 15.055 -18.812 -13.93 1 97.62 319 TYR B C 1
ATOM 5379 O O . TYR B 1 319 ? 14.172 -18.438 -14.703 1 97.62 319 TYR B O 1
ATOM 5387 N N . ILE B 1 320 ? 14.852 -19.734 -13.023 1 97.12 320 ILE B N 1
ATOM 5388 C CA . ILE B 1 320 ? 13.555 -20.344 -12.75 1 97.12 320 ILE B CA 1
ATOM 5389 C C . ILE B 1 320 ? 13.25 -20.25 -11.258 1 97.12 320 ILE B C 1
ATOM 5391 O O . ILE B 1 320 ? 13.914 -19.516 -10.523 1 97.12 320 ILE B O 1
ATOM 5395 N N . SER B 1 321 ? 12.133 -20.969 -10.852 1 95.06 321 SER B N 1
ATOM 5396 C CA . SER B 1 321 ? 11.734 -20.828 -9.453 1 95.06 321 SER B CA 1
ATOM 5397 C C . SER B 1 321 ? 11.562 -22.188 -8.789 1 95.06 321 SER B C 1
ATOM 5399 O O . SER B 1 321 ? 11.32 -23.188 -9.469 1 95.06 321 SER B O 1
ATOM 5401 N N . THR B 1 322 ? 11.898 -22.547 -7.598 1 82 322 THR B N 1
ATOM 5402 C CA . THR B 1 322 ? 11.562 -23.75 -6.84 1 82 322 THR B CA 1
ATOM 5403 C C . THR B 1 322 ? 10.297 -23.531 -6.012 1 82 322 THR B C 1
ATOM 5405 O O . THR B 1 322 ? 9.484 -24.438 -5.863 1 82 322 THR B O 1
ATOM 5408 N N . ARG B 1 323 ? 10.297 -22.516 -4.996 1 66 323 ARG B N 1
ATOM 5409 C CA . ARG B 1 323 ? 9.188 -22.266 -4.078 1 66 323 ARG B CA 1
ATOM 5410 C C . ARG B 1 323 ? 8.469 -20.969 -4.43 1 66 323 ARG B C 1
ATOM 5412 O O . ARG B 1 323 ? 9.016 -20.125 -5.145 1 66 323 ARG B O 1
ATOM 5419 N N . SER B 1 324 ? 7.105 -21.172 -4.137 1 49.88 324 SER B N 1
ATOM 5420 C CA . SER B 1 324 ? 6.617 -19.797 -4.234 1 49.88 324 SER B CA 1
ATOM 5421 C C . SER B 1 324 ? 7.582 -18.812 -3.576 1 49.88 324 SER B C 1
ATOM 5423 O O . SER B 1 324 ? 8.125 -19.094 -2.506 1 49.88 324 SER B O 1
ATOM 5425 N N . ALA B 1 325 ? 8.352 -18.172 -4.359 1 43.34 325 ALA B N 1
ATOM 5426 C CA . ALA B 1 325 ? 9.312 -17.172 -3.912 1 43.34 325 ALA B CA 1
ATOM 5427 C C . ALA B 1 325 ? 8.984 -16.688 -2.502 1 43.34 325 ALA B C 1
ATOM 5429 O O . ALA B 1 325 ? 9.875 -16.266 -1.76 1 43.34 325 ALA B O 1
ATOM 5430 N N . CYS B 1 326 ? 7.676 -16.656 -2.08 1 44.53 326 CYS B N 1
ATOM 5431 C CA . CYS B 1 326 ? 7.266 -16.078 -0.81 1 44.53 326 CYS B CA 1
ATOM 5432 C C . CYS B 1 326 ? 7.742 -16.922 0.363 1 44.53 326 CYS B C 1
ATOM 5434 O O . CYS B 1 326 ? 7.773 -16.453 1.501 1 44.53 326 CYS B O 1
ATOM 5436 N N . SER B 1 327 ? 7.988 -18.391 0.147 1 44.31 327 SER B N 1
ATOM 5437 C CA . SER B 1 327 ? 8.312 -19.297 1.251 1 44.31 327 SER B CA 1
ATOM 5438 C C . SER B 1 327 ? 9.742 -19.812 1.146 1 44.31 327 SER B C 1
ATOM 5440 O O . SER B 1 327 ? 10.086 -20.812 1.761 1 44.31 327 SER B O 1
ATOM 5442 N N . SER B 1 328 ? 10.672 -19.328 0.572 1 42.56 328 SER B N 1
ATOM 5443 C CA . SER B 1 328 ? 11.938 -19.938 0.169 1 42.56 328 SER B CA 1
ATOM 5444 C C . SER B 1 328 ? 12.805 -20.25 1.38 1 42.56 328 SER B C 1
ATOM 5446 O O . SER B 1 328 ? 13.805 -20.969 1.262 1 42.56 328 SER B O 1
ATOM 5448 N N . LYS B 1 329 ? 12.656 -19.672 2.514 1 48.03 329 LYS B N 1
ATOM 5449 C CA . LYS B 1 329 ? 13.672 -19.844 3.551 1 48.03 329 LYS B CA 1
ATOM 5450 C C . LYS B 1 329 ? 13.484 -21.156 4.301 1 48.03 329 LYS B C 1
ATOM 5452 O O . LYS B 1 329 ? 14.344 -21.547 5.09 1 48.03 329 LYS B O 1
ATOM 5457 N N . SER B 1 330 ? 12.375 -21.75 4.156 1 52.38 330 SER B N 1
ATOM 5458 C CA . SER B 1 330 ? 12.195 -22.969 4.949 1 52.38 330 SER B CA 1
ATOM 5459 C C . SER B 1 330 ? 12.234 -24.203 4.074 1 52.38 330 SER B C 1
ATOM 5461 O O . SER B 1 330 ? 11.82 -24.172 2.916 1 52.38 330 SER B O 1
ATOM 5463 N N . ASN B 1 331 ? 13.141 -25.156 4.289 1 61.69 331 ASN B N 1
ATOM 5464 C CA . ASN B 1 331 ? 13.242 -26.469 3.662 1 61.69 331 ASN B CA 1
ATOM 5465 C C . ASN B 1 331 ? 11.898 -27.188 3.658 1 61.69 331 ASN B C 1
ATOM 5467 O O . ASN B 1 331 ? 11.844 -28.406 3.523 1 61.69 331 ASN B O 1
ATOM 5471 N N . LYS B 1 332 ? 10.852 -26.391 3.73 1 78.44 332 LYS B N 1
ATOM 5472 C CA . LYS B 1 332 ? 9.547 -27.031 3.783 1 78.44 332 LYS B CA 1
ATOM 5473 C C . LYS B 1 332 ? 8.922 -27.125 2.391 1 78.44 332 LYS B C 1
ATOM 5475 O O . LYS B 1 332 ? 9.016 -26.188 1.598 1 78.44 332 LYS B O 1
ATOM 5480 N N . PRO B 1 333 ? 8.383 -28.312 2.148 1 88.25 333 PRO B N 1
ATOM 5481 C CA . PRO B 1 333 ? 7.707 -28.5 0.86 1 88.25 333 PRO B CA 1
ATOM 5482 C C . PRO B 1 333 ? 6.559 -27.516 0.647 1 88.25 333 PRO B C 1
ATOM 5484 O O . PRO B 1 333 ? 6.051 -26.938 1.61 1 88.25 333 PRO B O 1
ATOM 5487 N N . SER B 1 334 ? 6.27 -27.297 -0.582 1 91.81 334 SER B N 1
ATOM 5488 C CA . SER B 1 334 ? 5.18 -26.406 -0.963 1 91.81 334 SER B CA 1
ATOM 5489 C C . SER B 1 334 ? 3.854 -26.859 -0.364 1 91.81 334 SER B C 1
ATOM 5491 O O . SER B 1 334 ? 3.428 -28 -0.589 1 91.81 334 SER B O 1
ATOM 5493 N N . ARG B 1 335 ? 3.219 -26 0.385 1 93.19 335 ARG B N 1
ATOM 5494 C CA . ARG B 1 335 ? 1.887 -26.266 0.917 1 93.19 335 ARG B CA 1
ATOM 5495 C C . ARG B 1 335 ? 0.894 -26.547 -0.207 1 93.19 335 ARG B C 1
ATOM 5497 O O . ARG B 1 335 ? 0.017 -27.391 -0.073 1 93.19 335 ARG B O 1
ATOM 5504 N N . VAL B 1 336 ? 1.038 -25.906 -1.323 1 95.69 336 VAL B N 1
ATOM 5505 C CA . VAL B 1 336 ? 0.133 -25.984 -2.465 1 95.69 336 VAL B CA 1
ATOM 5506 C C . VAL B 1 336 ? 0.25 -27.359 -3.117 1 95.69 336 VAL B C 1
ATOM 5508 O O . VAL B 1 336 ? -0.761 -28.016 -3.391 1 95.69 336 VAL B O 1
ATOM 5511 N N . LEU B 1 337 ? 1.497 -27.812 -3.371 1 96.25 337 LEU B N 1
ATOM 5512 C CA . LEU B 1 337 ? 1.704 -29.125 -3.988 1 96.25 337 LEU B CA 1
ATOM 5513 C C . LEU B 1 337 ? 1.201 -30.234 -3.078 1 96.25 337 LEU B C 1
ATOM 5515 O O . LEU B 1 337 ? 0.562 -31.188 -3.545 1 96.25 337 LEU B O 1
ATOM 5519 N N . LEU B 1 338 ? 1.493 -30.062 -1.778 1 96.38 338 LEU B N 1
ATOM 5520 C CA . LEU B 1 338 ? 1.007 -31.062 -0.828 1 96.38 338 LEU B CA 1
ATOM 5521 C C . LEU B 1 338 ? -0.518 -31.094 -0.816 1 96.38 338 LEU B C 1
ATOM 5523 O O . LEU B 1 338 ? -1.113 -32.188 -0.785 1 96.38 338 LEU B O 1
ATOM 5527 N N . ALA B 1 339 ? -1.119 -29.969 -0.879 1 95.88 339 ALA B N 1
ATOM 5528 C CA . ALA B 1 339 ? -2.576 -29.859 -0.873 1 95.88 339 ALA B CA 1
ATOM 5529 C C . ALA B 1 339 ? -3.174 -30.5 -2.123 1 95.88 339 ALA B C 1
ATOM 5531 O O . ALA B 1 339 ? -4.297 -31.016 -2.092 1 95.88 339 ALA B O 1
ATOM 5532 N N . ALA B 1 340 ? -2.43 -30.516 -3.193 1 95.69 340 ALA B N 1
ATOM 5533 C CA . ALA B 1 340 ? -2.885 -31.109 -4.445 1 95.69 340 ALA B CA 1
ATOM 5534 C C . ALA B 1 340 ? -2.639 -32.625 -4.457 1 95.69 340 ALA B C 1
ATOM 5536 O O . ALA B 1 340 ? -2.904 -33.281 -5.453 1 95.69 340 ALA B O 1
ATOM 5537 N N . GLY B 1 341 ? -2.021 -33.156 -3.393 1 95.44 341 GLY B N 1
ATOM 5538 C CA . GLY B 1 341 ? -1.861 -34.594 -3.258 1 95.44 341 GLY B CA 1
ATOM 5539 C C . GLY B 1 341 ? -0.507 -35.094 -3.729 1 95.44 341 GLY B C 1
ATOM 5540 O O . GLY B 1 341 ? -0.281 -36.312 -3.822 1 95.44 341 GLY B O 1
ATOM 5541 N N . ILE B 1 342 ? 0.32 -34.219 -4.062 1 95.12 342 ILE B N 1
ATOM 5542 C CA . ILE B 1 342 ? 1.675 -34.594 -4.457 1 95.12 342 ILE B CA 1
ATOM 5543 C C . ILE B 1 342 ? 2.486 -34.969 -3.223 1 95.12 342 ILE B C 1
ATOM 5545 O O . ILE B 1 342 ? 2.426 -34.281 -2.195 1 95.12 342 ILE B O 1
ATOM 5549 N N . ASP B 1 343 ? 3.186 -36.062 -3.312 1 94.31 343 ASP B N 1
ATOM 5550 C CA . ASP B 1 343 ? 3.91 -36.562 -2.143 1 94.31 343 ASP B CA 1
ATOM 5551 C C . ASP B 1 343 ? 5.07 -35.625 -1.789 1 94.31 343 ASP B C 1
ATOM 5553 O O . ASP B 1 343 ? 5.484 -34.812 -2.607 1 94.31 343 ASP B O 1
ATOM 5557 N N . GLU B 1 344 ? 5.594 -35.781 -0.636 1 94.25 344 GLU B N 1
ATOM 5558 C CA . GLU B 1 344 ? 6.562 -34.844 -0.047 1 94.25 344 GLU B CA 1
ATOM 5559 C C . GLU B 1 344 ? 7.852 -34.812 -0.866 1 94.25 344 GLU B C 1
ATOM 5561 O O . GLU B 1 344 ? 8.406 -33.719 -1.106 1 94.25 344 GLU B O 1
ATOM 5566 N N . GLU B 1 345 ? 8.289 -35.969 -1.235 1 92.62 345 GLU B N 1
ATOM 5567 C CA . GLU B 1 345 ? 9.547 -36.031 -1.98 1 92.62 345 GLU B CA 1
ATOM 5568 C C . GLU B 1 345 ? 9.445 -35.281 -3.299 1 92.62 345 GLU B C 1
ATOM 5570 O O . GLU B 1 345 ? 10.336 -34.5 -3.643 1 92.62 345 GLU B O 1
ATOM 5575 N N . ARG B 1 346 ? 8.414 -35.5 -3.992 1 94.25 346 ARG B N 1
ATOM 5576 C CA . ARG B 1 346 ? 8.164 -34.812 -5.254 1 94.25 346 ARG B CA 1
ATOM 5577 C C . ARG B 1 346 ? 7.945 -33.344 -5.035 1 94.25 346 ARG B C 1
ATOM 5579 O O . ARG B 1 346 ? 8.484 -32.5 -5.773 1 94.25 346 ARG B O 1
ATOM 5586 N N . ALA B 1 347 ? 7.23 -33 -3.998 1 94.88 347 ALA B N 1
ATOM 5587 C CA . ALA B 1 347 ? 6.945 -31.594 -3.693 1 94.88 347 ALA B CA 1
ATOM 5588 C C . ALA B 1 347 ? 8.227 -30.844 -3.342 1 94.88 347 ALA B C 1
ATOM 5590 O O . ALA B 1 347 ? 8.398 -29.688 -3.729 1 94.88 347 ALA B O 1
ATOM 5591 N N . LYS B 1 348 ? 9.141 -31.469 -2.68 1 92.62 348 LYS B N 1
ATOM 5592 C CA . LYS B 1 348 ? 10.391 -30.844 -2.25 1 92.62 348 LYS B CA 1
ATOM 5593 C C . LYS B 1 348 ? 11.305 -30.562 -3.439 1 92.62 348 LYS B C 1
ATOM 5595 O O . LYS B 1 348 ? 12.148 -29.672 -3.383 1 92.62 348 LYS B O 1
ATOM 5600 N N . SER B 1 349 ? 11.117 -31.312 -4.512 1 93.75 349 SER B N 1
ATOM 5601 C CA . SER B 1 349 ? 11.992 -31.203 -5.676 1 93.75 349 SER B CA 1
ATOM 5602 C C . SER B 1 349 ? 11.336 -30.391 -6.781 1 93.75 349 SER B C 1
ATOM 5604 O O . SER B 1 349 ? 11.836 -30.344 -7.91 1 93.75 349 SER B O 1
ATOM 5606 N N . ALA B 1 350 ? 10.25 -29.703 -6.488 1 95.81 350 ALA B N 1
ATOM 5607 C CA . ALA B 1 350 ? 9.453 -29.016 -7.492 1 95.81 350 ALA B CA 1
ATOM 5608 C C . ALA B 1 350 ? 10.164 -27.766 -8.008 1 95.81 350 ALA B C 1
ATOM 5610 O O . ALA B 1 350 ? 10.797 -27.047 -7.23 1 95.81 350 ALA B O 1
ATOM 5611 N N . LEU B 1 351 ? 10.125 -27.562 -9.266 1 96.25 351 LEU B N 1
ATOM 5612 C CA . LEU B 1 351 ? 10.617 -26.391 -9.984 1 96.25 351 LEU B CA 1
ATOM 5613 C C . LEU B 1 351 ? 9.523 -25.812 -10.883 1 96.25 351 LEU B C 1
ATOM 5615 O O . LEU B 1 351 ? 8.68 -26.547 -11.391 1 96.25 351 LEU B O 1
ATOM 5619 N N . ARG B 1 352 ? 9.523 -24.516 -11 1 97.25 352 ARG B N 1
ATOM 5620 C CA . ARG B 1 352 ? 8.516 -23.859 -11.82 1 97.25 352 ARG B CA 1
ATOM 5621 C C . ARG B 1 352 ? 9.156 -23 -12.891 1 97.25 352 ARG B C 1
ATOM 5623 O O . ARG B 1 352 ? 10.078 -22.219 -12.609 1 97.25 352 ARG B O 1
ATOM 5630 N N . VAL B 1 353 ? 8.688 -23.172 -14.047 1 97.5 353 VAL B N 1
ATOM 5631 C CA . VAL B 1 353 ? 8.992 -22.281 -15.164 1 97.5 353 VAL B CA 1
ATOM 5632 C C . VAL B 1 353 ? 7.766 -21.438 -15.5 1 97.5 353 VAL B C 1
ATOM 5634 O O . VAL B 1 353 ? 6.656 -21.969 -15.625 1 97.5 353 VAL B O 1
ATOM 5637 N N . SER B 1 354 ? 7.926 -20.172 -15.602 1 98 354 SER B N 1
ATOM 5638 C CA . SER B 1 354 ? 6.855 -19.266 -16.016 1 98 354 SER B CA 1
ATOM 5639 C C . SER B 1 354 ? 7.316 -18.312 -17.109 1 98 354 SER B C 1
ATOM 5641 O O . SER B 1 354 ? 8.414 -17.75 -17.031 1 98 354 SER B O 1
ATOM 5643 N N . PHE B 1 355 ? 6.41 -18.125 -18.078 1 95.94 355 PHE B N 1
ATOM 5644 C CA . PHE B 1 355 ? 6.73 -17.406 -19.312 1 95.94 355 PHE B CA 1
ATOM 5645 C C . PHE B 1 355 ? 6.07 -16.031 -19.312 1 95.94 355 PHE B C 1
ATOM 5647 O O . PHE B 1 355 ? 5.117 -15.789 -18.562 1 95.94 355 PHE B O 1
ATOM 5654 N N . SER B 1 356 ? 6.676 -15.164 -20.109 1 97.69 356 SER B N 1
ATOM 5655 C CA . SER B 1 356 ? 6.035 -13.953 -20.594 1 97.69 356 SER B CA 1
ATOM 5656 C C . SER B 1 356 ? 6 -13.93 -22.125 1 97.69 356 SER B C 1
ATOM 5658 O O . SER B 1 356 ? 6.578 -14.805 -22.781 1 97.69 356 SER B O 1
ATOM 5660 N N . PRO B 1 357 ? 5.289 -12.977 -22.672 1 97.5 357 PRO B N 1
ATOM 5661 C CA . PRO B 1 357 ? 5.25 -12.867 -24.125 1 97.5 357 PRO B CA 1
ATOM 5662 C C . PRO B 1 357 ? 6.633 -12.633 -24.734 1 97.5 357 PRO B C 1
ATOM 5664 O O . PRO B 1 357 ? 6.828 -12.852 -25.938 1 97.5 357 PRO B O 1
ATOM 5667 N N . ASP B 1 358 ? 7.59 -12.258 -23.953 1 97.19 358 ASP B N 1
ATOM 5668 C CA . ASP B 1 358 ? 8.914 -11.891 -24.453 1 97.19 358 ASP B CA 1
ATOM 5669 C C . ASP B 1 358 ? 9.805 -13.117 -24.625 1 97.19 358 ASP B C 1
ATOM 5671 O O . ASP B 1 358 ? 10.852 -13.055 -25.266 1 97.19 358 ASP B O 1
ATOM 5675 N N . ASN B 1 359 ? 9.445 -14.297 -24.062 1 98.56 359 ASN B N 1
ATOM 5676 C CA . ASN B 1 359 ? 10.242 -15.516 -24.172 1 98.56 359 ASN B CA 1
ATOM 5677 C C . ASN B 1 359 ? 10.117 -16.156 -25.547 1 98.56 359 ASN B C 1
ATOM 5679 O O . ASN B 1 359 ? 9.164 -15.883 -26.281 1 98.56 359 ASN B O 1
ATOM 5683 N N . THR B 1 360 ? 11.109 -17.016 -25.859 1 98.56 360 THR B N 1
ATOM 5684 C CA . THR B 1 360 ? 11.156 -17.547 -27.219 1 98.56 360 THR B CA 1
ATOM 5685 C C . THR B 1 360 ? 11.305 -19.062 -27.188 1 98.56 360 THR B C 1
ATOM 5687 O O . THR B 1 360 ? 11.648 -19.641 -26.156 1 98.56 360 THR B O 1
ATOM 5690 N N . GLU B 1 361 ? 11.023 -19.688 -28.375 1 98.38 361 GLU B N 1
ATOM 5691 C CA . GLU B 1 361 ? 11.203 -21.125 -28.531 1 98.38 361 GLU B CA 1
ATOM 5692 C C . GLU B 1 361 ? 12.664 -21.516 -28.375 1 98.38 361 GLU B C 1
ATOM 5694 O O . GLU B 1 361 ? 12.977 -22.578 -27.812 1 98.38 361 GLU B O 1
ATOM 5699 N N . ALA B 1 362 ? 13.516 -20.625 -28.859 1 98.5 362 ALA B N 1
ATOM 5700 C CA . ALA B 1 362 ? 14.953 -20.891 -28.734 1 98.5 362 ALA B CA 1
ATOM 5701 C C . ALA B 1 362 ? 15.367 -20.969 -27.266 1 98.5 362 ALA B C 1
ATOM 5703 O O . ALA B 1 362 ? 16.203 -21.781 -26.891 1 98.5 362 ALA B O 1
ATOM 5704 N N . GLU B 1 363 ? 14.797 -20.094 -26.469 1 98.62 363 GLU B N 1
ATOM 5705 C CA . GLU B 1 363 ? 15.078 -20.125 -25.031 1 98.62 363 GLU B CA 1
ATOM 5706 C C . GLU B 1 363 ? 14.586 -21.422 -24.391 1 98.62 363 GLU B C 1
ATOM 5708 O O . GLU B 1 363 ? 15.25 -21.969 -23.516 1 98.62 363 GLU B O 1
ATOM 5713 N N . VAL B 1 364 ? 13.461 -21.922 -24.812 1 98.31 364 VAL B N 1
ATOM 5714 C CA . VAL B 1 364 ? 12.906 -23.172 -24.312 1 98.31 364 VAL B CA 1
ATOM 5715 C C . VAL B 1 364 ? 13.844 -24.328 -24.656 1 98.31 364 VAL B C 1
ATOM 5717 O O . VAL B 1 364 ? 14.141 -25.172 -23.797 1 98.31 364 VAL B O 1
ATOM 5720 N N . ASP B 1 365 ? 14.328 -24.359 -25.875 1 97.94 365 ASP B N 1
ATOM 5721 C CA . ASP B 1 365 ? 15.242 -25.422 -26.297 1 97.94 365 ASP B CA 1
ATOM 5722 C C . ASP B 1 365 ? 16.531 -25.391 -25.484 1 97.94 365 ASP B C 1
ATOM 5724 O O . ASP B 1 365 ? 17.031 -26.438 -25.078 1 97.94 365 ASP B O 1
ATOM 5728 N N . ALA B 1 366 ? 17 -24.172 -25.281 1 98.12 366 ALA B N 1
ATOM 5729 C CA . ALA B 1 366 ? 18.219 -24.016 -24.484 1 98.12 366 ALA B CA 1
ATOM 5730 C C . ALA B 1 366 ? 17.984 -24.5 -23.047 1 98.12 366 ALA B C 1
ATOM 5732 O O . ALA B 1 366 ? 18.875 -25.125 -22.469 1 98.12 366 ALA B O 1
ATOM 5733 N N . PHE B 1 367 ? 16.906 -24.25 -22.516 1 98 367 PHE B N 1
ATOM 5734 C CA . PHE B 1 367 ? 16.562 -24.703 -21.172 1 98 367 PHE B CA 1
ATOM 5735 C C . PHE B 1 367 ? 16.516 -26.219 -21.109 1 98 367 PHE B C 1
ATOM 5737 O O . PHE B 1 367 ? 17.109 -26.828 -20.219 1 98 367 PHE B O 1
ATOM 5744 N N . VAL B 1 368 ? 15.758 -26.844 -22.031 1 97.44 368 VAL B N 1
ATOM 5745 C CA . VAL B 1 368 ? 15.609 -28.297 -22.047 1 97.44 368 VAL B CA 1
ATOM 5746 C C . VAL B 1 368 ? 16.984 -28.953 -22.188 1 97.44 368 VAL B C 1
ATOM 5748 O O . VAL B 1 368 ? 17.281 -29.938 -21.5 1 97.44 368 VAL B O 1
ATOM 5751 N N . GLN B 1 369 ? 17.781 -28.391 -23.031 1 97.06 369 GLN B N 1
ATOM 5752 C CA . GLN B 1 369 ? 19.141 -28.922 -23.219 1 97.06 369 GLN B CA 1
ATOM 5753 C C . GLN B 1 369 ? 19.953 -28.781 -21.938 1 97.06 369 GLN B C 1
ATOM 5755 O O . GLN B 1 369 ? 20.688 -29.703 -21.562 1 97.06 369 GLN B O 1
ATOM 5760 N N . ALA B 1 370 ? 19.859 -27.641 -21.312 1 97.31 370 ALA B N 1
ATOM 5761 C CA . ALA B 1 370 ? 20.562 -27.422 -20.047 1 97.31 370 ALA B CA 1
ATOM 5762 C C . ALA B 1 370 ? 20.125 -28.438 -19 1 97.31 370 ALA B C 1
ATOM 5764 O O . ALA B 1 370 ? 20.953 -28.938 -18.234 1 97.31 370 ALA B O 1
ATOM 5765 N N . VAL B 1 371 ? 18.875 -28.75 -18.938 1 96.75 371 VAL B N 1
ATOM 5766 C CA . VAL B 1 371 ? 18.359 -29.734 -17.984 1 96.75 371 VAL B CA 1
ATOM 5767 C C . VAL B 1 371 ? 18.938 -31.109 -18.281 1 96.75 371 VAL B C 1
ATOM 5769 O O . VAL B 1 371 ? 19.391 -31.812 -17.375 1 96.75 371 VAL B O 1
ATOM 5772 N N . LYS B 1 372 ? 18.953 -31.484 -19.516 1 94.81 372 LYS B N 1
ATOM 5773 C CA . LYS B 1 372 ? 19.469 -32.781 -19.938 1 94.81 372 LYS B CA 1
ATOM 5774 C C . LYS B 1 372 ? 20.938 -32.938 -19.562 1 94.81 372 LYS B C 1
ATOM 5776 O O . LYS B 1 372 ? 21.375 -34.062 -19.25 1 94.81 372 LYS B O 1
ATOM 5781 N N . GLU B 1 373 ? 21.562 -31.875 -19.531 1 94.19 373 GLU B N 1
ATOM 5782 C CA . GLU B 1 373 ? 22.984 -31.891 -19.25 1 94.19 373 GLU B CA 1
ATOM 5783 C C . GLU B 1 373 ? 23.25 -31.844 -17.75 1 94.19 373 GLU B C 1
ATOM 5785 O O . GLU B 1 373 ? 24.172 -32.5 -17.25 1 94.19 373 GLU B O 1
ATOM 5790 N N . THR B 1 374 ? 22.484 -31.109 -17.078 1 93.38 374 THR B N 1
ATOM 5791 C CA . THR B 1 374 ? 22.766 -30.766 -15.688 1 93.38 374 THR B CA 1
ATOM 5792 C C . THR B 1 374 ? 22.188 -31.797 -14.734 1 93.38 374 THR B C 1
ATOM 5794 O O . THR B 1 374 ? 22.875 -32.25 -13.812 1 93.38 374 THR B O 1
ATOM 5797 N N . VAL B 1 375 ? 21 -32.281 -14.938 1 92.06 375 VAL B N 1
ATOM 5798 C CA . VAL B 1 375 ? 20.25 -33.031 -13.945 1 92.06 375 VAL B CA 1
ATOM 5799 C C . VAL B 1 375 ? 20.875 -34.438 -13.758 1 92.06 375 VAL B C 1
ATOM 5801 O O . VAL B 1 375 ? 21.078 -34.875 -12.625 1 92.06 375 VAL B O 1
ATOM 5804 N N . PRO B 1 376 ? 21.25 -35.125 -14.82 1 89.06 376 PRO B N 1
ATOM 5805 C CA . PRO B 1 376 ? 21.875 -36.438 -14.633 1 89.06 376 PRO B CA 1
ATOM 5806 C C . PRO B 1 376 ? 23.188 -36.375 -13.852 1 89.06 376 PRO B C 1
ATOM 5808 O O . PRO B 1 376 ? 23.484 -37.25 -13.062 1 89.06 376 PRO B O 1
ATOM 5811 N N . ASN B 1 377 ? 23.875 -35.344 -14.07 1 89.38 377 ASN B N 1
ATOM 5812 C CA . ASN B 1 377 ? 25.141 -35.156 -13.359 1 89.38 377 ASN B CA 1
ATOM 5813 C C . ASN B 1 377 ? 24.906 -34.906 -11.875 1 89.38 377 ASN B C 1
ATOM 5815 O O . ASN B 1 377 ? 25.688 -35.344 -11.031 1 89.38 377 ASN B O 1
ATOM 5819 N N . LEU B 1 378 ? 23.906 -34.156 -11.586 1 89.31 378 LEU B N 1
ATOM 5820 C CA . LEU B 1 378 ? 23.578 -33.875 -10.195 1 89.31 378 LEU B CA 1
ATOM 5821 C C . LEU B 1 378 ? 23.094 -35.125 -9.477 1 89.31 378 LEU B C 1
ATOM 5823 O O . LEU B 1 378 ? 23.406 -35.312 -8.305 1 89.31 378 LEU B O 1
ATOM 5827 N N . ALA B 1 379 ? 22.344 -35.938 -10.148 1 84.06 379 ALA B N 1
ATOM 5828 C CA . ALA B 1 379 ? 21.812 -37.188 -9.57 1 84.06 379 ALA B CA 1
ATOM 5829 C C . ALA B 1 379 ? 22.953 -38.125 -9.195 1 84.06 379 ALA B C 1
ATOM 5831 O O . ALA B 1 379 ? 22.859 -38.844 -8.188 1 84.06 379 ALA B O 1
ATOM 5832 N N . LYS B 1 380 ? 23.938 -38.156 -9.938 1 82 380 LYS B N 1
ATOM 5833 C CA . LYS B 1 380 ? 25.094 -39 -9.68 1 82 380 LYS B CA 1
ATOM 5834 C C . LYS B 1 380 ? 25.828 -38.531 -8.43 1 82 380 LYS B C 1
ATOM 5836 O O . LYS B 1 380 ? 26.281 -39.375 -7.633 1 82 380 LYS B O 1
ATOM 5841 N N . ILE B 1 381 ? 25.906 -37.25 -8.234 1 74.94 381 ILE B N 1
ATOM 5842 C CA . ILE B 1 381 ? 26.656 -36.688 -7.121 1 74.94 381 ILE B CA 1
ATOM 5843 C C . ILE B 1 381 ? 25.875 -36.875 -5.82 1 74.94 381 ILE B C 1
ATOM 5845 O O . ILE B 1 381 ? 26.469 -37.125 -4.77 1 74.94 381 ILE B O 1
ATOM 5849 N N . MET B 1 382 ? 24.625 -36.781 -5.836 1 71.19 382 MET B N 1
ATOM 5850 C CA . MET B 1 382 ? 23.797 -36.875 -4.637 1 71.19 382 MET B CA 1
ATOM 5851 C C . MET B 1 382 ? 23.672 -38.312 -4.176 1 71.19 382 MET B C 1
ATOM 5853 O O . MET B 1 382 ? 23.359 -38.562 -3.012 1 71.19 382 MET B O 1
ATOM 5857 N N . ARG B 1 383 ? 23.688 -39.375 -5.004 1 60.22 383 ARG B N 1
ATOM 5858 C CA . ARG B 1 383 ? 23.688 -40.781 -4.633 1 60.22 383 ARG B CA 1
ATOM 5859 C C . ARG B 1 383 ? 25.016 -41.188 -3.979 1 60.22 383 ARG B C 1
ATOM 5861 O O . ARG B 1 383 ? 25.109 -42.188 -3.305 1 60.22 383 ARG B O 1
ATOM 5868 N N . VAL B 1 384 ? 26.078 -40.344 -4.066 1 50.56 384 VAL B N 1
ATOM 5869 C CA . VAL B 1 384 ? 27.312 -40.688 -3.367 1 50.56 384 VAL B CA 1
ATOM 5870 C C . VAL B 1 384 ? 27.312 -40 -1.991 1 50.56 384 VAL B C 1
ATOM 5872 O O . VAL B 1 384 ? 26.906 -38.844 -1.85 1 50.56 384 VAL B O 1
#

Foldseek 3Di:
DAEFALLLFDAADPVLVVLLVVCVPPLVDFCPDPDVSNVVLVVLLQVLLCLVCVLQVHDSLQKFKFQFQLLQLLLVPQFQCVVCVVQAQEEEEALQDDCSNVVSVVVSVVVPHHYHHAFAALQLEGDLVSVVVRDDRRAQEYEYEQARSARQFGYPQLSNLVVCVVVVRYAYEYEDQQPQLQHRHHCVNSNHQKYKYGQRSQNADHGIIIIGGHPPDGTDAPDADDCPSVRNHDDRDSSSRSSSSSVSSNVSSVCHVVFNVQLLVLQLLLCVLCVVPPQKAWGHDHSPDPRGGSFKTKIFRFPFAQVVLQVLVVVVVHHWDQESPVPPPDCAFHSNSVSSVHDRRRRRRMIMGGDGSVGDSVSSVVSSVSCVPPVVVRNVVSVD/DAEFALLLFDAADPVLVVLLVVCVPQLVDFCPDPDVSNVVLVVLLLVLLCLVCVLQVHDSLQKFKFQFQLLQLLLVPQFQCVVCVVQAQEEEEALQDDCSNVVSVVVSVVVPHHYHHAFAALQLEGDLVSVVVRDDRRAQEYEYEQARSARQFGYPQLSNLVVCVVVVRYAYEYEDQQPQLQHRHHCVNSNHQKYKYGQRSQNADHGIIIIGGHPPDGTDAPDADDCPSVRNHDDRDSSSRSSSSSVSSNVSSVCHVVFNVQLLVLQLLLCVLCVVPPQKAWGHDDSPDPRGGSFKTKIFRFPFAQVQLQVLVVVVVHHWALESPVPPPDCAFHSNSVSSVHDRRRRRRMIMGGDGSVDDNVSSVVSSVSCVVPVVVRNVVSVD

Sequence (768 aa):
MIYFDNSATTRPHPDVVKVFGDVASQYFGNPSSLHHLGGKAAQLLEQARKVAADCLDVQPAEIIFTSGGTESNNAALKGVALQYRARGKHIVTSSVEHASVYETCKQLEELGYEVTYLPTDANGRVRVEDVKRALRDDTILVSIMHVNSELGTIQPIEEIGRLLAAYPKVYFHVDAVQGYGKLPLTPGKWGVDLLSLSAHKFHGLRGCGLLYIRRGVMLSPLIIGGGQESSYRSGTENVPGVVAMAKAMRIMRDGLDTNHKHMKKLRNRIIDGLASLAYCKLNGPGKEEASAAPHIVNFSFPGIKAEVVLHALEEKDIYISTRSACSSKSNKPSRVLLAAGIDEERAKSALRVSFSPDNTEAEVDAFVQAVKETVPNLAKIMRVMIYFDNSATTRPHPDVVKVFGDVASQYFGNPSSLHHLGGKAAQLLEQARKVAADCLDVQPAEIIFTSGGTESNNAALKGVALQYRARGKHIVTSSVEHASVYETCKQLEELGYEVTYLPTDANGRVRVEDVKRALRDDTILVSIMHVNSELGTIQPIEEIGRLLAAYPKVYFHVDAVQGYGKLPLTPGKWGVDLLSLSAHKFHGLRGCGLLYIRRGVMLSPLIIGGGQESSYRSGTENVPGVVAMAKAMRIMRDGLDTNHKHMKKLRNRIIDGLASLAYCKLNGPGKEEASAAPHIVNFSFPGIKAEVVLHALEEKDIYISTRSACSSKSNKPSRVLLAAGIDEERAKSALRVSFSPDNTEAEVDAFVQAVKETVPNLAKIMRV

Radius of gyration: 27.07 Å; Cα contacts (8 Å, |Δi|>4): 1802; chains: 2; bounding box: 56×85×63 Å

pLDDT: mean 95.61, std 8.45, range [41.62, 99.0]

Solvent-accessible surface area (backbone atoms only — not comparable to full-atom values): 37289 Å² total; per-residue (Å²): 124,44,79,24,36,24,76,74,31,25,66,45,38,70,69,29,50,50,46,22,48,52,34,43,69,72,43,45,36,38,52,50,34,89,46,69,55,7,46,54,22,35,51,47,43,53,51,24,36,41,48,46,14,57,66,37,65,55,55,41,90,24,54,33,70,40,52,16,33,29,49,23,38,30,33,53,55,52,4,42,50,63,56,39,47,88,70,24,52,30,35,39,36,45,54,54,47,57,44,22,51,45,43,38,50,54,53,41,39,76,71,70,35,45,72,47,64,38,68,40,43,70,37,53,34,59,52,61,66,58,54,60,70,66,60,55,93,34,33,40,36,38,42,48,50,36,29,36,82,61,33,12,18,38,35,61,54,54,62,43,20,60,60,42,66,80,37,82,72,42,42,32,35,31,47,29,39,66,28,53,53,53,47,92,61,48,45,67,85,26,52,41,38,30,36,19,28,29,22,24,49,48,23,11,50,63,42,22,20,28,28,37,39,38,85,89,68,74,58,38,44,70,33,36,32,44,41,34,62,88,43,46,36,25,40,81,73,33,48,29,52,47,40,16,29,24,51,20,49,47,56,29,54,77,41,26,70,64,35,28,54,51,27,32,51,48,47,40,50,47,50,57,57,44,63,73,36,86,67,49,42,80,42,36,51,56,82,83,40,88,41,35,42,39,37,39,44,20,32,18,38,62,90,38,60,26,68,59,55,50,52,58,37,40,76,70,41,32,38,56,36,50,54,66,36,57,56,63,88,48,96,61,53,41,63,46,42,44,48,14,67,43,53,65,61,44,30,49,11,30,33,31,43,15,53,52,77,85,62,53,67,68,54,44,52,51,47,48,52,48,46,68,61,46,50,63,56,50,50,58,54,66,76,97,123,44,79,23,36,23,77,76,31,26,67,46,37,67,69,30,49,50,46,22,48,51,33,44,70,72,42,43,36,37,51,52,35,88,46,68,55,7,46,54,23,35,50,50,44,51,51,23,37,42,48,45,14,58,66,37,66,54,55,43,89,24,55,32,70,41,53,16,32,31,46,21,38,30,34,51,54,52,4,42,49,63,57,40,46,87,70,23,51,30,35,39,36,44,54,55,48,56,44,22,52,46,43,39,51,53,54,40,39,76,73,69,33,46,73,47,64,38,66,40,43,71,39,53,34,58,52,64,67,57,53,60,69,66,59,53,92,35,34,39,36,38,42,49,50,37,31,36,82,62,33,12,18,40,36,61,56,54,62,44,21,60,60,41,66,79,38,81,71,40,42,33,35,31,46,30,39,66,27,53,52,54,47,92,62,49,45,65,83,26,54,42,38,30,38,20,27,27,22,24,48,48,23,11,49,63,40,22,20,28,28,38,39,35,86,90,67,74,57,38,45,68,32,38,32,44,41,33,62,88,44,46,37,26,40,81,72,33,46,28,52,49,41,17,28,24,51,19,48,48,56,30,57,76,39,26,70,64,36,28,56,51,26,33,50,47,46,42,50,45,51,57,58,44,63,75,36,86,68,49,40,80,43,35,51,53,83,84,40,89,40,35,41,37,38,38,44,19,35,19,37,61,92,38,61,24,68,58,54,51,53,57,36,39,76,71,39,33,40,56,37,55,47,69,37,56,57,59,88,50,99,60,52,46,64,44,44,44,48,15,67,42,52,65,62,44,32,48,10,21,33,30,43,16,51,51,78,86,60,52,66,68,54,46,52,52,50,48,51,48,44,68,60,46,50,63,56,51,50,58,54,66,78,99

InterPro domains:
  IPR000192 Aminotransferase class V domain [PF00266] (2-367)
  IPR015421 Pyridoxal phosphate-dependent transferase, major domain [G3DSA:3.40.640.10] (59-234)
  IPR015422 Pyridoxal phosphate-dependent transferase, small domain [G3DSA:3.90.1150.10] (2-370)
  IPR015424 Pyridoxal phosphate-dependent transferase [SSF53383] (1-375)
  IPR016454 Cysteine desulfurase [PIRSF005572] (1-378)
  IPR020578 Aminotransferase class-V, pyridoxal-phosphate binding site [PS00595] (192-211)

Nearest PDB structures (foldseek):
  8rme-assembly1_A  TM=9.582E-01  e=1.109E-46  Homo sapiens
  1ecx-assembly1_B  TM=9.726E-01  e=9.839E-46  Thermotoga maritima
  8pk8-assembly1_A  TM=9.613E-01  e=4.060E-46  Homo sapiens
  7rtk-assembly1_A  TM=9.674E-01  e=1.578E-45  Homo sapiens
  5wkp-assembly1_E  TM=9.634E-01  e=6.129E-45  Homo sapiens

Organism: NCBI:txid267746

Secondary structure (DSSP, 8-state):
-EE-BTTT-PPPPHHHHHHHHHHHHH--S-TT-SSHHHHHHHHHHHHHHHHHHHHHTS-GGGEEEES-HHHHHHHHHHHHHHHTTTT--EEEEETT--HHHHHHHHHHHHTT-EEEEE---TTSPPPHHHHHHH--TTEEEEE--SB-TTT-BBP-HHHHHHHHTT-TTSEEEEE-TTTBTTB---TTTTT-SEEEEEGGGTT--TT-EEEEE-TT-----SB-SS-TGGGTB-S---HHHHHHHHHHHHHHHHTHHHHHHHHHHHHHHHHHHHHT-TT-EEES--TT-TTB-TTEEEEE-TTS-HHHHHHHHHTTTEE-EES-GGGTTS-PPPHHHHHTT--HHHHHTEEEEE--TT--HHHHHHHHHHHHHHHHHHHHHHT-/-EE-BTTT-PPPPHHHHHHHHHHHHH--S-TT-SSHHHHHHHHHHHHHHHHHHHHHTS-GGGEEEES-HHHHHHHHHHHHHHHTTTT--EEEEETT--HHHHHHHHHHHHTT-EEEEE---TTSPPPHHHHHHH--TTEEEEE--SB-TTT-BBP-HHHHHHHHTT-TTSEEEEE-TTTBTTB---TTTTT-SEEEEEGGGTT--TT-EEEEE-TT-----SB-SS-TGGGTB-S---HHHHHHHHHHHHHHHHTHHHHHHHHHHHHHHHHHHHHT-TT-EEES--TT-TTB-TTEEEEE-TTS-HHHHHHHHHTTTEE-BSS-GGGTTS-PPPHHHHHTT--HHHHHTEEEEE--TT--HHHHHHHHHHHHHHHHHHHHHHT-